Protein AF-A0A7Y9R2J1-F1 (afdb_monomer)

Solvent-accessible surface area (backbone atoms only — not comparable to full-atom values): 30786 Å² total; per-residue (Å²): 140,50,75,67,58,54,48,48,52,51,52,39,50,45,32,35,75,60,68,73,40,73,80,47,71,48,29,51,55,36,15,50,36,28,70,70,34,16,31,22,27,41,53,53,76,65,45,64,69,59,16,51,48,52,24,45,49,60,42,31,52,45,73,39,48,31,40,36,28,26,89,38,42,65,59,11,44,49,52,38,58,73,43,37,66,41,37,48,76,70,77,40,47,68,24,49,47,50,92,85,55,50,73,68,56,39,34,55,28,50,68,29,37,34,26,20,22,13,54,66,57,55,52,50,50,48,46,52,20,49,77,70,74,23,52,51,76,62,79,44,77,78,52,56,72,71,40,55,64,48,45,76,73,75,59,58,82,65,42,58,72,65,15,42,53,54,74,53,44,32,36,39,26,47,50,32,52,49,54,68,53,66,52,32,75,52,70,51,67,45,66,36,77,51,76,54,64,64,59,51,49,52,49,49,50,20,42,62,53,34,72,76,53,47,81,83,60,21,28,44,80,36,79,89,78,67,41,42,47,70,31,76,61,22,52,52,50,49,54,61,70,39,61,91,54,61,78,68,53,71,38,63,70,57,41,52,51,47,26,28,46,28,41,26,40,69,73,71,53,42,79,84,60,48,27,44,76,56,96,61,35,83,40,35,32,36,88,88,76,73,41,76,41,82,93,60,76,57,68,94,58,44,41,46,42,40,20,59,75,70,74,28,74,56,78,82,46,74,43,76,72,41,74,51,33,53,74,62,59,60,64,29,35,78,32,52,18,22,32,26,61,60,39,73,92,46,29,67,56,44,29,69,78,71,67,34,48,66,43,83,44,68,69,94,39,74,64,44,59,45,76,56,74,73,45,72,22,87,39,67,70,60,41,46,53,52,48,46,54,53,47,51,58,40,19,76,61,28,11,10,29,40,35,28,23,73,34,53,70,58,38,53,51,48,50,51,52,46,53,52,41,36,75,74,68,42,83,83,62,59,71,48,77,31,68,72,81,49,72,70,63,28,42,55,57,43,39,52,40,19,34,59,20,21,38,32,40,23,20,55,67,40,44,67,98,57,68,52,56,65,33,72,68,6,41,74,44,47,13,36,32,34,41,38,51,48,89,65,97,45,71,55,59,54,49,58,57,53,38,61,32,17,42,80,45,34,37,11,33,32,34,44,42,45,68,50,78,94,63,81,89,73,81,80,80,88,76,82,85,89,76,62,67,78,50,52,60,59,43,54,62,47,54,54,51,53,49,54,52,58,52,51,68,67,68,24,58,64,52,36,47,58,52,50,63,74,64,49,82,77,132

Mean predicted aligned error: 14.16 Å

Secondary structure (DSSP, 8-state):
--HHHHHHHHHHHHHHHHHS----HHHHHHHHHHHTT-EEE--TTS-HHHHHHHHHHHHHTTT--EEEEESSHHHHHHHHHHHHHHHHHTT--EEEE-TT--HHHHHHHTTSSEEEEEHHHHHHHHHHHHHTT-PPPP--TTTHHHHHHHHHHH--HHHHHH-SS---SEEEETTHHIIIIIGGGSPEEEEEE--HHHHHHHHHHHHHHHTTS-BTTTEEEETTTTEEEE-HHHHHHHHHHTTTS-GGGGSHHHHHHHHHHHHIIIII--BTTTEEEETTEEEEEPTTT--EETT---TTTHHHHHHHHTTPPPPPPEEEEEEE-HHHHGGG-SEEEEEESS-GGGHHHHHHHH-PPEEEPPPSS--EEEE---EEESSHHHHHHHHHHHHHHHHHTT--EEEEESSHHHHHHHHHHHHHHHHTTPPP--EEEE-SS-HHHHHHHHHHTTSTT-EEEEETTTTTT---PPPHHHHHTTSEEEEE----SSHHHHHHHHTTSSGGG-EEEEEEEEESS---S--------SS-HHHHHHHHHHHHHHHHHHHHTTS-HHHHHHHHHHTSPP-

Organism: NCBI:txid522889

Radius of gyration: 29.84 Å; Cα contacts (8 Å, |Δi|>4): 978; chains: 1; bounding box: 97×52×78 Å

Structure (mmCIF, N/CA/C/O backbone):
data_AF-A0A7Y9R2J1-F1
#
_entry.id   AF-A0A7Y9R2J1-F1
#
loop_
_atom_site.group_PDB
_atom_site.id
_atom_site.type_symbol
_atom_site.label_atom_id
_atom_site.label_alt_id
_atom_site.label_comp_id
_atom_site.label_asym_id
_atom_site.label_entity_id
_atom_site.label_seq_id
_atom_site.pdbx_PDB_ins_code
_atom_site.Cartn_x
_atom_site.Cartn_y
_atom_site.Cartn_z
_atom_site.occupancy
_atom_site.B_iso_or_equiv
_atom_site.auth_seq_id
_atom_site.auth_comp_id
_atom_site.auth_asym_id
_atom_site.auth_atom_id
_atom_site.pdbx_PDB_model_num
ATOM 1 N N . MET A 1 1 ? -36.425 -13.356 12.929 1.00 38.03 1 MET A N 1
ATOM 2 C CA . MET A 1 1 ? -36.559 -12.979 11.509 1.00 38.03 1 MET A CA 1
ATOM 3 C C . MET A 1 1 ? -37.382 -11.695 11.538 1.00 38.03 1 MET A C 1
ATOM 5 O O . MET A 1 1 ? -38.489 -11.757 12.027 1.00 38.03 1 MET A O 1
ATOM 9 N N . ASP A 1 2 ? -36.876 -10.493 11.270 1.00 59.38 2 ASP A N 1
ATOM 10 C CA . ASP A 1 2 ? -35.913 -10.228 10.210 1.00 59.38 2 ASP A CA 1
ATOM 11 C C . ASP A 1 2 ? -35.110 -8.915 10.370 1.00 59.38 2 ASP A C 1
ATOM 13 O O . ASP A 1 2 ? -34.933 -8.180 9.409 1.00 59.38 2 ASP A O 1
ATOM 17 N N . THR A 1 3 ? -34.583 -8.592 11.564 1.00 64.75 3 THR A N 1
ATOM 18 C CA . THR A 1 3 ? -33.745 -7.379 11.758 1.00 64.75 3 THR A CA 1
ATOM 19 C C . THR A 1 3 ? -32.609 -7.301 10.726 1.00 64.75 3 THR A C 1
ATOM 21 O O . THR A 1 3 ? -32.319 -6.231 10.203 1.00 64.75 3 THR A O 1
ATOM 24 N N . ASN A 1 4 ? -32.009 -8.442 10.361 1.00 70.94 4 ASN A N 1
ATOM 25 C CA . ASN A 1 4 ? -30.968 -8.500 9.336 1.00 70.94 4 ASN A CA 1
ATOM 26 C C . ASN A 1 4 ? -31.490 -8.317 7.904 1.00 70.94 4 ASN A C 1
ATOM 28 O O . ASN A 1 4 ? -30.823 -7.614 7.147 1.00 70.94 4 ASN A O 1
ATOM 32 N N . ALA A 1 5 ? -32.634 -8.887 7.501 1.00 78.12 5 ALA A N 1
ATOM 33 C CA . ALA A 1 5 ? -33.141 -8.617 6.152 1.00 78.12 5 ALA A CA 1
ATOM 34 C C . ALA A 1 5 ? -33.782 -7.233 6.032 1.00 78.12 5 ALA A C 1
ATOM 36 O O . ALA A 1 5 ? -33.660 -6.615 4.979 1.00 78.12 5 ALA A O 1
ATOM 37 N N . ALA A 1 6 ? -34.389 -6.701 7.096 1.00 80.31 6 ALA A N 1
ATOM 38 C CA . ALA A 1 6 ? -34.845 -5.314 7.147 1.00 80.31 6 ALA A CA 1
ATOM 39 C C . ALA A 1 6 ? -33.656 -4.354 6.991 1.00 80.31 6 ALA A C 1
ATOM 41 O O . ALA A 1 6 ? -33.684 -3.460 6.146 1.00 80.31 6 ALA A O 1
ATOM 42 N N . LEU A 1 7 ? -32.563 -4.602 7.724 1.00 84.12 7 LEU A N 1
ATOM 43 C CA . LEU A 1 7 ? -31.321 -3.839 7.606 1.00 84.12 7 LEU A CA 1
ATOM 44 C C . LEU A 1 7 ? -30.695 -3.972 6.213 1.00 84.12 7 LEU A C 1
ATOM 46 O O . LEU A 1 7 ? -30.283 -2.972 5.633 1.00 84.12 7 LEU A O 1
ATOM 50 N N . LYS A 1 8 ? -30.667 -5.186 5.651 1.00 88.38 8 LYS A N 1
ATOM 51 C CA . LYS A 1 8 ? -30.211 -5.433 4.278 1.00 88.38 8 LYS A CA 1
ATOM 52 C C . LYS A 1 8 ? -31.043 -4.646 3.266 1.00 88.38 8 LYS A C 1
ATOM 54 O O . LYS A 1 8 ? -30.478 -3.946 2.438 1.00 88.38 8 LYS A O 1
ATOM 59 N N . THR A 1 9 ? -32.367 -4.730 3.357 1.00 89.12 9 THR A N 1
ATOM 60 C CA . THR A 1 9 ? -33.304 -4.037 2.459 1.00 89.12 9 THR A CA 1
ATOM 61 C C . THR A 1 9 ? -33.115 -2.526 2.542 1.00 89.12 9 THR A C 1
ATOM 63 O O . THR A 1 9 ? -33.053 -1.855 1.515 1.00 89.12 9 THR A O 1
ATOM 66 N N . ARG A 1 10 ? -32.940 -1.993 3.757 1.00 87.56 10 ARG A N 1
ATOM 67 C CA . ARG A 1 10 ? -32.649 -0.575 3.987 1.00 87.56 10 ARG A CA 1
ATOM 68 C C . ARG A 1 10 ? -31.310 -0.163 3.373 1.00 87.56 10 ARG A C 1
ATOM 70 O O . ARG A 1 10 ? -31.259 0.855 2.694 1.00 87.56 10 ARG A O 1
ATOM 77 N N . LEU A 1 11 ? -30.250 -0.946 3.584 1.00 90.94 11 LEU A N 1
ATOM 78 C CA . LEU A 1 11 ? -28.922 -0.690 3.015 1.00 90.94 11 LEU A CA 1
ATOM 79 C C . LEU A 1 11 ? -28.946 -0.745 1.480 1.00 90.94 11 LEU A C 1
ATOM 81 O O . LEU A 1 11 ? -28.372 0.127 0.836 1.00 90.94 11 LEU A O 1
ATOM 85 N N . ASP A 1 12 ? -29.656 -1.711 0.894 1.00 92.31 12 ASP A N 1
ATOM 86 C CA . ASP A 1 12 ? -29.829 -1.822 -0.558 1.00 92.31 12 ASP A CA 1
ATOM 87 C C . ASP A 1 12 ? -30.601 -0.617 -1.130 1.00 92.31 12 ASP A C 1
ATOM 89 O O . ASP A 1 12 ? -30.218 -0.080 -2.173 1.00 92.31 12 ASP A O 1
ATOM 93 N N . ALA A 1 13 ? -31.664 -0.168 -0.450 1.00 91.94 13 ALA A N 1
ATOM 94 C CA . ALA A 1 13 ? -32.449 1.000 -0.852 1.00 91.94 13 ALA A CA 1
ATOM 95 C C . ALA A 1 13 ? -31.620 2.293 -0.790 1.00 91.94 13 ALA A C 1
ATOM 97 O O . ALA A 1 13 ? -31.534 3.015 -1.783 1.00 91.94 13 ALA A O 1
ATOM 98 N N . THR A 1 14 ? -30.920 2.545 0.321 1.00 92.44 14 THR A N 1
ATOM 99 C CA . THR A 1 14 ? -30.084 3.747 0.454 1.00 92.44 14 THR A CA 1
ATOM 100 C C . THR A 1 14 ? -28.878 3.721 -0.480 1.00 92.44 14 THR A C 1
ATOM 102 O O . THR A 1 14 ? -28.493 4.775 -0.982 1.00 92.44 14 THR A O 1
ATOM 105 N N . CYS A 1 15 ? -28.291 2.549 -0.768 1.00 92.38 15 CYS A N 1
ATOM 106 C CA . CYS A 1 15 ? -27.259 2.416 -1.803 1.00 92.38 15 CYS A CA 1
ATOM 107 C C . CYS A 1 15 ? -27.795 2.826 -3.178 1.00 92.38 15 CYS A C 1
ATOM 109 O O . CYS A 1 15 ? -27.126 3.569 -3.900 1.00 92.38 15 CYS A O 1
ATOM 111 N N . ARG A 1 16 ? -29.005 2.377 -3.533 1.00 92.50 16 ARG A N 1
ATOM 112 C CA . ARG A 1 16 ? -29.632 2.711 -4.815 1.00 92.50 16 ARG A CA 1
ATOM 113 C C . ARG A 1 16 ? -29.891 4.207 -4.934 1.00 92.50 16 ARG A C 1
ATOM 115 O O . ARG A 1 16 ? -29.570 4.790 -5.961 1.00 92.50 16 ARG A O 1
ATOM 122 N N . GLU A 1 17 ? -30.423 4.822 -3.886 1.00 90.62 17 GLU A N 1
ATOM 123 C CA . GLU A 1 17 ? -30.729 6.255 -3.863 1.00 90.62 17 GLU A CA 1
ATOM 124 C C . GLU A 1 17 ? -29.477 7.138 -3.861 1.00 90.62 17 GLU A C 1
ATOM 126 O O . GLU A 1 17 ? -29.427 8.135 -4.574 1.00 90.62 17 GLU A O 1
ATOM 131 N N . ALA A 1 18 ? -28.472 6.801 -3.047 1.00 91.25 18 ALA A N 1
ATOM 132 C CA . ALA A 1 18 ? -27.297 7.650 -2.855 1.00 91.25 18 ALA A CA 1
ATOM 133 C C . ALA A 1 18 ? -26.224 7.451 -3.928 1.00 91.25 18 ALA A C 1
ATOM 135 O O . ALA A 1 18 ? -25.526 8.399 -4.276 1.00 91.25 18 ALA A O 1
ATOM 136 N N . LEU A 1 19 ? -26.054 6.214 -4.404 1.00 90.75 19 LEU A N 1
ATOM 137 C CA . LEU A 1 19 ? -24.943 5.828 -5.278 1.00 90.75 19 LEU A CA 1
ATOM 138 C C . LEU A 1 19 ? -25.411 5.367 -6.664 1.00 90.75 19 LEU A C 1
ATOM 140 O O . LEU A 1 19 ? -24.572 5.161 -7.537 1.00 90.75 19 LEU A O 1
ATOM 144 N N . GLY A 1 20 ? -26.716 5.151 -6.873 1.00 92.12 20 GLY A N 1
ATOM 145 C CA . GLY A 1 20 ? -27.228 4.535 -8.101 1.00 92.12 20 GLY A CA 1
ATOM 146 C C . GLY A 1 20 ? -26.831 3.062 -8.251 1.00 92.12 20 GLY A C 1
ATOM 147 O O . GLY A 1 20 ? -26.890 2.516 -9.350 1.00 92.12 20 GLY A O 1
ATOM 148 N N . LEU A 1 21 ? -26.391 2.412 -7.167 1.00 90.25 21 LEU A N 1
ATOM 149 C CA . LEU A 1 21 ? -25.866 1.046 -7.179 1.00 90.25 21 LEU A CA 1
ATOM 150 C C . LEU A 1 21 ? -26.764 0.110 -6.374 1.00 90.25 21 LEU A C 1
ATOM 152 O O . LEU A 1 21 ? -27.227 0.454 -5.290 1.00 90.25 21 LEU A O 1
ATOM 156 N N . VAL A 1 22 ? -26.945 -1.113 -6.871 1.00 91.94 22 VAL A N 1
ATOM 157 C CA . VAL A 1 22 ? -27.572 -2.202 -6.114 1.00 91.94 22 VAL A CA 1
ATOM 158 C C . VAL A 1 22 ? -26.476 -3.174 -5.674 1.00 91.94 22 VAL A C 1
ATOM 160 O O . VAL A 1 22 ? -25.810 -3.753 -6.540 1.00 91.94 22 VAL A O 1
ATOM 163 N N . PRO A 1 23 ? -26.261 -3.365 -4.359 1.00 94.44 23 PRO A N 1
ATOM 164 C CA . PRO A 1 23 ? -25.303 -4.340 -3.861 1.00 94.44 23 PRO A CA 1
ATOM 165 C C . PRO A 1 23 ? -25.564 -5.749 -4.396 1.00 94.44 23 PRO A C 1
ATOM 167 O O . PRO A 1 23 ? -26.670 -6.288 -4.318 1.00 94.44 23 PRO A O 1
ATOM 170 N N . ARG A 1 24 ? -24.517 -6.375 -4.925 1.00 94.06 24 ARG A N 1
ATOM 171 C CA . ARG A 1 24 ? -24.586 -7.720 -5.500 1.00 94.06 24 ARG A CA 1
ATOM 172 C C . ARG A 1 24 ? -24.526 -8.799 -4.415 1.00 94.06 24 ARG A C 1
ATOM 174 O O . ARG A 1 24 ? -23.949 -8.568 -3.349 1.00 94.06 24 ARG A O 1
ATOM 181 N N . PRO A 1 25 ? -25.038 -10.017 -4.680 1.00 93.88 25 PRO A N 1
ATOM 182 C CA . PRO A 1 25 ? -25.002 -11.111 -3.707 1.00 93.88 25 PRO A CA 1
ATOM 183 C C . PRO A 1 25 ? -23.592 -11.433 -3.200 1.00 93.88 25 PRO A C 1
ATOM 185 O O . PRO A 1 25 ? -23.391 -11.652 -2.009 1.00 93.88 25 PRO A O 1
ATOM 188 N N . ASN A 1 26 ? -22.591 -11.401 -4.082 1.00 94.06 26 ASN A N 1
ATOM 189 C CA . ASN A 1 26 ? -21.205 -11.662 -3.706 1.00 94.06 26 ASN A CA 1
ATOM 190 C C . ASN A 1 26 ? -20.608 -10.561 -2.807 1.00 94.06 26 ASN A C 1
ATOM 192 O O . ASN A 1 26 ? -19.842 -10.868 -1.896 1.00 94.06 26 ASN A O 1
ATOM 196 N N . GLN A 1 27 ? -21.013 -9.302 -2.987 1.00 96.25 27 GLN A N 1
ATOM 197 C CA . GLN A 1 27 ? -20.625 -8.190 -2.112 1.00 96.25 27 GLN A CA 1
ATOM 198 C C . GLN A 1 27 ? -21.242 -8.327 -0.714 1.00 96.25 27 GLN A C 1
ATOM 200 O O . GLN A 1 27 ? -20.575 -8.042 0.278 1.00 96.25 27 GLN A O 1
ATOM 205 N N . TRP A 1 28 ? -22.471 -8.838 -0.614 1.00 95.19 28 TRP A N 1
ATOM 206 C CA . TRP A 1 28 ? -23.089 -9.174 0.672 1.00 95.19 28 TRP A CA 1
ATOM 207 C C . TRP A 1 28 ? -22.394 -10.346 1.375 1.00 95.19 28 TRP A C 1
ATOM 209 O O . TRP A 1 28 ? -22.134 -10.264 2.575 1.00 95.19 28 TRP A O 1
ATOM 219 N N . LEU A 1 29 ? -22.028 -11.403 0.640 1.00 95.19 29 LEU A N 1
ATOM 220 C CA . LEU A 1 29 ? -21.243 -12.521 1.187 1.00 95.19 29 LEU A CA 1
ATOM 221 C C . LEU A 1 29 ? -19.886 -12.048 1.724 1.00 95.19 29 LEU A C 1
ATOM 223 O O . LEU A 1 29 ? -19.451 -12.467 2.798 1.00 95.19 29 LEU A O 1
ATOM 227 N N . ALA A 1 30 ? -19.237 -11.145 0.991 1.00 96.50 30 ALA A N 1
ATOM 228 C CA . ALA A 1 30 ? -18.012 -10.494 1.422 1.00 96.50 30 ALA A CA 1
ATOM 229 C C . ALA A 1 30 ? -18.220 -9.684 2.704 1.00 96.50 30 ALA A C 1
ATOM 231 O O . ALA A 1 30 ? -17.504 -9.898 3.679 1.00 96.50 30 ALA A O 1
ATOM 232 N N . ALA A 1 31 ? -19.230 -8.809 2.729 1.00 96.31 31 ALA A N 1
ATOM 233 C CA . ALA A 1 31 ? -19.545 -7.988 3.891 1.00 96.31 31 ALA A CA 1
ATOM 234 C C . ALA A 1 31 ? -19.812 -8.844 5.138 1.00 96.31 31 ALA A C 1
ATOM 236 O O . ALA A 1 31 ? -19.289 -8.560 6.214 1.00 96.31 31 ALA A O 1
ATOM 237 N N . GLN A 1 32 ? -20.550 -9.945 4.987 1.00 93.81 32 GLN A N 1
ATOM 238 C CA . GLN A 1 32 ? -20.785 -10.892 6.073 1.00 93.81 32 GLN A CA 1
ATOM 239 C C . GLN A 1 32 ? -19.480 -11.531 6.573 1.00 93.81 32 GLN A C 1
ATOM 241 O O . GLN A 1 32 ? -19.250 -11.576 7.782 1.00 93.81 32 GLN A O 1
ATOM 246 N N . ALA A 1 33 ? -18.602 -11.984 5.673 1.00 94.00 33 ALA A N 1
ATOM 247 C CA . ALA A 1 33 ? -17.310 -12.550 6.062 1.00 94.00 33 ALA A CA 1
ATOM 248 C C . ALA A 1 33 ? -16.465 -11.545 6.872 1.00 94.00 33 ALA A C 1
ATOM 250 O O . ALA A 1 33 ? -15.855 -11.924 7.874 1.00 94.00 33 ALA A O 1
ATOM 251 N N . LEU A 1 34 ? -16.483 -10.266 6.486 1.00 95.75 34 LEU A N 1
ATOM 252 C CA . LEU A 1 34 ? -15.798 -9.184 7.199 1.00 95.75 34 LEU A CA 1
ATOM 253 C C . LEU A 1 34 ? -16.366 -8.962 8.607 1.00 95.75 34 LEU A C 1
ATOM 255 O O . LEU A 1 34 ? -15.604 -8.920 9.573 1.00 95.75 34 LEU A O 1
ATOM 259 N N . VAL A 1 35 ? -17.696 -8.885 8.744 1.00 91.75 35 VAL A N 1
ATOM 260 C CA . VAL A 1 35 ? -18.380 -8.746 10.048 1.00 91.75 35 VAL A CA 1
ATOM 261 C C . VAL A 1 35 ? -18.121 -9.948 10.967 1.00 91.75 35 VAL A C 1
ATOM 263 O O . VAL A 1 35 ? -18.140 -9.818 12.189 1.00 91.75 35 VAL A O 1
ATOM 266 N N . GLU A 1 36 ? -17.819 -11.119 10.407 1.00 89.44 36 GLU A N 1
ATOM 267 C CA . GLU A 1 36 ? -17.429 -12.315 11.162 1.00 89.44 36 GLU A CA 1
ATOM 268 C C . GLU A 1 36 ? -15.938 -12.358 11.559 1.00 89.44 36 GLU A C 1
ATOM 270 O O . GLU A 1 36 ? -15.497 -13.351 12.152 1.00 89.44 36 GLU A O 1
ATOM 275 N N . GLY A 1 37 ? -15.159 -11.315 11.244 1.00 91.56 37 GLY A N 1
ATOM 276 C CA . GLY A 1 37 ? -13.722 -11.245 11.525 1.00 91.56 37 GLY A CA 1
ATOM 277 C C . GLY A 1 37 ? -12.887 -12.143 10.608 1.00 91.56 37 GLY A C 1
ATOM 278 O O . GLY A 1 37 ? -11.949 -12.808 11.058 1.00 91.56 37 GLY A O 1
ATOM 279 N N . ARG A 1 38 ? -13.276 -12.246 9.332 1.00 94.94 38 ARG A N 1
ATOM 280 C CA . ARG A 1 38 ? -12.556 -13.010 8.304 1.00 94.94 38 ARG A CA 1
ATOM 281 C C . ARG A 1 38 ? -12.020 -12.087 7.219 1.00 94.94 38 ARG A C 1
ATOM 283 O O . ARG A 1 38 ? -12.506 -10.978 7.011 1.00 94.94 38 ARG A O 1
ATOM 290 N N . LEU A 1 39 ? -11.035 -12.594 6.489 1.00 97.38 39 LEU A N 1
ATOM 291 C CA . LEU A 1 39 ? -10.589 -12.002 5.239 1.00 97.38 39 LEU A CA 1
ATOM 292 C C . LEU A 1 39 ? -11.440 -12.554 4.091 1.00 97.38 39 LEU A C 1
ATOM 294 O O . LEU A 1 39 ? -11.705 -13.757 4.050 1.00 97.38 39 LEU A O 1
ATOM 298 N N . ALA A 1 40 ? -11.858 -11.704 3.163 1.00 97.31 40 ALA A N 1
ATOM 299 C CA . ALA A 1 40 ? -12.641 -12.083 1.995 1.00 97.31 40 ALA A CA 1
ATOM 300 C C . ALA A 1 40 ? -11.803 -11.914 0.718 1.00 97.31 40 ALA A C 1
ATOM 302 O O . ALA A 1 40 ? -11.359 -10.811 0.396 1.00 97.31 40 ALA A O 1
ATOM 303 N N . GLU A 1 41 ? -11.583 -13.006 -0.016 1.00 96.44 41 GLU A N 1
ATOM 304 C CA . GLU A 1 41 ? -10.960 -12.949 -1.340 1.00 96.44 41 GLU A CA 1
ATOM 305 C C . GLU A 1 41 ? -12.012 -12.570 -2.385 1.00 96.44 41 GLU A C 1
ATOM 307 O O . GLU A 1 41 ? -12.895 -13.378 -2.680 1.00 96.44 41 GLU A O 1
ATOM 312 N N . LEU A 1 42 ? -11.915 -11.351 -2.920 1.00 92.88 42 LEU A N 1
ATOM 313 C CA . LEU A 1 42 ? -12.769 -10.818 -3.984 1.00 92.88 42 LEU A CA 1
ATOM 314 C C . LEU A 1 42 ? -11.894 -10.377 -5.148 1.00 92.88 42 LEU A C 1
ATOM 316 O O . LEU A 1 42 ? -11.017 -9.529 -4.978 1.00 92.88 42 LEU A O 1
ATOM 320 N N . ALA A 1 43 ? -12.180 -10.892 -6.341 1.00 88.56 43 ALA A N 1
ATOM 321 C CA . ALA A 1 43 ? -11.456 -10.508 -7.544 1.00 88.56 43 ALA A CA 1
ATOM 322 C C . ALA A 1 43 ? -11.509 -8.987 -7.795 1.00 88.56 43 ALA A C 1
ATOM 324 O O . ALA A 1 43 ? -12.445 -8.277 -7.410 1.00 88.56 43 ALA A O 1
ATOM 325 N N . THR A 1 44 ? -10.475 -8.464 -8.450 1.00 85.94 44 THR A N 1
ATOM 326 C CA . THR A 1 44 ? -10.396 -7.046 -8.810 1.00 85.94 44 THR A CA 1
ATOM 327 C C . THR A 1 44 ? -11.578 -6.664 -9.709 1.00 85.94 44 THR A C 1
ATOM 329 O O . THR A 1 44 ? -11.888 -7.357 -10.672 1.00 85.94 44 THR A O 1
ATOM 332 N N . GLY A 1 45 ? -12.263 -5.560 -9.393 1.00 84.00 45 GLY A N 1
ATOM 333 C CA . GLY A 1 45 ? -13.492 -5.148 -10.088 1.00 84.00 45 GLY A CA 1
ATOM 334 C C . GLY A 1 45 ? -14.794 -5.721 -9.512 1.00 84.00 45 GLY A C 1
ATOM 335 O O . GLY A 1 45 ? -15.868 -5.303 -9.929 1.00 84.00 45 GLY A O 1
ATOM 336 N N . GLU A 1 46 ? -14.763 -6.607 -8.510 1.00 90.00 46 GLU A N 1
ATOM 337 C CA . GLU A 1 46 ? -15.976 -7.080 -7.804 1.00 90.00 46 GLU A CA 1
ATOM 338 C C . GLU A 1 46 ? -16.554 -6.044 -6.813 1.00 90.00 46 GLU A C 1
ATOM 340 O O . GLU A 1 46 ? -17.531 -6.296 -6.109 1.00 90.00 46 GLU A O 1
ATOM 345 N N . GLY A 1 47 ? -16.005 -4.828 -6.785 1.00 90.50 47 GLY A N 1
ATOM 346 C CA . GLY A 1 47 ? -16.474 -3.741 -5.924 1.00 90.50 47 GLY A CA 1
ATOM 347 C C . GLY A 1 47 ? -16.164 -3.982 -4.446 1.00 90.50 47 GLY A C 1
ATOM 348 O O . GLY A 1 47 ? -17.067 -3.916 -3.612 1.00 90.50 47 GLY A O 1
ATOM 349 N N . LYS A 1 48 ? -14.884 -4.244 -4.140 1.00 94.12 48 LYS A N 1
ATOM 350 C CA . LYS A 1 48 ? -14.344 -4.376 -2.772 1.00 94.12 48 LYS A CA 1
ATOM 351 C C . LYS A 1 48 ? -14.720 -3.182 -1.892 1.00 94.12 48 LYS A C 1
ATOM 353 O O . LYS A 1 48 ? -15.193 -3.387 -0.782 1.00 94.12 48 LYS A O 1
ATOM 358 N N . THR A 1 49 ? -14.612 -1.963 -2.430 1.00 94.12 49 THR A N 1
ATOM 359 C CA . THR A 1 49 ? -14.990 -0.718 -1.745 1.00 94.12 49 THR A CA 1
ATOM 360 C C . THR A 1 49 ? -16.426 -0.769 -1.223 1.00 94.12 49 THR A C 1
ATOM 362 O O . THR A 1 49 ? -16.655 -0.510 -0.049 1.00 94.12 49 THR A O 1
ATOM 365 N N . LEU A 1 50 ? -17.395 -1.191 -2.048 1.00 95.19 50 LEU A N 1
ATOM 366 C CA . LEU A 1 50 ? -18.789 -1.305 -1.610 1.00 95.19 50 LEU A CA 1
ATOM 367 C C . LEU A 1 50 ? -18.976 -2.432 -0.581 1.00 95.19 50 LEU A C 1
ATOM 369 O O . LEU A 1 50 ? -19.698 -2.250 0.392 1.00 95.19 50 LEU A O 1
ATOM 373 N N . ALA A 1 51 ? -18.304 -3.576 -0.743 1.00 96.50 51 ALA A N 1
ATOM 374 C CA . ALA A 1 51 ? -18.366 -4.670 0.232 1.00 96.50 51 ALA A CA 1
ATOM 375 C C . ALA A 1 51 ? -17.806 -4.273 1.615 1.00 96.50 51 ALA A C 1
ATOM 377 O O . ALA A 1 51 ? -18.414 -4.581 2.643 1.00 96.50 51 ALA A O 1
ATOM 378 N N . LEU A 1 52 ? -16.677 -3.557 1.642 1.00 97.25 52 LEU A N 1
ATOM 379 C CA . LEU A 1 52 ? -16.092 -2.974 2.853 1.00 97.25 52 LEU A CA 1
ATOM 380 C C . LEU A 1 52 ? -17.035 -1.948 3.483 1.00 97.25 52 LEU A C 1
ATOM 382 O O . LEU A 1 52 ? -17.253 -1.982 4.692 1.00 97.25 52 LEU A O 1
ATOM 386 N N . ALA A 1 53 ? -17.634 -1.085 2.663 1.00 96.75 53 ALA A N 1
ATOM 387 C CA . ALA A 1 53 ? -18.557 -0.058 3.119 1.00 96.75 53 ALA A CA 1
ATOM 388 C C . ALA A 1 53 ? -19.829 -0.657 3.747 1.00 96.75 53 ALA A C 1
ATOM 390 O O . ALA A 1 53 ? -20.264 -0.222 4.812 1.00 96.75 53 ALA A O 1
ATOM 391 N N . LEU A 1 54 ? -20.380 -1.721 3.150 1.00 96.50 54 LEU A N 1
ATOM 392 C CA . LEU A 1 54 ? -21.488 -2.497 3.719 1.00 96.50 54 LEU A CA 1
ATOM 393 C C . LEU A 1 54 ? -21.112 -3.106 5.073 1.00 96.50 54 LEU A C 1
ATOM 395 O O . LEU A 1 54 ? -21.867 -2.969 6.034 1.00 96.50 54 LEU A O 1
ATOM 399 N N . ALA A 1 55 ? -19.937 -3.732 5.185 1.00 96.50 55 ALA A N 1
ATOM 400 C CA . ALA A 1 55 ? -19.466 -4.276 6.459 1.00 96.50 55 ALA A CA 1
ATOM 401 C C . ALA A 1 55 ? -19.275 -3.187 7.525 1.00 96.50 55 ALA A C 1
ATOM 403 O O . ALA A 1 55 ? -19.694 -3.369 8.669 1.00 96.50 55 ALA A O 1
ATOM 404 N N . ALA A 1 56 ? -18.692 -2.047 7.152 1.00 96.75 56 ALA A N 1
ATOM 405 C CA . ALA A 1 56 ? -18.496 -0.917 8.049 1.00 96.75 56 ALA A CA 1
ATOM 406 C C . ALA A 1 56 ? -19.832 -0.351 8.540 1.00 96.75 56 ALA A C 1
ATOM 408 O O . ALA A 1 56 ? -20.011 -0.198 9.744 1.00 96.75 56 ALA A O 1
ATOM 409 N N . ALA A 1 57 ? -20.801 -0.140 7.643 1.00 95.12 57 ALA A N 1
ATOM 410 C CA . ALA A 1 57 ? -22.143 0.305 8.009 1.00 95.12 57 ALA A CA 1
ATOM 411 C C . ALA A 1 57 ? -22.839 -0.685 8.959 1.00 95.12 57 ALA A C 1
ATOM 413 O O . ALA A 1 57 ? -23.412 -0.275 9.967 1.00 95.12 57 ALA A O 1
ATOM 414 N N . LEU A 1 58 ? -22.745 -1.995 8.696 1.00 92.94 58 LEU A N 1
ATOM 415 C CA . LEU A 1 58 ? -23.315 -3.034 9.563 1.00 92.94 58 LEU A CA 1
ATOM 416 C C . LEU A 1 58 ? -22.714 -3.036 10.976 1.00 92.94 58 LEU A C 1
ATOM 418 O O . LEU A 1 58 ? -23.434 -3.311 11.940 1.00 92.94 58 LEU A O 1
ATOM 422 N N . LEU A 1 59 ? -21.410 -2.788 11.104 1.00 91.12 59 LEU A N 1
ATOM 423 C CA . LEU A 1 59 ? -20.723 -2.711 12.396 1.00 91.12 59 LEU A CA 1
ATOM 424 C C . LEU A 1 59 ? -21.048 -1.390 13.109 1.00 91.12 59 LEU A C 1
ATOM 426 O O . LEU A 1 59 ? -21.407 -1.405 14.287 1.00 91.12 59 LEU A O 1
ATOM 430 N N . ALA A 1 60 ? -21.005 -0.273 12.384 1.00 91.62 60 ALA A N 1
ATOM 431 C CA . ALA A 1 60 ? -21.267 1.062 12.907 1.00 91.62 60 ALA A CA 1
ATOM 432 C C . ALA A 1 60 ? -22.714 1.237 13.384 1.00 91.62 60 ALA A C 1
ATOM 434 O O . ALA A 1 60 ? -22.947 1.779 14.463 1.00 91.62 60 ALA A O 1
ATOM 435 N N . LEU A 1 61 ? -23.702 0.706 12.652 1.00 89.06 61 LEU A N 1
ATOM 436 C CA . LEU A 1 61 ? -25.113 0.700 13.073 1.00 89.06 61 LEU A CA 1
ATOM 437 C C . LEU A 1 61 ? -25.347 -0.112 14.354 1.00 89.06 61 LEU A C 1
ATOM 439 O O . LEU A 1 61 ? -26.301 0.161 15.077 1.00 89.06 61 LEU A O 1
ATOM 443 N N . ARG A 1 62 ? -24.448 -1.050 14.672 1.00 85.56 62 ARG A N 1
ATOM 444 C CA . ARG A 1 62 ? -24.430 -1.804 15.935 1.00 85.56 62 ARG A CA 1
ATOM 445 C C . ARG A 1 62 ? -23.614 -1.121 17.040 1.00 85.56 62 ARG A C 1
ATOM 447 O O . ARG A 1 62 ? -23.335 -1.751 18.056 1.00 85.56 62 ARG A O 1
ATOM 454 N N . GLY A 1 63 ? -23.226 0.140 16.846 1.00 83.19 63 GLY A N 1
ATOM 455 C CA . GLY A 1 63 ? -22.519 0.953 17.836 1.00 83.19 63 GLY A CA 1
ATOM 456 C C . GLY A 1 63 ? -21.013 0.700 17.925 1.00 83.19 63 GLY A C 1
ATOM 457 O O . GLY A 1 63 ? -20.402 1.105 18.909 1.00 83.19 63 GLY A O 1
ATOM 458 N N . ARG A 1 64 ? -20.407 0.026 16.939 1.00 86.31 64 ARG A N 1
ATOM 459 C CA . ARG A 1 64 ? -18.947 -0.154 16.888 1.00 86.31 64 ARG A CA 1
ATOM 460 C C . ARG A 1 64 ? -18.270 1.010 16.179 1.00 86.31 64 ARG A C 1
ATOM 462 O O . ARG A 1 64 ? -18.786 1.482 15.171 1.00 86.31 64 ARG A O 1
ATOM 469 N N . SER A 1 65 ? -17.087 1.401 16.641 1.00 89.50 65 SER A N 1
ATOM 470 C CA . SER A 1 65 ? -16.208 2.279 15.864 1.00 89.50 65 SER A CA 1
ATOM 471 C C . SER A 1 65 ? -15.426 1.462 14.835 1.00 89.50 65 SER A C 1
ATOM 473 O O . SER A 1 65 ? -14.902 0.382 15.138 1.00 89.50 65 SER A O 1
ATOM 475 N N . VAL A 1 66 ? -15.375 1.951 13.595 1.00 95.56 66 VAL A N 1
ATOM 476 C CA . VAL A 1 66 ? -14.755 1.225 12.480 1.00 95.56 66 VAL A CA 1
ATOM 477 C C . VAL A 1 66 ? -13.636 2.050 11.862 1.00 95.56 66 VAL A C 1
ATOM 479 O O . VAL A 1 66 ? -13.867 3.155 11.378 1.00 95.56 66 VAL A O 1
ATOM 482 N N . HIS A 1 67 ? -12.436 1.478 11.807 1.00 97.56 67 HIS A N 1
ATOM 483 C CA . HIS A 1 67 ? -11.326 2.002 11.017 1.00 97.56 67 HIS A CA 1
ATOM 484 C C . HIS A 1 67 ? -11.197 1.198 9.719 1.00 97.56 67 HIS A C 1
ATOM 486 O O . HIS A 1 67 ? -10.934 -0.007 9.741 1.00 97.56 67 HIS A O 1
ATOM 492 N N . LEU A 1 68 ? -11.395 1.866 8.586 1.00 97.31 68 LEU A N 1
ATOM 493 C CA . LEU A 1 68 ? -11.175 1.330 7.247 1.00 97.31 68 LEU A CA 1
ATOM 494 C C . LEU A 1 68 ? -9.759 1.680 6.796 1.00 97.31 68 LEU A C 1
ATOM 496 O O . LEU A 1 68 ? -9.455 2.844 6.540 1.00 97.31 68 LEU A O 1
ATOM 500 N N . LEU A 1 69 ? -8.896 0.665 6.734 1.00 95.69 69 LEU A N 1
ATOM 501 C CA . LEU A 1 69 ? -7.481 0.823 6.417 1.00 95.69 69 LEU A CA 1
ATOM 502 C C . LEU A 1 69 ? -7.266 0.683 4.913 1.00 95.69 69 LEU A C 1
ATOM 504 O O . LEU A 1 69 ? -7.537 -0.381 4.359 1.00 95.69 69 LEU A O 1
ATOM 508 N N . THR A 1 70 ? -6.758 1.729 4.269 1.00 90.62 70 THR A N 1
ATOM 509 C CA . THR A 1 70 ? -6.393 1.727 2.843 1.00 90.62 70 THR A CA 1
ATOM 510 C C . THR A 1 70 ? -4.873 1.717 2.659 1.00 90.62 70 THR A C 1
ATOM 512 O O . THR A 1 70 ? -4.108 1.910 3.608 1.00 90.62 70 THR A O 1
ATOM 515 N N . ALA A 1 71 ? -4.424 1.512 1.417 1.00 80.44 71 ALA A N 1
ATOM 516 C CA . ALA A 1 71 ? -3.003 1.550 1.067 1.00 80.44 71 ALA A CA 1
ATOM 517 C C . ALA A 1 71 ? -2.405 2.972 1.105 1.00 80.44 71 ALA A C 1
ATOM 519 O O . ALA A 1 71 ? -1.240 3.140 1.450 1.00 80.44 71 ALA A O 1
ATOM 520 N N . ASN A 1 72 ? -3.185 4.002 0.757 1.00 81.75 72 ASN A N 1
ATOM 521 C CA . ASN A 1 72 ? -2.736 5.396 0.752 1.00 81.75 72 ASN A CA 1
ATOM 522 C C . ASN A 1 72 ? -3.868 6.379 1.105 1.00 81.75 72 ASN A C 1
ATOM 524 O O . ASN A 1 72 ? -5.055 6.024 1.130 1.00 81.75 72 ASN A O 1
ATOM 528 N N . ASP A 1 73 ? -3.472 7.623 1.374 1.00 85.62 73 ASP A N 1
ATOM 529 C CA . ASP A 1 73 ? -4.350 8.711 1.818 1.00 85.62 73 ASP A CA 1
ATOM 530 C C . ASP A 1 73 ? -5.326 9.161 0.720 1.00 85.62 73 ASP A C 1
ATOM 532 O O . ASP A 1 73 ? -6.462 9.548 1.016 1.00 85.62 73 ASP A O 1
ATOM 536 N N . TYR A 1 74 ? -4.920 9.064 -0.553 1.00 85.00 74 TYR A N 1
ATOM 537 C CA . TYR A 1 74 ? -5.787 9.359 -1.695 1.00 85.00 74 TYR A CA 1
ATOM 538 C C . TYR A 1 74 ? -7.009 8.433 -1.714 1.00 85.00 74 TYR A C 1
ATOM 540 O O . TYR A 1 74 ? -8.140 8.918 -1.774 1.00 85.00 74 TYR A O 1
ATOM 548 N N . LEU A 1 75 ? -6.803 7.115 -1.608 1.00 86.69 75 LEU A N 1
ATOM 549 C CA . LEU A 1 75 ? -7.887 6.130 -1.590 1.00 86.69 75 LEU A CA 1
ATOM 550 C C . LEU A 1 75 ? -8.788 6.311 -0.363 1.00 86.69 75 LEU A C 1
ATOM 552 O O . LEU A 1 75 ? -10.009 6.287 -0.510 1.00 86.69 75 LEU A O 1
ATOM 556 N N . ALA A 1 76 ? -8.206 6.565 0.817 1.00 91.19 76 ALA A N 1
ATOM 557 C CA . ALA A 1 76 ? -8.975 6.849 2.033 1.00 91.19 76 ALA A CA 1
ATOM 558 C C . ALA A 1 76 ? -9.912 8.050 1.836 1.00 91.19 76 ALA A C 1
ATOM 560 O O . ALA A 1 76 ? -11.112 7.975 2.104 1.00 91.19 76 ALA A O 1
ATOM 561 N N . THR A 1 77 ? -9.368 9.149 1.313 1.00 92.81 77 THR A N 1
ATOM 562 C CA . THR A 1 77 ? -10.112 10.394 1.098 1.00 92.81 77 THR A CA 1
ATOM 563 C C . THR A 1 77 ? -11.163 10.243 0.001 1.00 92.81 77 THR A C 1
ATOM 565 O O . THR A 1 77 ? -12.298 10.695 0.166 1.00 92.81 77 THR A O 1
ATOM 568 N N . ARG A 1 78 ? -10.812 9.591 -1.114 1.00 91.50 78 ARG A N 1
ATOM 569 C CA . ARG A 1 78 ? -11.722 9.309 -2.232 1.00 91.50 78 ARG A CA 1
ATOM 570 C C . ARG A 1 78 ? -12.927 8.502 -1.761 1.00 91.50 78 ARG A C 1
ATOM 572 O O . ARG A 1 78 ? -14.058 8.914 -2.010 1.00 91.50 78 ARG A O 1
ATOM 579 N N . ASP A 1 79 ? -12.689 7.389 -1.072 1.00 94.50 79 ASP A N 1
ATOM 580 C CA . ASP A 1 79 ? -13.746 6.456 -0.680 1.00 94.50 79 ASP A CA 1
ATOM 581 C C . ASP A 1 79 ? -14.656 7.065 0.392 1.00 94.50 79 ASP A C 1
ATOM 583 O O . ASP A 1 79 ? -15.881 6.967 0.284 1.00 94.50 79 ASP A O 1
ATOM 587 N N . ALA A 1 80 ? -14.088 7.785 1.366 1.00 95.56 80 ALA A N 1
ATOM 588 C CA . ALA A 1 80 ? -14.869 8.530 2.351 1.00 95.56 80 ALA A CA 1
ATOM 589 C C . ALA A 1 80 ? -15.769 9.589 1.698 1.00 95.56 80 ALA A C 1
ATOM 591 O O . ALA A 1 80 ? -16.944 9.689 2.052 1.00 95.56 80 ALA A O 1
ATOM 592 N N . ARG A 1 81 ? -15.247 10.353 0.726 1.00 95.00 81 ARG A N 1
ATOM 593 C CA . ARG A 1 81 ? -16.018 11.372 -0.009 1.00 95.00 81 ARG A CA 1
ATOM 594 C C . ARG A 1 81 ? -17.113 10.744 -0.864 1.00 95.00 81 ARG A C 1
ATOM 596 O O . ARG A 1 81 ? -18.261 11.172 -0.785 1.00 95.00 81 ARG A O 1
ATOM 603 N N . GLN A 1 82 ? -16.780 9.714 -1.641 1.00 93.69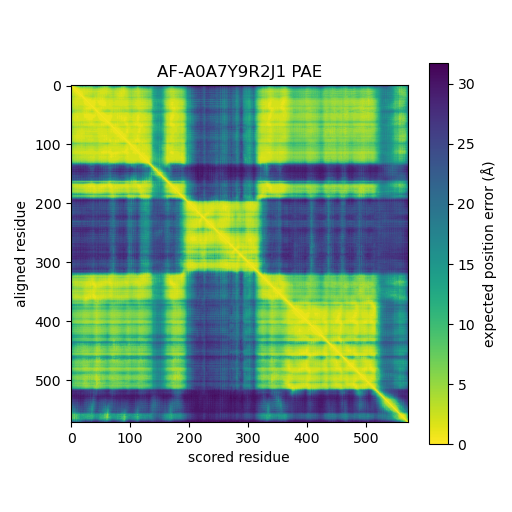 82 GLN A N 1
ATOM 604 C CA . GLN A 1 82 ? -17.729 9.034 -2.526 1.00 93.69 82 GLN A CA 1
ATOM 605 C C . GLN A 1 82 ? -18.892 8.409 -1.745 1.00 93.69 82 GLN A C 1
ATOM 607 O O . GLN A 1 82 ? -20.032 8.431 -2.204 1.00 93.69 82 GLN A O 1
ATOM 612 N N . LEU A 1 83 ? -18.614 7.858 -0.562 1.00 95.44 83 LEU A N 1
ATOM 613 C CA . LEU A 1 83 ? -19.608 7.178 0.266 1.00 95.44 83 LEU A CA 1
ATOM 614 C C . LEU A 1 83 ? -20.251 8.094 1.316 1.00 95.44 83 LEU A C 1
ATOM 616 O O . LEU A 1 83 ? -21.140 7.642 2.038 1.00 95.44 83 LEU A O 1
ATOM 620 N N . HIS A 1 84 ? -19.853 9.369 1.392 1.00 94.62 84 HIS A N 1
ATOM 621 C CA . HIS A 1 84 ? -20.336 10.315 2.399 1.00 94.62 84 HIS A CA 1
ATOM 622 C C . HIS A 1 84 ? -21.862 10.421 2.415 1.00 94.62 84 HIS A C 1
ATOM 624 O O . HIS A 1 84 ? -22.486 10.193 3.450 1.00 94.62 84 HIS A O 1
ATOM 630 N N . GLY A 1 85 ? -22.472 10.695 1.256 1.00 92.75 85 GLY A N 1
ATOM 631 C CA . GLY A 1 85 ? -23.927 10.836 1.147 1.00 92.75 85 GLY A CA 1
ATOM 632 C C . GLY A 1 85 ? -24.685 9.558 1.516 1.00 92.75 85 GLY A C 1
ATOM 633 O O . GLY A 1 85 ? -25.783 9.623 2.065 1.00 92.75 85 GLY A O 1
ATOM 634 N N . TRP A 1 86 ? -24.084 8.391 1.276 1.00 95.12 86 TRP A N 1
ATOM 635 C CA . TRP A 1 86 ? -24.672 7.109 1.651 1.00 95.12 86 TRP A CA 1
ATOM 636 C C . TRP A 1 86 ? -24.615 6.866 3.165 1.00 95.12 86 TRP A C 1
ATOM 638 O O . TRP A 1 86 ? -25.644 6.556 3.765 1.00 95.12 86 TRP A O 1
ATOM 648 N N . TYR A 1 87 ? -23.458 7.079 3.804 1.00 95.81 87 TYR A N 1
ATOM 649 C CA . TYR A 1 87 ? -23.333 6.984 5.264 1.00 95.81 87 TYR A CA 1
ATOM 650 C C . TYR A 1 87 ? -24.225 8.000 5.990 1.00 95.81 87 TYR A C 1
ATOM 652 O O . TYR A 1 87 ? -24.891 7.639 6.962 1.00 95.81 87 TYR A O 1
ATOM 660 N N . ALA A 1 88 ? -24.316 9.231 5.480 1.00 93.44 88 ALA A N 1
ATOM 661 C CA . ALA A 1 88 ? -25.165 10.275 6.048 1.00 93.44 88 ALA A CA 1
ATOM 662 C C . ALA A 1 88 ? -26.653 9.875 6.061 1.00 93.44 88 ALA A C 1
ATOM 664 O O . ALA A 1 88 ? -27.326 10.051 7.075 1.00 93.44 88 ALA A O 1
ATOM 665 N N . ARG A 1 89 ? -27.157 9.243 4.989 1.00 92.75 89 ARG A N 1
ATOM 666 C CA . ARG A 1 89 ? -28.533 8.698 4.934 1.00 92.75 89 ARG A CA 1
ATOM 667 C C . ARG A 1 89 ? -28.791 7.561 5.924 1.00 92.75 89 ARG A C 1
ATOM 669 O O . ARG A 1 89 ? -29.942 7.275 6.241 1.00 92.75 89 ARG A O 1
ATOM 676 N N . LEU A 1 90 ? -27.738 6.904 6.404 1.00 91.31 90 LEU A N 1
ATOM 677 C CA . LEU A 1 90 ? -27.805 5.887 7.456 1.00 91.31 90 LEU A CA 1
ATOM 678 C C . LEU A 1 90 ? -27.646 6.488 8.864 1.00 91.31 90 LEU A C 1
ATOM 680 O O . LEU A 1 90 ? -27.583 5.737 9.836 1.00 91.31 90 LEU A O 1
ATOM 684 N N . GLY A 1 91 ? -27.546 7.817 8.986 1.00 91.75 91 GLY A N 1
ATOM 685 C CA . GLY A 1 91 ? -27.292 8.500 10.255 1.00 91.75 91 GLY A CA 1
ATOM 686 C C . GLY A 1 91 ? -25.894 8.236 10.824 1.00 91.75 91 GLY A C 1
ATOM 687 O O . GLY A 1 91 ? -25.693 8.371 12.029 1.00 91.75 91 GLY A O 1
ATOM 688 N N . LEU A 1 92 ? -24.941 7.820 9.982 1.00 94.25 92 LEU A N 1
ATOM 689 C CA . LEU A 1 92 ? -23.563 7.535 10.372 1.00 94.25 92 LEU A CA 1
ATOM 690 C C . LEU A 1 92 ? -22.648 8.690 9.970 1.00 94.25 92 LEU A C 1
ATOM 692 O O . LEU A 1 92 ? -22.715 9.194 8.846 1.00 94.25 92 LEU A O 1
ATOM 696 N N . ARG A 1 93 ? -21.736 9.070 10.866 1.00 95.38 93 ARG A N 1
ATOM 697 C CA . ARG A 1 93 ? -20.666 10.018 10.550 1.00 95.38 93 ARG A CA 1
ATOM 698 C C . ARG A 1 93 ? -19.493 9.264 9.943 1.00 95.38 93 ARG A C 1
ATOM 700 O O . ARG A 1 93 ? -19.019 8.282 10.514 1.00 95.38 93 ARG A O 1
ATOM 707 N N . VAL A 1 94 ? -19.002 9.760 8.814 1.00 97.06 94 VAL A N 1
ATOM 708 C CA . VAL A 1 94 ? -17.801 9.254 8.149 1.00 97.06 94 VAL A CA 1
ATOM 709 C C . VAL A 1 94 ? -16.768 10.365 8.022 1.00 97.06 94 VAL A C 1
ATOM 711 O O . VAL A 1 94 ? -17.120 11.500 7.700 1.00 97.06 94 VAL A O 1
ATOM 714 N N . ALA A 1 95 ? -15.503 10.038 8.262 1.00 96.62 95 ALA A N 1
ATOM 715 C CA . ALA A 1 95 ? -14.379 10.952 8.089 1.00 96.62 95 ALA A CA 1
ATOM 716 C C . ALA A 1 95 ? -13.198 10.243 7.415 1.00 96.62 95 ALA A C 1
ATOM 718 O O . ALA A 1 95 ? -13.115 9.014 7.419 1.00 96.62 95 ALA A O 1
ATOM 719 N N . ALA A 1 96 ? -12.283 11.027 6.848 1.00 96.62 96 ALA A N 1
ATOM 720 C CA . ALA A 1 96 ? -10.986 10.551 6.382 1.00 96.62 96 ALA A CA 1
ATOM 721 C C . ALA A 1 96 ? -9.864 11.221 7.179 1.00 96.62 96 ALA A C 1
ATOM 723 O O . ALA A 1 96 ? -10.005 12.368 7.602 1.00 96.62 96 ALA A O 1
ATOM 724 N N . VAL A 1 97 ? -8.747 10.522 7.353 1.00 93.94 97 VAL A N 1
ATOM 725 C CA . VAL A 1 97 ? -7.505 11.072 7.905 1.00 93.94 97 VAL A CA 1
ATOM 726 C C . VAL A 1 97 ? -6.437 11.069 6.816 1.00 93.94 97 VAL A C 1
ATOM 728 O O . VAL A 1 97 ? -6.231 10.051 6.159 1.00 93.94 97 VAL A O 1
ATOM 731 N N . SER A 1 98 ? -5.764 12.206 6.640 1.00 87.94 98 SER A N 1
ATOM 732 C CA . SER A 1 98 ? -4.653 12.387 5.707 1.00 87.94 98 SER A CA 1
ATOM 733 C C . SER A 1 98 ? -3.454 13.029 6.404 1.00 87.94 98 SER A C 1
ATOM 735 O O . SER A 1 98 ? -3.588 13.642 7.471 1.00 87.94 98 SER A O 1
ATOM 737 N N . ALA A 1 99 ? -2.285 12.927 5.773 1.00 79.38 99 ALA A N 1
ATOM 738 C CA . ALA A 1 99 ? -1.050 13.585 6.190 1.00 79.38 99 ALA A CA 1
ATOM 739 C C . ALA A 1 99 ? -1.198 15.104 6.423 1.00 79.38 99 ALA A C 1
ATOM 741 O O . ALA A 1 99 ? -0.521 15.643 7.294 1.00 79.38 99 ALA A O 1
ATOM 742 N N . GLU A 1 100 ? -2.095 15.772 5.691 1.00 83.81 100 GLU A N 1
ATOM 743 C CA . GLU A 1 100 ? -2.301 17.229 5.733 1.00 83.81 100 GLU A CA 1
ATOM 744 C C . GLU A 1 100 ? -3.067 17.706 6.976 1.00 83.81 100 GLU A C 1
ATOM 746 O O . GLU A 1 100 ? -2.963 18.873 7.347 1.00 83.81 100 GLU A O 1
ATOM 751 N N . HIS A 1 101 ? -3.816 16.821 7.642 1.00 88.31 101 HIS A N 1
ATOM 752 C CA . HIS A 1 101 ? -4.596 17.194 8.819 1.00 88.31 101 HIS A CA 1
ATOM 753 C C . HIS A 1 101 ? -3.712 17.480 10.038 1.00 88.31 101 HIS A C 1
ATOM 755 O O . HIS A 1 101 ? -2.831 16.692 10.410 1.00 88.31 101 HIS A O 1
ATOM 761 N N . THR A 1 102 ? -4.045 18.565 10.733 1.00 88.06 102 THR A N 1
ATOM 762 C CA . THR A 1 102 ? -3.521 18.917 12.055 1.00 88.06 102 THR A CA 1
ATOM 763 C C . THR A 1 102 ? -3.934 17.893 13.118 1.00 88.06 102 THR A C 1
ATOM 765 O O . THR A 1 102 ? -4.875 17.116 12.948 1.00 88.06 102 THR A O 1
ATOM 768 N N . ALA A 1 103 ? -3.265 17.906 14.275 1.00 83.44 103 ALA A N 1
ATOM 769 C CA . ALA A 1 103 ? -3.602 17.005 15.382 1.00 83.44 103 ALA A CA 1
ATOM 770 C C . ALA A 1 103 ? -5.064 17.154 15.855 1.00 83.44 103 ALA A C 1
ATOM 772 O O . ALA A 1 103 ? -5.718 16.158 16.160 1.00 83.44 103 ALA A O 1
ATOM 773 N N . ALA A 1 104 ? -5.593 18.383 15.869 1.00 84.88 104 ALA A N 1
ATOM 774 C CA . ALA A 1 104 ? -6.976 18.653 16.257 1.00 84.88 104 ALA A CA 1
ATOM 775 C C . ALA A 1 104 ? -7.981 18.095 15.234 1.00 84.88 104 ALA A C 1
ATOM 777 O O . ALA A 1 104 ? -8.954 17.445 15.618 1.00 84.88 104 ALA A O 1
ATOM 778 N N . GLU A 1 105 ? -7.720 18.285 13.937 1.00 89.94 105 GLU A N 1
ATOM 779 C CA . GLU A 1 105 ? -8.553 17.739 12.857 1.00 89.94 105 GLU A CA 1
ATOM 780 C C . GLU A 1 105 ? -8.548 16.209 12.860 1.00 89.94 105 GLU A C 1
ATOM 782 O O . GLU A 1 105 ? -9.604 15.590 12.729 1.00 89.94 105 GLU A O 1
ATOM 787 N N . ARG A 1 106 ? -7.388 15.585 13.099 1.00 91.50 106 ARG A N 1
ATOM 788 C CA . ARG A 1 106 ? -7.281 14.127 13.263 1.00 91.50 106 ARG A CA 1
ATOM 789 C C . ARG A 1 106 ? -8.116 13.631 14.435 1.00 91.50 106 ARG A C 1
ATOM 791 O O . ARG A 1 106 ? -8.926 12.725 14.262 1.00 91.50 106 ARG A O 1
ATOM 798 N N . ALA A 1 107 ? -7.979 14.254 15.605 1.00 87.69 107 ALA A N 1
ATOM 799 C CA . ALA A 1 107 ? -8.755 13.886 16.789 1.00 87.69 107 ALA A CA 1
ATOM 800 C C . ALA A 1 107 ? -10.269 14.085 16.585 1.00 87.69 107 ALA A C 1
ATOM 802 O O . ALA A 1 107 ? -11.078 13.362 17.166 1.00 87.69 107 ALA A O 1
ATOM 803 N N . ALA A 1 108 ? -10.690 15.057 15.772 1.00 89.50 108 ALA A N 1
ATOM 804 C CA . ALA A 1 108 ? -12.089 15.206 15.377 1.00 89.50 108 ALA A CA 1
ATOM 805 C C . ALA A 1 108 ? -12.529 14.092 14.408 1.00 89.50 108 ALA A C 1
ATOM 807 O O . ALA A 1 108 ? -13.585 13.488 14.612 1.00 89.50 108 ALA A O 1
ATOM 808 N N . ALA A 1 109 ? -11.709 13.769 13.403 1.00 93.12 109 ALA A N 1
ATOM 809 C CA . ALA A 1 109 ? -11.985 12.720 12.424 1.00 93.12 109 ALA A CA 1
ATOM 810 C C . ALA A 1 109 ? -12.124 11.333 13.077 1.00 93.12 109 ALA A C 1
ATOM 812 O O . ALA A 1 109 ? -13.085 10.620 12.791 1.00 93.12 109 ALA A O 1
ATOM 813 N N . TYR A 1 110 ? -11.246 10.979 14.024 1.00 92.44 110 TYR A N 1
ATOM 814 C CA . TYR A 1 110 ? -11.305 9.706 14.762 1.00 92.44 110 TYR A CA 1
ATOM 815 C C . TYR A 1 110 ? -12.516 9.562 15.702 1.00 92.44 110 TYR A C 1
ATOM 817 O O . TYR A 1 110 ? -12.702 8.504 16.306 1.00 92.44 110 TYR A O 1
ATOM 825 N N . ARG A 1 111 ? -13.357 10.597 15.848 1.00 90.06 111 ARG A N 1
ATOM 826 C CA . ARG A 1 111 ? -14.642 10.507 16.565 1.00 90.06 111 ARG A CA 1
ATOM 827 C C . ARG A 1 111 ? -15.814 10.132 15.658 1.00 90.06 111 ARG A C 1
ATOM 829 O O . ARG A 1 111 ? -16.926 9.996 16.169 1.00 90.06 111 ARG A O 1
ATOM 836 N N . ALA A 1 112 ? -15.613 10.014 14.346 1.00 93.31 112 ALA A N 1
ATOM 837 C CA . ALA A 1 112 ? -16.637 9.533 13.423 1.00 93.31 112 ALA A CA 1
ATOM 838 C C . ALA A 1 112 ? -16.973 8.048 13.676 1.00 93.31 112 ALA A C 1
ATOM 840 O O . ALA A 1 112 ? -16.180 7.313 14.262 1.00 93.31 112 ALA A O 1
ATOM 841 N N . ASP A 1 113 ? -18.151 7.595 13.236 1.00 93.94 113 ASP A N 1
ATOM 842 C CA . ASP A 1 113 ? -18.548 6.185 13.358 1.00 93.94 113 ASP A CA 1
ATOM 843 C C . ASP A 1 113 ? -17.695 5.287 12.438 1.00 93.94 113 ASP A C 1
ATOM 845 O O . ASP A 1 113 ? -17.343 4.159 12.796 1.00 93.94 113 ASP A O 1
ATOM 849 N N . VAL A 1 114 ? -17.339 5.811 11.258 1.00 97.00 114 VAL A N 1
ATOM 850 C CA . VAL A 1 114 ? -16.466 5.163 10.271 1.00 97.00 114 VAL A CA 1
ATOM 851 C C . VAL A 1 114 ? -15.331 6.110 9.879 1.00 97.00 114 VAL A C 1
ATOM 853 O O . VAL A 1 114 ? -15.572 7.221 9.409 1.00 97.00 114 VAL A O 1
ATOM 856 N N . VAL A 1 115 ? -14.088 5.661 10.027 1.00 97.62 115 VAL A N 1
ATOM 857 C CA . VAL A 1 115 ? -12.889 6.452 9.716 1.00 97.62 115 VAL A CA 1
ATOM 858 C C . VAL A 1 115 ? -12.096 5.757 8.620 1.00 97.62 115 VAL A C 1
ATOM 860 O O . VAL A 1 115 ? -11.626 4.638 8.815 1.00 97.62 115 VAL A O 1
ATOM 863 N N . TYR A 1 116 ? -11.929 6.415 7.477 1.00 97.75 116 TYR A N 1
ATOM 864 C CA . TYR A 1 116 ? -11.004 5.983 6.431 1.00 97.75 116 TYR A CA 1
ATOM 865 C C . TYR A 1 116 ? -9.619 6.558 6.700 1.00 97.75 116 TYR A C 1
ATOM 867 O O . TYR A 1 116 ? -9.462 7.762 6.902 1.00 97.75 116 TYR A O 1
ATOM 875 N N . VAL A 1 117 ? -8.600 5.713 6.693 1.00 95.62 117 VAL A N 1
ATOM 876 C CA . VAL A 1 117 ? -7.229 6.133 6.990 1.00 95.62 117 VAL A CA 1
ATOM 877 C C . VAL A 1 117 ? -6.252 5.170 6.334 1.00 95.62 117 VAL A C 1
ATOM 879 O O . VAL A 1 117 ? -6.527 3.973 6.244 1.00 95.62 117 VAL A O 1
ATOM 882 N N . SER A 1 118 ? -5.100 5.654 5.871 1.00 91.00 118 SER A N 1
ATOM 883 C CA . SER A 1 118 ? -4.055 4.729 5.437 1.00 91.00 118 SER A CA 1
ATOM 884 C C . SER A 1 118 ? -3.503 3.963 6.641 1.00 91.00 118 SER A C 1
ATOM 886 O O . SER A 1 118 ? -3.398 4.494 7.752 1.00 91.00 118 SER A O 1
ATOM 888 N N . ALA A 1 119 ? -3.136 2.694 6.449 1.00 88.69 119 ALA A N 1
ATOM 889 C CA . ALA A 1 119 ? -2.602 1.882 7.546 1.00 88.69 119 ALA A CA 1
ATOM 890 C C . ALA A 1 119 ? -1.391 2.561 8.218 1.00 88.69 119 ALA A C 1
ATOM 892 O O . ALA A 1 119 ? -1.254 2.533 9.444 1.00 88.69 119 ALA A O 1
ATOM 893 N N . ARG A 1 120 ? -0.565 3.235 7.410 1.00 86.19 120 ARG A N 1
ATOM 894 C CA . ARG A 1 120 ? 0.581 4.031 7.843 1.00 86.19 120 ARG A CA 1
ATOM 895 C C . ARG A 1 120 ? 0.183 5.171 8.784 1.00 86.19 120 ARG A C 1
ATOM 897 O O . ARG A 1 120 ? 0.746 5.260 9.876 1.00 86.19 120 ARG A O 1
ATOM 904 N N . GLU A 1 121 ? -0.751 6.032 8.379 1.00 90.00 121 GLU A N 1
ATOM 905 C CA . GLU A 1 121 ? -1.130 7.213 9.166 1.00 90.00 121 GLU A CA 1
ATOM 906 C C . GLU A 1 121 ? -1.718 6.831 10.522 1.00 90.00 121 GLU A C 1
ATOM 908 O O . GLU A 1 121 ? -1.320 7.391 11.544 1.00 90.00 121 GLU A O 1
ATOM 913 N N . LEU A 1 122 ? -2.564 5.802 10.553 1.00 92.19 122 LEU A N 1
ATOM 914 C CA . LEU A 1 122 ? -3.138 5.288 11.792 1.00 92.19 122 LEU A CA 1
ATOM 915 C C . LEU A 1 122 ? -2.063 4.790 12.773 1.00 92.19 122 LEU A C 1
ATOM 917 O O . LEU A 1 122 ? -2.136 5.058 13.977 1.00 92.19 122 LEU A O 1
ATOM 921 N N . VAL A 1 123 ? -1.071 4.036 12.282 1.00 89.50 123 VAL A N 1
ATOM 922 C CA . VAL A 1 123 ? 0.018 3.553 13.142 1.00 89.50 123 VAL A CA 1
ATOM 923 C C . VAL A 1 123 ? 0.826 4.732 13.674 1.00 89.50 123 VAL A C 1
ATOM 925 O O . VAL A 1 123 ? 1.126 4.763 14.867 1.00 89.50 123 VAL A O 1
ATOM 928 N N . PHE A 1 124 ? 1.147 5.715 12.831 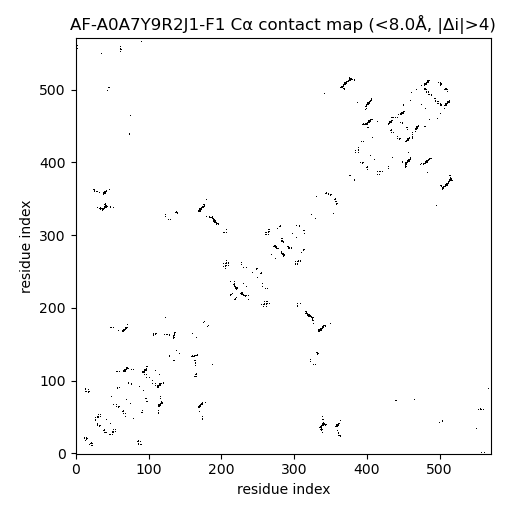1.00 88.06 124 PHE A N 1
ATOM 929 C CA . PHE A 1 124 ? 1.897 6.893 13.262 1.00 88.06 124 PHE A CA 1
ATOM 930 C C . PHE A 1 124 ? 1.127 7.771 14.248 1.00 88.06 124 PHE A C 1
ATOM 932 O O . PHE A 1 124 ? 1.735 8.226 15.216 1.00 88.06 124 PHE A O 1
ATOM 939 N N . ASP A 1 125 ? -0.180 7.966 14.068 1.00 89.25 125 ASP A N 1
ATOM 940 C CA . ASP A 1 125 ? -1.025 8.657 15.050 1.00 89.25 125 ASP A CA 1
ATOM 941 C C . ASP A 1 125 ? -0.979 7.956 16.401 1.00 89.25 125 ASP A C 1
ATOM 943 O O . ASP A 1 125 ? -0.740 8.587 17.429 1.00 89.25 125 ASP A O 1
ATOM 947 N N . SER A 1 126 ? -1.077 6.628 16.401 1.00 87.25 126 SER A N 1
ATOM 948 C CA . SER A 1 126 ? -0.960 5.886 17.646 1.00 87.25 126 SER A CA 1
ATOM 949 C C . SER A 1 126 ? 0.443 5.930 18.260 1.00 87.25 126 SER A C 1
ATOM 951 O O . SER A 1 126 ? 0.545 5.891 19.487 1.00 87.25 126 SER A O 1
ATOM 953 N N . LEU A 1 127 ? 1.514 5.943 17.461 1.00 83.12 127 LEU A N 1
ATOM 954 C CA . LEU A 1 127 ? 2.876 6.088 17.982 1.00 83.12 127 LEU A CA 1
ATOM 955 C C . LEU A 1 127 ? 3.077 7.490 18.575 1.00 83.12 127 LEU A C 1
ATOM 957 O O . LEU A 1 127 ? 3.700 7.613 19.627 1.00 83.12 127 LEU A O 1
ATOM 961 N N . ARG A 1 128 ? 2.513 8.532 17.945 1.00 84.19 128 ARG A N 1
ATOM 962 C CA . ARG A 1 128 ? 2.498 9.903 18.478 1.00 84.19 128 ARG A CA 1
ATOM 963 C C . ARG A 1 128 ? 1.753 9.971 19.810 1.00 84.19 128 ARG A C 1
ATOM 965 O O . ARG A 1 128 ? 2.290 10.533 20.760 1.00 84.19 128 ARG A O 1
ATOM 972 N N . ASP A 1 129 ? 0.580 9.347 19.904 1.00 82.56 129 ASP A N 1
ATOM 973 C CA . ASP A 1 129 ? -0.175 9.257 21.158 1.00 82.56 129 ASP A CA 1
ATOM 974 C C . ASP A 1 129 ? 0.610 8.499 22.239 1.00 82.56 129 ASP A C 1
ATOM 976 O O . ASP A 1 129 ? 0.654 8.939 23.384 1.00 82.56 129 ASP A O 1
ATOM 980 N N . GLN A 1 130 ? 1.299 7.406 21.887 1.00 78.56 130 GLN A N 1
ATOM 981 C CA . GLN A 1 130 ? 2.148 6.661 22.824 1.00 78.56 130 GLN A CA 1
ATOM 982 C C . GLN A 1 130 ? 3.305 7.514 23.362 1.00 78.56 130 GLN A C 1
ATOM 984 O O . GLN A 1 130 ? 3.553 7.508 24.566 1.00 78.56 130 GLN A O 1
ATOM 989 N N . VAL A 1 131 ? 3.999 8.253 22.493 1.00 76.56 131 VAL A N 1
ATOM 990 C CA . VAL A 1 131 ? 5.096 9.149 22.899 1.00 76.56 131 VAL A CA 1
ATOM 991 C C . VAL A 1 131 ? 4.583 10.317 23.744 1.00 76.56 131 VAL A C 1
ATOM 993 O O . VAL A 1 131 ? 5.275 10.751 24.659 1.00 76.56 131 VAL A O 1
ATOM 996 N N . ALA A 1 132 ? 3.366 10.797 23.479 1.00 74.19 132 ALA A N 1
ATOM 997 C CA . ALA A 1 132 ? 2.718 11.849 24.259 1.00 74.19 132 ALA A CA 1
ATOM 998 C C . ALA A 1 132 ? 2.080 11.354 25.574 1.00 74.19 132 ALA A C 1
ATOM 1000 O O . ALA A 1 132 ? 1.532 12.166 26.312 1.00 74.19 132 ALA A O 1
ATOM 1001 N N . GLY A 1 133 ? 2.101 10.045 25.859 1.00 68.56 133 GLY A N 1
ATOM 1002 C CA . GLY A 1 133 ? 1.434 9.457 27.028 1.00 68.56 133 GLY A CA 1
ATOM 1003 C C . GLY A 1 133 ? -0.095 9.345 26.917 1.00 68.56 133 GLY A C 1
ATOM 1004 O O . GLY A 1 133 ? -0.741 8.939 27.877 1.00 68.56 133 GLY A O 1
ATOM 1005 N N . ARG A 1 134 ? -0.673 9.634 25.743 1.00 64.19 134 ARG A N 1
ATOM 1006 C CA . ARG A 1 134 ? -2.122 9.710 25.458 1.00 64.19 134 ARG A CA 1
ATOM 1007 C C . ARG A 1 134 ? -2.676 8.464 24.752 1.00 64.19 134 ARG A C 1
ATOM 1009 O O . ARG A 1 134 ? -3.589 8.554 23.943 1.00 64.19 134 ARG A O 1
ATOM 1016 N N . SER A 1 135 ? -2.071 7.292 24.937 1.00 60.47 135 SER A N 1
ATOM 1017 C CA . SER A 1 135 ? -2.434 6.107 24.142 1.00 60.47 135 SER A CA 1
ATOM 1018 C C . SER A 1 135 ? -3.757 5.478 24.589 1.00 60.47 135 SER A C 1
ATOM 1020 O O . SER A 1 135 ? -3.804 4.871 25.659 1.00 60.47 135 SER A O 1
ATOM 1022 N N . ALA A 1 136 ? -4.753 5.436 23.695 1.00 56.75 136 ALA A N 1
ATOM 1023 C CA . ALA A 1 136 ? -5.935 4.589 23.861 1.00 56.75 136 ALA A CA 1
ATOM 1024 C C . ALA A 1 136 ? -5.535 3.104 23.991 1.00 56.75 136 ALA A C 1
ATOM 1026 O O . ALA A 1 136 ? -4.826 2.533 23.148 1.00 56.75 136 ALA A O 1
ATOM 1027 N N . TRP A 1 137 ? -5.933 2.468 25.091 1.00 54.31 137 TRP A N 1
ATOM 1028 C CA . TRP A 1 137 ? -5.418 1.156 25.491 1.00 54.31 137 TRP A CA 1
ATOM 1029 C C . TRP A 1 137 ? -6.040 -0.029 24.721 1.00 54.31 137 TRP A C 1
ATOM 1031 O O . TRP A 1 137 ? -7.185 -0.006 24.280 1.00 54.31 137 TRP A O 1
ATOM 1041 N N . SER A 1 138 ? -5.252 -1.098 24.560 1.00 48.38 138 SER A N 1
ATOM 1042 C CA . SER A 1 138 ? -5.610 -2.357 23.880 1.00 48.38 138 SER A CA 1
ATOM 1043 C C . SER A 1 138 ? -6.665 -3.175 24.641 1.00 48.38 138 SER A C 1
ATOM 1045 O O . SER A 1 138 ? -6.537 -3.380 25.846 1.00 48.38 138 SER A O 1
ATOM 1047 N N . ALA A 1 139 ? -7.641 -3.761 23.935 1.00 43.94 139 ALA A N 1
ATOM 1048 C CA . ALA A 1 139 ? -8.649 -4.666 24.508 1.00 43.94 139 ALA A CA 1
ATOM 1049 C C . ALA A 1 139 ? -8.122 -6.091 24.833 1.00 43.94 139 ALA A C 1
ATOM 1051 O O . ALA A 1 139 ? -8.901 -7.003 25.127 1.00 43.94 139 ALA A O 1
ATOM 1052 N N . SER A 1 140 ? -6.804 -6.334 24.770 1.00 43.19 140 SER A N 1
ATOM 1053 C CA . SER A 1 140 ? -6.230 -7.667 24.987 1.00 43.19 140 SER A CA 1
ATOM 1054 C C . SER A 1 140 ? -6.224 -8.077 26.474 1.00 43.19 140 SER A C 1
ATOM 1056 O O . SER A 1 140 ? -5.635 -7.435 27.342 1.00 43.19 140 SER A O 1
ATOM 1058 N N . ALA A 1 141 ? -6.849 -9.220 26.779 1.00 39.03 141 ALA A N 1
ATOM 1059 C CA . ALA A 1 141 ? -7.046 -9.728 28.143 1.00 39.03 141 ALA A CA 1
ATOM 1060 C C . ALA A 1 141 ? -5.761 -10.078 28.931 1.00 39.03 141 ALA A C 1
ATOM 1062 O O . ALA A 1 141 ? -5.856 -10.393 30.117 1.00 39.03 141 ALA A O 1
ATOM 1063 N N . ARG A 1 142 ? -4.576 -10.096 28.299 1.00 39.62 142 ARG A N 1
ATOM 1064 C CA . ARG A 1 142 ? -3.303 -10.323 29.015 1.00 39.62 142 ARG A CA 1
ATOM 1065 C C . ARG A 1 142 ? -2.772 -9.058 29.668 1.00 39.62 142 ARG A C 1
ATOM 1067 O O . ARG A 1 142 ? -2.194 -9.167 30.742 1.00 39.62 142 ARG A O 1
ATOM 1074 N N . ASP A 1 143 ? -3.035 -7.901 29.076 1.00 44.28 143 ASP A N 1
ATOM 1075 C CA . ASP A 1 143 ? -2.624 -6.640 29.677 1.00 44.28 143 ASP A CA 1
ATOM 1076 C C . ASP A 1 143 ? -3.629 -6.153 30.720 1.00 44.28 143 ASP A C 1
ATOM 1078 O O . ASP A 1 143 ? -3.220 -5.608 31.734 1.00 44.28 143 ASP A O 1
ATOM 1082 N N . ALA A 1 144 ? -4.924 -6.448 30.548 1.00 40.97 144 ALA A N 1
ATOM 1083 C CA . ALA A 1 144 ? -6.009 -5.965 31.411 1.00 40.97 144 ALA A CA 1
ATOM 1084 C C . ALA A 1 144 ? -5.849 -6.249 32.925 1.00 40.97 144 ALA A C 1
ATOM 1086 O O . ALA A 1 144 ? -6.405 -5.519 33.741 1.00 40.97 144 ALA A O 1
ATOM 1087 N N . ARG A 1 145 ? -5.116 -7.303 33.326 1.00 40.88 145 ARG A N 1
ATOM 1088 C CA . ARG A 1 145 ? -4.895 -7.643 34.750 1.00 40.88 145 ARG A CA 1
ATOM 1089 C C . ARG A 1 145 ? -3.655 -6.988 35.356 1.00 40.88 145 ARG A C 1
ATOM 1091 O O . ARG A 1 145 ? -3.686 -6.642 36.529 1.00 40.88 145 ARG A O 1
ATOM 1098 N N . LEU A 1 146 ? -2.593 -6.809 34.572 1.00 40.75 146 LEU A N 1
ATOM 1099 C CA . LEU A 1 146 ? -1.399 -6.070 34.999 1.00 40.75 146 LEU A CA 1
ATOM 1100 C C . LEU A 1 146 ? -1.637 -4.550 34.937 1.00 40.75 146 LEU A C 1
ATOM 1102 O O . LEU A 1 146 ? -1.026 -3.803 35.694 1.00 40.75 146 LEU A O 1
ATOM 1106 N N . SER A 1 147 ? -2.566 -4.098 34.088 1.00 46.59 147 SER A N 1
ATOM 1107 C CA . SER A 1 147 ? -2.821 -2.682 33.823 1.00 46.59 147 SER A CA 1
ATOM 1108 C C . SER A 1 147 ? -3.940 -2.047 34.645 1.00 46.59 147 SER A C 1
ATOM 1110 O O . SER A 1 147 ? -3.951 -0.831 34.741 1.00 46.59 147 SER A O 1
ATOM 1112 N N . ALA A 1 148 ? -4.854 -2.786 35.285 1.00 41.16 148 ALA A N 1
ATOM 1113 C CA . ALA A 1 148 ? -5.881 -2.158 36.133 1.00 41.16 148 ALA A CA 1
ATOM 1114 C C . ALA A 1 148 ? -5.269 -1.418 37.340 1.00 41.16 148 ALA A C 1
ATOM 1116 O O . ALA A 1 148 ? -5.721 -0.338 37.707 1.00 41.16 148 ALA A O 1
ATOM 1117 N N . HIS A 1 149 ? -4.194 -1.973 37.907 1.00 42.16 149 HIS A N 1
ATOM 1118 C CA . HIS A 1 149 ? -3.451 -1.346 38.998 1.00 42.16 149 HIS A CA 1
ATOM 1119 C C . HIS A 1 149 ? -2.613 -0.155 38.503 1.00 42.16 149 HIS A C 1
ATOM 1121 O O . HIS A 1 149 ? -2.567 0.872 39.163 1.00 42.16 149 HIS A O 1
ATOM 1127 N N . ALA A 1 150 ? -2.029 -0.245 37.300 1.00 46.50 150 ALA A N 1
ATOM 1128 C CA . ALA A 1 150 ? -1.337 0.881 36.669 1.00 46.50 150 ALA A CA 1
ATOM 1129 C C . ALA A 1 150 ? -2.304 2.018 36.270 1.00 46.50 150 ALA A C 1
ATOM 1131 O O . ALA A 1 150 ? -2.000 3.175 36.526 1.00 46.50 150 ALA A O 1
ATOM 1132 N N . ARG A 1 151 ? -3.501 1.700 35.745 1.00 45.41 151 ARG A N 1
ATOM 1133 C CA . ARG A 1 151 ? -4.579 2.664 35.430 1.00 45.41 151 ARG A CA 1
ATOM 1134 C C . ARG A 1 151 ? -4.972 3.494 36.647 1.00 45.41 151 ARG A C 1
ATOM 1136 O O . ARG A 1 151 ? -5.147 4.694 36.517 1.00 45.41 151 ARG A O 1
ATOM 1143 N N . ALA A 1 152 ? -5.087 2.859 37.812 1.00 50.09 152 ALA A N 1
ATOM 1144 C CA . ALA A 1 152 ? -5.428 3.545 39.056 1.00 50.09 152 ALA A CA 1
ATOM 1145 C C . ALA A 1 152 ? -4.304 4.463 39.574 1.00 50.09 152 ALA A C 1
ATOM 1147 O O . ALA A 1 152 ? -4.571 5.339 40.390 1.00 50.09 152 ALA A O 1
ATOM 1148 N N . LEU A 1 153 ? -3.062 4.253 39.125 1.00 48.84 153 LEU A N 1
ATOM 1149 C CA . LEU A 1 153 ? -1.882 4.962 39.619 1.00 48.84 153 LEU A CA 1
ATOM 1150 C C . LEU A 1 153 ? -1.388 6.070 38.679 1.00 48.84 153 LEU A C 1
ATOM 1152 O O . LEU A 1 153 ? -0.690 6.962 39.154 1.00 48.84 153 LEU A O 1
ATOM 1156 N N . THR A 1 154 ? -1.690 6.021 37.373 1.00 47.06 154 THR A N 1
ATOM 1157 C CA . THR A 1 154 ? -1.017 6.892 36.388 1.00 47.06 154 THR A CA 1
ATOM 1158 C C . THR A 1 154 ? -1.913 7.662 35.419 1.00 47.06 154 THR A C 1
ATOM 1160 O O . THR A 1 154 ? -1.373 8.499 34.701 1.00 47.06 154 THR A O 1
ATOM 1163 N N . GLN A 1 155 ? -3.226 7.412 35.349 1.00 44.62 155 GLN A N 1
ATOM 1164 C CA . GLN A 1 155 ? -4.090 8.049 34.340 1.00 44.62 155 GLN A CA 1
ATOM 1165 C C . GLN A 1 155 ? -5.406 8.561 34.925 1.00 44.62 155 GLN A C 1
ATOM 1167 O O . GLN A 1 155 ? -6.041 7.901 35.750 1.00 44.62 155 GLN A O 1
ATOM 1172 N N . THR A 1 156 ? -5.832 9.727 34.448 1.00 47.19 156 THR A N 1
ATOM 1173 C CA . THR A 1 156 ? -7.155 10.297 34.718 1.00 47.19 156 THR A CA 1
ATOM 1174 C C . THR A 1 156 ? -8.122 9.965 33.571 1.00 47.19 156 THR A C 1
ATOM 1176 O O . THR A 1 156 ? -7.681 9.728 32.447 1.00 47.19 156 THR A O 1
ATOM 1179 N N . PRO A 1 157 ? -9.450 9.941 33.800 1.00 47.88 157 PRO A N 1
ATOM 1180 C CA . PRO A 1 157 ? -10.441 9.749 32.734 1.00 47.88 157 PRO A CA 1
ATOM 1181 C C . PRO A 1 157 ? -10.334 10.759 31.574 1.00 47.88 157 PRO A C 1
ATOM 1183 O O . PRO A 1 157 ? -10.753 10.446 30.462 1.00 47.88 157 PRO A O 1
ATOM 1186 N N . ASP A 1 158 ? -9.748 11.937 31.816 1.00 48.41 158 ASP A N 1
ATOM 1187 C CA . ASP A 1 158 ? -9.509 12.968 30.797 1.00 48.41 158 ASP A CA 1
ATOM 1188 C C . ASP A 1 158 ? -8.407 12.583 29.791 1.00 48.41 158 ASP A C 1
ATOM 1190 O O . ASP A 1 158 ? -8.431 13.041 28.646 1.00 48.41 158 ASP A O 1
ATOM 1194 N N . ASP A 1 159 ? -7.484 11.686 30.153 1.00 46.72 159 ASP A N 1
ATOM 1195 C CA . ASP A 1 159 ? -6.383 11.268 29.275 1.00 46.72 159 ASP A CA 1
ATOM 1196 C C . ASP A 1 159 ? -6.865 10.384 28.106 1.00 46.72 159 ASP A C 1
ATOM 1198 O O . ASP A 1 159 ? -6.344 10.488 26.992 1.00 46.72 159 ASP A O 1
ATOM 1202 N N . ASP A 1 160 ? -7.911 9.571 28.319 1.00 48.56 160 ASP A N 1
ATOM 1203 C CA . ASP A 1 160 ? -8.575 8.787 27.260 1.00 48.56 160 ASP A CA 1
ATOM 1204 C C . ASP A 1 160 ? -9.338 9.708 26.276 1.00 48.56 160 ASP A C 1
ATOM 1206 O O . ASP A 1 160 ? -9.461 9.393 25.090 1.00 48.56 160 ASP A O 1
ATOM 1210 N N . ALA A 1 161 ? -9.811 10.875 26.737 1.00 51.28 161 ALA A N 1
ATOM 1211 C CA . ALA A 1 161 ? -10.453 11.893 25.897 1.00 51.28 161 ALA A CA 1
ATOM 1212 C C . ALA A 1 161 ? -9.444 12.763 25.115 1.00 51.28 161 ALA A C 1
ATOM 1214 O O . ALA A 1 161 ? -9.821 13.395 24.120 1.00 51.28 161 ALA A O 1
ATOM 1215 N N . ALA A 1 162 ? -8.176 12.778 25.545 1.00 59.25 162 ALA A N 1
ATOM 1216 C CA . ALA A 1 162 ? -7.073 13.505 24.917 1.00 59.25 162 ALA A CA 1
ATOM 1217 C C . ALA A 1 162 ? -6.342 12.703 23.819 1.00 59.25 162 ALA A C 1
ATOM 1219 O O . ALA A 1 162 ? -5.546 13.280 23.070 1.00 59.25 162 ALA A O 1
ATOM 1220 N N . ALA A 1 163 ? -6.589 11.393 23.713 1.00 69.12 163 ALA A N 1
ATOM 1221 C CA . ALA A 1 163 ? -6.027 10.536 22.671 1.00 69.12 163 ALA A CA 1
ATOM 1222 C C . ALA A 1 163 ? -6.513 10.955 21.274 1.00 69.12 163 ALA A C 1
ATOM 1224 O O . ALA A 1 163 ? -7.708 11.167 21.053 1.00 69.12 163 ALA A O 1
ATOM 1225 N N . THR A 1 164 ? -5.595 11.027 20.306 1.00 80.19 164 THR A N 1
ATOM 1226 C CA . THR A 1 164 ? -5.953 11.303 18.907 1.00 80.19 164 THR A CA 1
ATOM 1227 C C . THR A 1 164 ? -6.748 10.133 18.337 1.00 80.19 164 THR A C 1
ATOM 1229 O O . THR A 1 164 ? -7.806 10.333 17.743 1.00 80.19 164 THR A O 1
ATOM 1232 N N . VAL A 1 165 ? -6.267 8.905 18.554 1.00 81.75 165 VAL A N 1
ATOM 1233 C CA . VAL A 1 165 ? -6.973 7.674 18.176 1.00 81.75 165 VAL A CA 1
ATOM 1234 C C . VAL A 1 165 ? -7.782 7.182 19.370 1.00 81.75 165 VAL A C 1
ATOM 1236 O O . VAL A 1 165 ? -7.223 6.652 20.323 1.00 81.75 165 VAL A O 1
ATOM 1239 N N . SER A 1 166 ? -9.103 7.337 19.307 1.00 69.38 166 SER A N 1
ATOM 1240 C CA . SER A 1 166 ? -9.998 7.160 20.460 1.00 69.38 166 SER A CA 1
ATOM 1241 C C . SER A 1 166 ? -10.268 5.698 20.853 1.00 69.38 166 SER A C 1
ATOM 1243 O O . SER A 1 166 ? -10.486 5.407 22.027 1.00 69.38 166 SER A O 1
ATOM 1245 N N . ALA A 1 167 ? -10.266 4.755 19.900 1.00 78.62 167 ALA A N 1
ATOM 1246 C CA . ALA A 1 167 ? -10.568 3.346 20.171 1.00 78.62 167 ALA A CA 1
ATOM 1247 C C . ALA A 1 167 ? -10.034 2.381 19.098 1.00 78.62 167 ALA A C 1
ATOM 1249 O O . ALA A 1 167 ? -9.923 2.722 17.925 1.00 78.62 167 ALA A O 1
ATOM 1250 N N . PHE A 1 168 ? -9.787 1.127 19.495 1.00 85.56 168 PHE A N 1
ATOM 1251 C CA . PHE A 1 168 ? -9.419 0.017 18.604 1.00 85.56 168 PHE A CA 1
ATOM 1252 C C . PHE A 1 168 ? -10.485 -1.093 18.648 1.00 85.56 168 PHE A C 1
ATOM 1254 O O . PHE A 1 168 ? -10.256 -2.171 19.200 1.00 85.56 168 PHE A O 1
ATOM 1261 N N . ASP A 1 169 ? -11.680 -0.831 18.108 1.00 86.06 169 ASP A N 1
ATOM 1262 C CA . ASP A 1 169 ? -12.778 -1.813 18.095 1.00 86.06 169 ASP A CA 1
ATOM 1263 C C . ASP A 1 169 ? -12.734 -2.700 16.841 1.00 86.06 169 ASP A C 1
ATOM 1265 O O . ASP A 1 169 ? -12.322 -3.863 16.930 1.00 86.06 169 ASP A O 1
ATOM 1269 N N . ALA A 1 170 ? -13.068 -2.157 15.664 1.00 92.94 170 ALA A N 1
ATOM 1270 C CA . ALA A 1 170 ? -13.040 -2.890 14.398 1.00 92.94 170 ALA A CA 1
ATOM 1271 C C . ALA A 1 170 ? -12.084 -2.264 13.369 1.00 92.94 170 ALA A C 1
ATOM 1273 O O . ALA A 1 170 ? -12.190 -1.081 13.056 1.00 92.94 170 ALA A O 1
ATOM 1274 N N . ALA A 1 171 ? -11.195 -3.080 12.798 1.00 95.62 171 ALA A N 1
ATOM 1275 C CA . ALA A 1 171 ? -10.391 -2.743 11.626 1.00 95.62 171 ALA A CA 1
ATOM 1276 C C . ALA A 1 171 ? -10.891 -3.526 10.410 1.00 95.62 171 ALA A C 1
ATOM 1278 O O . ALA A 1 171 ? -10.967 -4.757 10.446 1.00 95.62 171 ALA A O 1
ATOM 1279 N N . LEU A 1 172 ? -11.194 -2.824 9.325 1.00 97.69 172 LEU A N 1
ATOM 1280 C CA . LEU A 1 172 ? -11.510 -3.409 8.028 1.00 97.69 172 LEU A CA 1
ATOM 1281 C C . LEU A 1 172 ? -10.429 -2.993 7.030 1.00 97.69 172 LEU A C 1
ATOM 1283 O O . LEU A 1 172 ? -10.244 -1.812 6.773 1.00 97.69 172 LEU A O 1
ATOM 1287 N N . ILE A 1 173 ? -9.686 -3.958 6.502 1.00 96.19 173 ILE A N 1
ATOM 1288 C CA . ILE A 1 173 ? -8.461 -3.707 5.735 1.00 96.19 173 ILE A CA 1
ATOM 1289 C C . ILE A 1 173 ? -8.737 -3.888 4.241 1.00 96.19 173 ILE A C 1
ATOM 1291 O O . ILE A 1 173 ? -9.087 -4.989 3.811 1.00 96.19 173 ILE A O 1
ATOM 1295 N N . ASP A 1 174 ? -8.573 -2.838 3.444 1.00 94.50 174 ASP A N 1
ATOM 1296 C CA . ASP A 1 174 ? -8.543 -2.947 1.985 1.00 94.50 174 ASP A CA 1
ATOM 1297 C C . ASP A 1 174 ? -7.161 -3.401 1.499 1.00 94.50 174 ASP A C 1
ATOM 1299 O O . ASP A 1 174 ? -6.144 -3.080 2.105 1.00 94.50 174 ASP A O 1
ATOM 1303 N N . GLU A 1 175 ? -7.131 -4.182 0.419 1.00 89.81 175 GLU A N 1
ATOM 1304 C CA . GLU A 1 175 ? -5.935 -4.868 -0.093 1.00 89.81 175 GLU A CA 1
ATOM 1305 C C . GLU A 1 175 ? -5.089 -5.510 1.029 1.00 89.81 175 GLU A C 1
ATOM 1307 O O . GLU A 1 175 ? -3.892 -5.265 1.190 1.00 89.81 175 GLU A O 1
ATOM 1312 N N . ALA A 1 176 ? -5.750 -6.347 1.835 1.00 92.94 176 ALA A N 1
ATOM 1313 C CA . ALA A 1 176 ? -5.205 -6.910 3.065 1.00 92.94 176 ALA A CA 1
ATOM 1314 C C . ALA A 1 176 ? -3.896 -7.699 2.891 1.00 92.94 176 ALA A C 1
ATOM 1316 O O . ALA A 1 176 ? -3.109 -7.760 3.828 1.00 92.94 176 ALA A O 1
ATOM 1317 N N . ASP A 1 177 ? -3.625 -8.298 1.732 1.00 87.81 177 ASP A N 1
ATOM 1318 C CA . ASP A 1 177 ? -2.336 -8.945 1.466 1.00 87.81 177 ASP A CA 1
ATOM 1319 C C . ASP A 1 177 ? -1.182 -7.940 1.407 1.00 87.81 177 ASP A C 1
ATOM 1321 O O . ASP A 1 177 ? -0.111 -8.221 1.941 1.00 87.81 177 ASP A O 1
ATOM 1325 N N . SER A 1 178 ? -1.400 -6.753 0.846 1.00 84.81 178 SER A N 1
ATOM 1326 C CA . SER A 1 178 ? -0.368 -5.719 0.817 1.00 84.81 178 SER A CA 1
ATOM 1327 C C . SER A 1 178 ? -0.040 -5.199 2.214 1.00 84.81 178 SER A C 1
ATOM 1329 O O . SER A 1 178 ? 1.129 -5.172 2.584 1.00 84.81 178 SER A O 1
ATOM 1331 N N . ILE A 1 179 ? -1.038 -4.902 3.047 1.00 87.38 179 ILE A N 1
ATOM 1332 C CA . ILE A 1 179 ? -0.780 -4.391 4.406 1.00 87.38 179 ILE A CA 1
ATOM 1333 C C . ILE A 1 179 ? -0.273 -5.499 5.346 1.00 87.38 179 ILE A C 1
ATOM 1335 O O . ILE A 1 179 ? 0.643 -5.282 6.142 1.00 87.38 179 ILE A O 1
ATOM 1339 N N . LEU A 1 180 ? -0.861 -6.700 5.288 1.00 88.75 180 LEU A N 1
ATOM 1340 C CA . LEU A 1 180 ? -0.566 -7.780 6.240 1.00 88.75 180 LEU A CA 1
ATOM 1341 C C . LEU A 1 180 ? 0.626 -8.654 5.844 1.00 88.75 180 LEU A C 1
ATOM 1343 O O . LEU A 1 180 ? 1.137 -9.369 6.703 1.00 88.75 180 LEU A O 1
ATOM 1347 N N . LEU A 1 181 ? 1.052 -8.642 4.580 1.00 82.94 181 LEU A N 1
ATOM 1348 C CA . LEU A 1 181 ? 2.184 -9.447 4.116 1.00 82.94 181 LEU A CA 1
ATOM 1349 C C . LEU A 1 181 ? 3.298 -8.564 3.564 1.00 82.94 181 LEU A C 1
ATOM 1351 O O . LEU A 1 181 ? 4.411 -8.642 4.070 1.00 82.94 181 LEU A O 1
ATOM 1355 N N . ASP A 1 182 ? 3.012 -7.724 2.564 1.00 78.62 182 ASP A N 1
ATOM 1356 C CA . ASP A 1 182 ? 4.061 -6.971 1.860 1.00 78.62 182 ASP A CA 1
ATOM 1357 C C . ASP A 1 182 ? 4.675 -5.880 2.759 1.00 78.62 182 ASP A C 1
ATOM 1359 O O . ASP A 1 182 ? 5.890 -5.836 2.957 1.00 78.62 182 ASP A O 1
ATOM 1363 N N . GLU A 1 183 ? 3.844 -5.027 3.362 1.00 77.50 183 GLU A N 1
ATOM 1364 C CA . GLU A 1 183 ? 4.308 -3.931 4.219 1.00 77.50 183 GLU A CA 1
ATOM 1365 C C . GLU A 1 183 ? 4.650 -4.387 5.645 1.00 77.50 183 GLU A C 1
ATOM 1367 O O . GLU A 1 183 ? 5.440 -3.746 6.339 1.00 77.50 183 GLU A O 1
ATOM 1372 N N . ALA A 1 184 ? 4.097 -5.517 6.093 1.00 76.44 184 ALA A N 1
ATOM 1373 C CA . ALA A 1 184 ? 4.304 -6.042 7.443 1.00 76.44 184 ALA A CA 1
ATOM 1374 C C . ALA A 1 184 ? 5.751 -6.477 7.737 1.00 76.44 184 ALA A C 1
ATOM 1376 O O . ALA A 1 184 ? 6.089 -6.688 8.907 1.00 76.44 184 ALA A O 1
ATOM 1377 N N . VAL A 1 185 ? 6.595 -6.606 6.705 1.00 70.94 185 VAL A N 1
ATOM 1378 C CA . VAL A 1 185 ? 8.012 -6.982 6.828 1.00 70.94 185 VAL A CA 1
ATOM 1379 C C . VAL A 1 185 ? 8.843 -5.871 7.476 1.00 70.94 185 VAL A C 1
ATOM 1381 O O . VAL A 1 185 ? 9.783 -6.165 8.216 1.00 70.94 185 VAL A O 1
ATOM 1384 N N . MET A 1 186 ? 8.498 -4.601 7.237 1.00 68.94 186 MET A N 1
ATOM 1385 C CA . MET A 1 186 ? 9.286 -3.460 7.707 1.00 68.94 186 MET A CA 1
ATOM 1386 C C . MET A 1 186 ? 8.679 -2.848 8.978 1.00 68.94 186 MET A C 1
ATOM 1388 O O . MET A 1 186 ? 7.470 -2.619 9.042 1.00 68.94 186 MET A O 1
ATOM 1392 N N . PRO A 1 187 ? 9.490 -2.552 10.010 1.00 78.94 187 PRO A N 1
ATOM 1393 C CA . PRO A 1 187 ? 9.001 -1.835 11.177 1.00 78.94 187 PRO A CA 1
ATOM 1394 C C . PRO A 1 187 ? 8.720 -0.365 10.837 1.00 78.94 187 PRO A C 1
ATOM 1396 O O . PRO A 1 187 ? 9.495 0.291 10.143 1.00 78.94 187 PRO A O 1
ATOM 1399 N N . LEU A 1 188 ? 7.637 0.166 11.397 1.00 79.31 188 LEU A N 1
ATOM 1400 C CA . LEU A 1 188 ? 7.313 1.589 11.385 1.00 79.31 188 LEU A CA 1
ATOM 1401 C C . LEU A 1 188 ? 8.031 2.248 12.558 1.00 79.31 188 LEU A C 1
ATOM 1403 O O . LEU A 1 188 ? 7.872 1.820 13.704 1.00 79.31 188 LEU A O 1
ATOM 1407 N N . VAL A 1 189 ? 8.831 3.271 12.266 1.00 77.69 189 VAL A N 1
ATOM 1408 C CA . VAL A 1 189 ? 9.664 3.972 13.248 1.00 77.69 189 VAL A CA 1
ATOM 1409 C C . VAL A 1 189 ? 9.295 5.448 13.247 1.00 77.69 189 VAL A C 1
ATOM 1411 O O . VAL A 1 189 ? 9.428 6.125 12.230 1.00 77.69 189 VAL A O 1
ATOM 1414 N N . LEU A 1 190 ? 8.844 5.947 14.395 1.00 78.00 190 LEU A N 1
ATOM 1415 C CA . LEU A 1 190 ? 8.689 7.372 14.641 1.00 78.00 190 LEU A CA 1
ATOM 1416 C C . LEU A 1 190 ? 10.045 7.915 15.087 1.00 78.00 190 LEU A C 1
ATOM 1418 O O . LEU A 1 190 ? 10.478 7.677 16.215 1.00 78.00 190 LEU A O 1
ATOM 1422 N N . ALA A 1 191 ? 10.724 8.617 14.186 1.00 74.12 191 ALA A N 1
ATOM 1423 C CA . ALA A 1 191 ? 11.927 9.354 14.531 1.00 74.12 191 ALA A CA 1
ATOM 1424 C C . ALA A 1 191 ? 11.544 10.673 15.213 1.00 74.12 191 ALA A C 1
ATOM 1426 O O . ALA A 1 191 ? 10.622 11.363 14.775 1.00 74.12 191 ALA A O 1
ATOM 1427 N N . ARG A 1 192 ? 12.267 11.032 16.272 1.00 65.00 192 ARG A N 1
ATOM 1428 C CA . ARG A 1 192 ? 12.245 12.367 16.859 1.00 65.00 192 ARG A CA 1
ATOM 1429 C C . ARG A 1 192 ? 13.552 13.047 16.489 1.00 65.00 192 ARG A C 1
ATOM 1431 O O . ARG A 1 192 ? 14.628 12.467 16.650 1.00 65.00 192 ARG A O 1
ATOM 1438 N N . HIS A 1 193 ? 13.451 14.274 15.999 1.00 59.88 193 HIS A N 1
ATOM 1439 C CA . HIS A 1 193 ? 14.609 15.149 15.953 1.00 59.88 193 HIS A CA 1
ATOM 1440 C C . HIS A 1 193 ? 14.960 15.484 17.400 1.00 59.88 193 HIS A C 1
ATOM 1442 O O . HIS A 1 193 ? 14.157 16.089 18.111 1.00 59.88 193 HIS A O 1
ATOM 1448 N N . GLY A 1 194 ? 16.100 14.984 17.871 1.00 55.84 194 GLY A N 1
ATOM 1449 C CA . GLY A 1 194 ? 16.598 15.351 19.192 1.00 55.84 194 GLY A CA 1
ATOM 1450 C C . GLY A 1 194 ? 16.955 16.836 19.228 1.00 55.84 194 GLY A C 1
ATOM 1451 O O . GLY A 1 194 ? 17.256 17.427 18.187 1.00 55.84 194 GLY A O 1
ATOM 1452 N N . GLU A 1 195 ? 16.966 17.435 20.419 1.00 54.97 195 GLU A N 1
ATOM 1453 C CA . GLU A 1 195 ? 17.632 18.721 20.616 1.00 54.97 195 GLU A CA 1
ATOM 1454 C C . GLU A 1 195 ? 19.120 18.525 20.308 1.00 54.97 195 GLU A C 1
ATOM 1456 O O . GLU A 1 195 ? 19.888 17.991 21.107 1.00 54.97 195 GLU A O 1
ATOM 1461 N N . ALA A 1 196 ? 19.526 18.903 19.094 1.00 57.44 196 ALA A N 1
ATOM 1462 C CA . ALA A 1 196 ? 20.896 18.728 18.628 1.00 57.44 196 ALA A CA 1
ATOM 1463 C C . ALA A 1 196 ? 21.902 19.481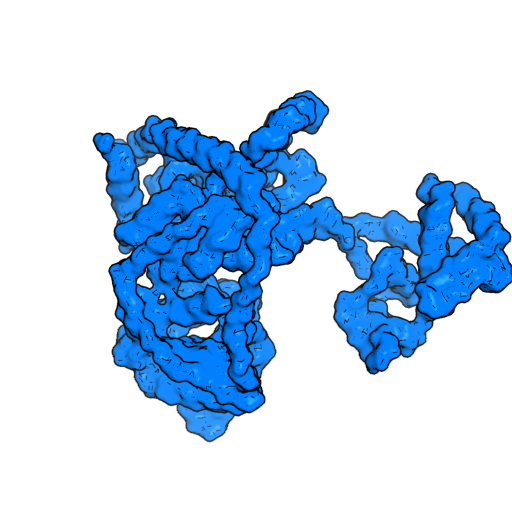 19.515 1.00 57.44 196 ALA A C 1
ATOM 1465 O O . ALA A 1 196 ? 23.060 19.087 19.584 1.00 57.44 196 ALA A O 1
ATOM 1466 N N . GLY A 1 197 ? 21.457 20.525 20.226 1.00 65.31 197 GLY A N 1
ATOM 1467 C CA . GLY A 1 197 ? 22.303 21.401 21.033 1.00 65.31 197 GLY A CA 1
ATOM 1468 C C . GLY A 1 197 ? 23.094 20.673 22.118 1.00 65.31 197 GLY A C 1
ATOM 1469 O O . GLY A 1 197 ? 24.317 20.786 22.148 1.00 65.31 197 GLY A O 1
ATOM 1470 N N . GLU A 1 198 ? 22.434 19.889 22.977 1.00 72.62 198 GLU A N 1
ATOM 1471 C CA . GLU A 1 198 ? 23.123 19.243 24.104 1.00 72.62 198 GLU A CA 1
ATOM 1472 C C . GLU A 1 198 ? 24.092 18.153 23.623 1.00 72.62 198 GLU A C 1
ATOM 1474 O O . GLU A 1 198 ? 25.247 18.106 24.047 1.00 72.62 198 GLU A O 1
ATOM 1479 N N . ARG A 1 199 ? 23.666 17.319 22.665 1.00 78.50 199 ARG A N 1
ATOM 1480 C CA . ARG A 1 199 ? 24.512 16.254 22.107 1.00 78.50 199 ARG A CA 1
ATOM 1481 C C . ARG A 1 199 ? 25.702 16.813 21.327 1.00 78.50 199 ARG A C 1
ATOM 1483 O O . ARG A 1 199 ? 26.815 16.327 21.501 1.00 78.50 199 ARG A O 1
ATOM 1490 N N . LEU A 1 200 ? 25.499 17.831 20.489 1.00 81.88 200 LEU A N 1
ATOM 1491 C CA . LEU A 1 200 ? 26.598 18.471 19.761 1.00 81.88 200 LEU A CA 1
ATOM 1492 C C . LEU A 1 200 ? 27.550 19.206 20.709 1.00 81.88 200 LEU A C 1
ATOM 1494 O O . LEU A 1 200 ? 28.757 19.158 20.492 1.00 81.88 200 LEU A O 1
ATOM 1498 N N . SER A 1 201 ? 27.041 19.807 21.789 1.00 84.81 201 SER A N 1
ATOM 1499 C CA . SER A 1 201 ? 27.873 20.403 22.842 1.00 84.81 201 SER A CA 1
ATOM 1500 C C . SER A 1 201 ? 28.753 19.357 23.538 1.00 84.81 201 SER A C 1
ATOM 1502 O O . SER A 1 201 ? 29.952 19.586 23.717 1.00 84.81 201 SER A O 1
ATOM 1504 N N . GLN A 1 202 ? 28.201 18.178 23.854 1.00 88.00 202 GLN A N 1
ATOM 1505 C CA . GLN A 1 202 ? 28.969 17.064 24.422 1.00 88.00 202 GLN A CA 1
ATOM 1506 C C . GLN A 1 202 ? 30.058 16.565 23.461 1.00 88.00 202 GLN A C 1
ATOM 1508 O O . GLN A 1 202 ? 31.197 16.364 23.879 1.00 88.00 202 GLN A O 1
ATOM 1513 N N . LEU A 1 203 ? 29.741 16.407 22.171 1.00 90.31 203 LEU A N 1
ATOM 1514 C CA . LEU A 1 203 ? 30.725 16.006 21.158 1.00 90.31 203 LEU A CA 1
ATOM 1515 C C . LEU A 1 203 ? 31.805 17.079 20.940 1.00 90.31 203 LEU A C 1
ATOM 1517 O O . LEU A 1 203 ? 32.976 16.737 20.798 1.00 90.31 203 LEU A O 1
ATOM 1521 N N . GLY A 1 204 ? 31.440 18.364 20.983 1.00 90.75 204 GLY A N 1
ATOM 1522 C CA . GLY A 1 204 ? 32.394 19.476 20.955 1.00 90.75 204 GLY A CA 1
ATOM 1523 C C . GLY A 1 204 ? 33.345 19.446 22.152 1.00 90.75 204 GLY A C 1
ATOM 1524 O O . GLY A 1 204 ? 34.559 19.474 21.979 1.00 90.75 204 GLY A O 1
ATOM 1525 N N . THR A 1 205 ? 32.809 19.249 23.360 1.00 92.25 205 THR A N 1
ATOM 1526 C CA . THR A 1 205 ? 33.629 19.089 24.575 1.00 92.25 205 THR A CA 1
ATOM 1527 C C . THR A 1 205 ? 34.546 17.863 24.475 1.00 92.25 205 THR A C 1
ATOM 1529 O O . THR A 1 205 ? 35.694 17.915 24.913 1.00 92.25 205 THR A O 1
ATOM 1532 N N . ALA A 1 206 ? 34.088 16.763 23.865 1.00 94.44 206 ALA A N 1
ATOM 1533 C CA . ALA A 1 206 ? 34.923 15.584 23.631 1.00 94.44 206 ALA A CA 1
ATOM 1534 C C . ALA A 1 206 ? 36.119 15.891 22.713 1.00 94.44 206 ALA A C 1
ATOM 1536 O O . ALA A 1 206 ? 37.226 15.430 22.995 1.00 94.44 206 ALA A O 1
ATOM 1537 N N . LEU A 1 207 ? 35.916 16.684 21.652 1.00 94.75 207 LEU A N 1
ATOM 1538 C CA . LEU A 1 207 ? 36.992 17.146 20.765 1.00 94.75 207 LEU A CA 1
ATOM 1539 C C . LEU A 1 207 ? 37.989 18.044 21.509 1.00 94.75 207 LEU A C 1
ATOM 1541 O O . LEU A 1 207 ? 39.196 17.828 21.391 1.00 94.75 207 LEU A O 1
ATOM 1545 N N . ASP A 1 208 ? 37.503 18.979 22.327 1.00 94.06 208 ASP A N 1
ATOM 1546 C CA . ASP A 1 208 ? 38.354 19.865 23.134 1.00 94.06 208 ASP A CA 1
ATOM 1547 C C . ASP A 1 208 ? 39.207 19.089 24.145 1.00 94.06 208 ASP A C 1
ATOM 1549 O O . ASP A 1 208 ? 40.379 19.408 24.365 1.00 94.06 208 ASP A O 1
ATOM 1553 N N . LEU A 1 209 ? 38.632 18.056 24.768 1.00 94.31 209 LEU A N 1
ATOM 1554 C CA . LEU A 1 209 ? 39.344 17.173 25.690 1.00 94.31 209 LEU A CA 1
ATOM 1555 C C . LEU A 1 209 ? 40.371 16.311 24.952 1.00 94.31 209 LEU A C 1
ATOM 1557 O O . LEU A 1 209 ? 41.516 16.225 25.398 1.00 94.31 209 LEU A O 1
ATOM 1561 N N . ALA A 1 210 ? 39.993 15.720 23.816 1.00 95.38 210 ALA A N 1
ATOM 1562 C CA . ALA A 1 210 ? 40.889 14.922 22.983 1.00 95.38 210 ALA A CA 1
ATOM 1563 C C . ALA A 1 210 ? 42.102 15.737 22.504 1.00 95.38 210 ALA A C 1
ATOM 1565 O O . ALA A 1 210 ? 43.225 15.238 22.548 1.00 95.38 210 ALA A O 1
ATOM 1566 N N . ALA A 1 211 ? 41.909 17.013 22.151 1.00 93.94 211 ALA A N 1
ATOM 1567 C CA . ALA A 1 211 ? 42.984 17.920 21.740 1.00 93.94 211 ALA A CA 1
ATOM 1568 C C . ALA A 1 211 ? 44.028 18.202 22.843 1.00 93.94 211 ALA A C 1
ATOM 1570 O O . ALA A 1 211 ? 45.143 18.633 22.545 1.00 93.94 211 ALA A O 1
ATOM 1571 N N . ARG A 1 212 ? 43.695 17.962 24.120 1.00 94.94 212 ARG A N 1
ATOM 1572 C CA . ARG A 1 212 ? 44.593 18.169 25.276 1.00 94.94 212 ARG A CA 1
ATOM 1573 C C . ARG A 1 212 ? 45.366 16.911 25.691 1.00 94.94 212 ARG A C 1
ATOM 1575 O O . ARG A 1 212 ? 46.143 16.977 26.657 1.00 94.94 212 ARG A O 1
ATOM 1582 N N . LEU A 1 213 ? 45.145 15.788 25.007 1.00 95.31 213 LEU A N 1
ATOM 1583 C CA . LEU A 1 213 ? 45.833 14.516 25.227 1.00 95.31 213 LEU A CA 1
ATOM 1584 C C . LEU A 1 213 ? 46.955 14.318 24.197 1.00 95.31 213 LEU A C 1
ATOM 1586 O O . LEU A 1 213 ? 46.850 14.743 23.048 1.00 95.31 213 LEU A O 1
ATOM 1590 N N . GLN A 1 214 ? 48.040 13.663 24.608 1.00 93.50 214 GLN A N 1
ATOM 1591 C CA . GLN A 1 214 ? 49.233 13.435 23.791 1.00 93.50 214 GLN A CA 1
ATOM 1592 C C . GLN A 1 214 ? 49.327 11.975 23.301 1.00 93.50 214 GLN A C 1
ATOM 1594 O O . GLN A 1 214 ? 49.300 11.058 24.131 1.00 93.50 214 GLN A O 1
ATOM 1599 N N . PRO A 1 215 ? 49.508 11.733 21.984 1.00 92.88 215 PRO A N 1
ATOM 1600 C CA . PRO A 1 215 ? 49.755 10.393 21.450 1.00 92.88 215 PRO A CA 1
ATOM 1601 C C . PRO A 1 215 ? 50.998 9.743 22.074 1.00 92.88 215 PRO A C 1
ATOM 1603 O O . PRO A 1 215 ? 52.003 10.415 22.301 1.00 92.88 215 PRO A O 1
ATOM 1606 N N . GLY A 1 216 ? 50.944 8.438 22.349 1.00 87.81 216 GLY A N 1
ATOM 1607 C CA . GLY A 1 216 ? 52.065 7.661 22.902 1.00 87.81 216 GLY A CA 1
ATOM 1608 C C . GLY A 1 216 ? 52.317 7.864 24.401 1.00 87.81 216 GLY A C 1
ATOM 1609 O O . GLY A 1 216 ? 53.041 7.081 25.008 1.00 87.81 216 GLY A O 1
ATOM 1610 N N . ARG A 1 217 ? 51.696 8.878 25.017 1.00 92.75 217 ARG A N 1
ATOM 1611 C CA . ARG A 1 217 ? 51.700 9.100 26.469 1.00 92.75 217 ARG A CA 1
ATOM 1612 C C . ARG A 1 217 ? 50.324 8.856 27.072 1.00 92.75 2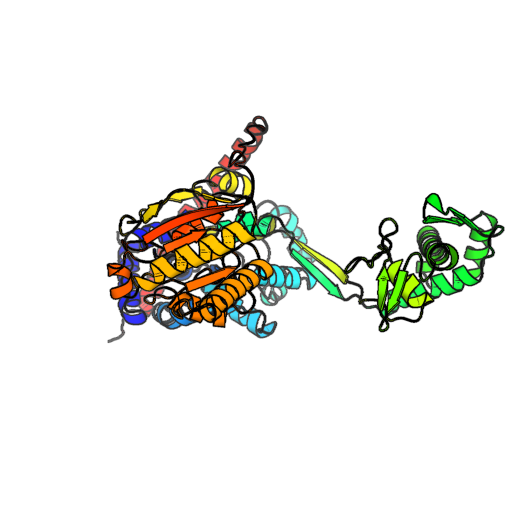17 ARG A C 1
ATOM 1614 O O . ARG A 1 217 ? 50.192 8.055 27.993 1.00 92.75 217 ARG A O 1
ATOM 1621 N N . ASP A 1 218 ? 49.318 9.567 26.572 1.00 94.06 218 ASP A N 1
ATOM 1622 C CA . ASP A 1 218 ? 47.964 9.573 27.130 1.00 94.06 218 ASP A CA 1
ATOM 1623 C C . ASP A 1 218 ? 47.048 8.564 26.417 1.00 94.06 218 ASP A C 1
ATOM 1625 O O . ASP A 1 218 ? 46.087 8.053 26.993 1.00 94.06 218 ASP A O 1
ATOM 1629 N N . PHE A 1 219 ? 47.342 8.237 25.162 1.00 96.25 219 PHE A N 1
ATOM 1630 C CA . PHE A 1 219 ? 46.595 7.236 24.411 1.00 96.25 219 PHE A CA 1
ATOM 1631 C C . PHE A 1 219 ? 47.456 6.553 23.354 1.00 96.25 219 PHE A C 1
ATOM 1633 O O . PHE A 1 219 ? 48.439 7.110 22.855 1.00 96.25 219 PHE A O 1
ATOM 1640 N N . GLU A 1 220 ? 47.026 5.357 22.981 1.00 94.25 220 GLU A N 1
ATOM 1641 C CA . GLU A 1 220 ? 47.572 4.557 21.896 1.00 94.25 220 GLU A CA 1
ATOM 1642 C C . GLU A 1 220 ? 46.519 4.396 20.802 1.00 94.25 220 GLU A C 1
ATOM 1644 O O . GLU A 1 220 ? 45.343 4.135 21.064 1.00 94.25 220 GLU A O 1
ATOM 1649 N N . LEU A 1 221 ? 46.939 4.566 19.554 1.00 92.75 221 LEU A N 1
ATOM 1650 C CA . LEU A 1 221 ? 46.070 4.407 18.396 1.00 92.75 221 LEU A CA 1
ATOM 1651 C C . LEU A 1 221 ? 46.103 2.959 17.915 1.00 92.75 221 LEU A C 1
ATOM 1653 O O . LEU A 1 221 ? 47.166 2.346 17.841 1.00 92.75 221 LEU A O 1
ATOM 1657 N N . GLN A 1 222 ? 44.945 2.439 17.517 1.00 90.06 222 GLN A N 1
ATOM 1658 C CA . GLN A 1 222 ? 44.789 1.102 16.950 1.00 90.06 222 GLN A CA 1
ATOM 1659 C C . GLN A 1 222 ? 44.231 1.219 15.521 1.00 90.06 222 GLN A C 1
ATOM 1661 O O . GLN A 1 222 ? 43.021 1.089 15.311 1.00 90.06 222 GLN A O 1
ATOM 1666 N N . PRO A 1 223 ? 45.088 1.464 14.505 1.00 82.06 223 PRO A N 1
ATOM 1667 C CA . PRO A 1 223 ? 44.640 1.759 13.141 1.00 82.06 223 PRO A CA 1
ATOM 1668 C C . PRO A 1 223 ? 43.793 0.648 12.509 1.00 82.06 223 PRO A C 1
ATOM 1670 O O . PRO A 1 223 ? 42.840 0.938 11.792 1.00 82.06 223 PRO A O 1
ATOM 1673 N N . VAL A 1 224 ? 44.111 -0.618 12.805 1.00 73.12 224 VAL A N 1
ATOM 1674 C CA . VAL A 1 224 ? 43.394 -1.789 12.268 1.00 73.12 224 VAL A CA 1
ATOM 1675 C C . VAL A 1 224 ? 41.987 -1.898 12.858 1.00 73.12 224 VAL A C 1
ATOM 1677 O O . VAL A 1 224 ? 41.027 -2.108 12.123 1.00 73.12 224 VAL A O 1
ATOM 1680 N N . ALA A 1 225 ? 41.854 -1.706 14.173 1.00 74.00 225 ALA A N 1
ATOM 1681 C CA . ALA A 1 225 ? 40.565 -1.732 14.865 1.00 74.00 225 ALA A CA 1
ATOM 1682 C C . ALA A 1 225 ? 39.752 -0.438 14.672 1.00 74.00 225 ALA A C 1
ATOM 1684 O O . ALA A 1 225 ? 38.576 -0.403 15.023 1.00 74.00 225 ALA A O 1
ATOM 1685 N N . ARG A 1 226 ? 40.367 0.614 14.103 1.00 80.56 226 ARG A N 1
ATOM 1686 C CA . ARG A 1 226 ? 39.830 1.984 14.045 1.00 80.56 226 AR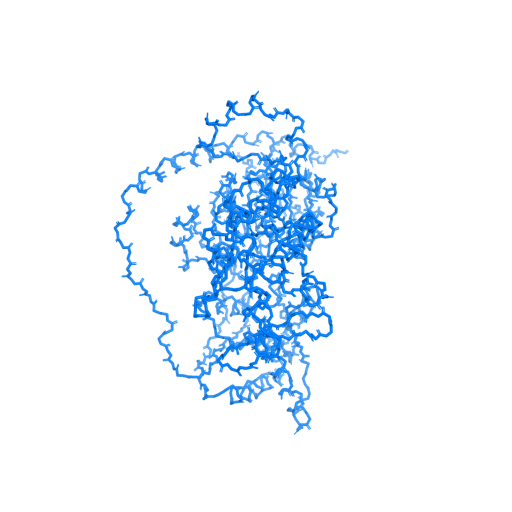G A CA 1
ATOM 1687 C C . ARG A 1 226 ? 39.396 2.482 15.424 1.00 80.56 226 ARG A C 1
ATOM 1689 O O . ARG A 1 226 ? 38.310 3.032 15.586 1.00 80.56 226 ARG A O 1
ATOM 1696 N N . ASP A 1 227 ? 40.272 2.278 16.399 1.00 87.56 227 ASP A N 1
ATOM 1697 C CA . ASP A 1 227 ? 40.011 2.560 17.806 1.00 87.56 227 ASP A CA 1
ATOM 1698 C C . ASP A 1 227 ? 41.195 3.311 18.442 1.00 87.56 227 ASP A C 1
ATOM 1700 O O . ASP A 1 227 ? 42.307 3.328 17.906 1.00 87.56 227 ASP A O 1
ATOM 1704 N N . ALA A 1 228 ? 40.960 3.943 19.586 1.00 91.25 228 ALA A N 1
ATOM 1705 C CA . ALA A 1 228 ? 41.972 4.580 20.417 1.00 91.25 228 ALA A CA 1
ATOM 1706 C C . ALA A 1 228 ? 41.844 4.042 21.844 1.00 91.25 228 ALA A C 1
ATOM 1708 O O . ALA A 1 228 ? 40.751 4.042 22.405 1.00 91.25 228 ALA A O 1
ATOM 1709 N N . ALA A 1 229 ? 42.940 3.593 22.448 1.00 92.69 229 ALA A N 1
ATOM 1710 C CA . ALA A 1 229 ? 42.972 3.119 23.827 1.00 92.69 229 ALA A CA 1
ATOM 1711 C C . ALA A 1 229 ? 43.625 4.175 24.725 1.00 92.69 229 ALA A C 1
ATOM 1713 O O . ALA A 1 229 ? 44.723 4.643 24.438 1.00 92.69 229 ALA A O 1
ATOM 1714 N N . LEU A 1 230 ? 42.963 4.554 25.820 1.00 94.00 230 LEU A N 1
ATOM 1715 C CA . LEU A 1 230 ? 43.554 5.450 26.816 1.00 94.00 230 LEU A CA 1
ATOM 1716 C C . LEU A 1 230 ? 44.570 4.678 27.664 1.00 94.00 230 LEU A C 1
ATOM 1718 O O . LEU A 1 230 ? 44.269 3.591 28.160 1.00 94.00 230 LEU A O 1
ATOM 1722 N N . THR A 1 231 ? 45.753 5.254 27.871 1.00 95.62 231 THR A N 1
ATOM 1723 C CA . THR A 1 231 ? 46.720 4.715 28.835 1.00 95.62 231 THR A CA 1
ATOM 1724 C C . THR A 1 231 ? 46.259 5.042 30.263 1.00 95.62 231 THR A C 1
ATOM 1726 O O . THR A 1 231 ? 45.446 5.953 30.458 1.00 95.62 231 THR A O 1
ATOM 1729 N N . PRO A 1 232 ? 46.791 4.376 31.305 1.00 94.25 232 PRO A N 1
ATOM 1730 C CA . PRO A 1 232 ? 46.508 4.759 32.690 1.00 94.25 232 PRO A CA 1
ATOM 1731 C C . PRO A 1 232 ? 46.824 6.237 32.982 1.00 94.25 232 PRO A C 1
ATOM 1733 O O . PRO A 1 232 ? 46.056 6.908 33.671 1.00 94.25 232 PRO A O 1
ATOM 1736 N N . ALA A 1 233 ? 47.907 6.763 32.396 1.00 92.81 233 ALA A N 1
ATOM 1737 C CA . ALA A 1 233 ? 48.290 8.169 32.515 1.00 92.81 233 ALA A CA 1
ATOM 1738 C C . ALA A 1 233 ? 47.276 9.104 31.833 1.00 92.81 233 ALA A C 1
ATOM 1740 O O . ALA A 1 233 ? 46.882 10.117 32.416 1.00 92.81 233 ALA A O 1
ATOM 1741 N N . GLY A 1 234 ? 46.796 8.746 30.638 1.00 94.31 234 GLY A N 1
ATOM 1742 C CA . GLY A 1 234 ? 45.774 9.520 29.937 1.00 94.31 234 GLY A CA 1
ATOM 1743 C C . GLY A 1 234 ? 44.409 9.469 30.607 1.00 94.31 234 GLY A C 1
ATOM 1744 O O . GLY A 1 234 ? 43.730 10.490 30.666 1.00 94.31 234 GLY A O 1
ATOM 1745 N N . ALA A 1 235 ? 44.025 8.329 31.186 1.00 92.50 235 ALA A N 1
ATOM 1746 C CA . ALA A 1 235 ? 42.798 8.210 31.970 1.00 92.50 235 ALA A CA 1
ATOM 1747 C C . ALA A 1 235 ? 42.831 9.115 33.216 1.00 92.50 235 ALA A C 1
ATOM 1749 O O . ALA A 1 235 ? 41.844 9.792 33.510 1.00 92.50 235 ALA A O 1
ATOM 1750 N N . GLN A 1 236 ? 43.975 9.187 33.909 1.00 92.50 236 GLN A N 1
ATOM 1751 C CA . GLN A 1 236 ? 44.167 10.090 35.049 1.00 92.50 236 GLN A CA 1
ATOM 1752 C C . GLN A 1 236 ? 44.145 11.564 34.619 1.00 92.50 236 GLN A C 1
ATOM 1754 O O . GLN A 1 236 ? 43.466 12.383 35.237 1.00 92.50 236 GLN A O 1
ATOM 1759 N N . ARG A 1 237 ? 44.837 11.903 33.525 1.00 93.31 237 ARG A N 1
ATOM 1760 C CA . ARG A 1 237 ? 44.826 13.257 32.951 1.00 93.31 237 ARG A CA 1
ATOM 1761 C C . ARG A 1 237 ? 43.418 13.675 32.531 1.00 93.31 237 ARG A C 1
ATOM 1763 O O . ARG A 1 237 ? 43.013 14.805 32.796 1.00 93.31 237 ARG A O 1
ATOM 1770 N N . LEU A 1 238 ? 42.663 12.768 31.914 1.00 93.19 238 LEU A N 1
ATOM 1771 C CA . LEU A 1 238 ? 41.280 13.003 31.517 1.00 93.19 238 LEU A CA 1
ATOM 1772 C C . LEU A 1 238 ? 40.373 13.244 32.732 1.00 93.19 238 LEU A C 1
ATOM 1774 O O . LEU A 1 238 ? 39.521 14.126 32.676 1.00 93.19 238 LEU A O 1
ATOM 1778 N N . ASP A 1 239 ? 40.574 12.519 33.834 1.00 91.38 239 ASP A N 1
ATOM 1779 C CA . ASP A 1 239 ? 39.845 12.739 35.091 1.00 91.38 239 ASP A CA 1
ATOM 1780 C C . ASP A 1 239 ? 40.091 14.153 35.647 1.00 91.38 239 ASP A C 1
ATOM 1782 O O . ASP A 1 239 ? 39.147 14.878 35.967 1.00 91.38 239 ASP A O 1
ATOM 1786 N N . THR A 1 240 ? 41.351 14.605 35.641 1.00 91.19 240 THR A N 1
ATOM 1787 C CA . THR A 1 240 ? 41.704 15.984 36.016 1.00 91.19 240 THR A CA 1
ATOM 1788 C C . THR A 1 240 ? 41.053 17.011 35.087 1.00 91.19 240 THR A C 1
ATOM 1790 O O . THR A 1 240 ? 40.444 17.965 35.565 1.00 91.19 240 THR A O 1
ATOM 1793 N N . LEU A 1 241 ? 41.114 16.806 33.767 1.00 90.62 241 LEU A N 1
ATOM 1794 C CA . LEU A 1 241 ? 40.517 17.716 32.781 1.00 90.62 241 LEU A CA 1
ATOM 1795 C C . LEU A 1 241 ? 38.986 17.794 32.875 1.00 90.62 241 LEU A C 1
ATOM 1797 O O . LEU A 1 241 ? 38.409 18.825 32.541 1.00 90.62 241 LEU A O 1
ATOM 1801 N N . CYS A 1 242 ? 38.331 16.727 33.341 1.00 90.00 242 CYS A N 1
ATOM 1802 C CA . CYS A 1 242 ? 36.882 16.692 33.535 1.00 90.00 242 CYS A CA 1
ATOM 1803 C C . CYS A 1 242 ? 36.431 17.296 34.877 1.00 90.00 242 CYS A C 1
ATOM 1805 O O . CYS A 1 242 ? 35.227 17.365 35.149 1.00 90.00 242 CYS A O 1
ATOM 1807 N N . THR A 1 243 ? 37.365 17.735 35.726 1.00 85.94 243 THR A N 1
ATOM 1808 C CA . THR A 1 243 ? 37.038 18.352 37.015 1.00 85.94 243 THR A CA 1
ATOM 1809 C C . THR A 1 243 ? 36.308 19.676 36.783 1.00 85.94 243 THR A C 1
ATOM 1811 O O . THR A 1 243 ? 36.806 20.562 36.098 1.00 85.94 243 THR A O 1
ATOM 1814 N N . GLY A 1 244 ? 35.102 19.808 37.342 1.00 81.44 244 GLY A N 1
ATOM 1815 C CA . GLY A 1 244 ? 34.253 20.994 37.163 1.00 81.44 244 GLY A CA 1
ATOM 1816 C C . GLY A 1 244 ? 33.308 20.945 35.955 1.00 81.44 244 GLY A C 1
ATOM 1817 O O . GLY A 1 244 ? 32.471 21.833 35.822 1.00 81.44 244 GLY A O 1
ATOM 1818 N N . LEU A 1 245 ? 33.368 19.898 35.122 1.00 86.62 245 LEU A N 1
ATOM 1819 C CA . LEU A 1 245 ? 32.388 19.684 34.052 1.00 86.62 245 LEU A CA 1
ATOM 1820 C C . LEU A 1 245 ? 31.048 19.144 34.587 1.00 86.62 245 LEU A C 1
ATOM 1822 O O . LEU A 1 245 ? 30.917 18.707 35.740 1.00 86.62 245 LEU A O 1
ATOM 1826 N N . ALA A 1 246 ? 30.033 19.169 33.717 1.00 82.81 246 ALA A N 1
ATOM 1827 C CA . ALA A 1 246 ? 28.682 18.695 34.006 1.00 82.81 246 ALA A CA 1
ATOM 1828 C C . ALA A 1 246 ? 28.652 17.232 34.497 1.00 82.81 246 ALA A C 1
ATOM 1830 O O . ALA A 1 246 ? 29.551 16.435 34.228 1.00 82.81 246 ALA A O 1
ATOM 1831 N N . ARG A 1 247 ? 27.571 16.854 35.196 1.00 81.81 247 ARG A N 1
ATOM 1832 C CA . ARG A 1 247 ? 27.420 15.550 35.873 1.00 81.81 247 ARG A CA 1
ATOM 1833 C C . ARG A 1 247 ? 27.731 14.342 34.981 1.00 81.81 247 ARG A C 1
ATOM 1835 O O . ARG A 1 247 ? 28.332 13.390 35.468 1.00 81.81 247 ARG A O 1
ATOM 1842 N N . LEU A 1 248 ? 27.361 14.379 33.700 1.00 79.06 248 LEU A N 1
ATOM 1843 C CA . LEU A 1 248 ? 27.590 13.276 32.759 1.00 79.06 248 LEU A CA 1
ATOM 1844 C C . LEU A 1 248 ? 29.084 12.964 32.555 1.00 79.06 248 LEU A C 1
ATOM 1846 O O . LEU A 1 248 ? 29.454 11.795 32.502 1.00 79.06 248 LEU A O 1
ATOM 1850 N N . TRP A 1 249 ? 29.960 13.974 32.581 1.00 87.44 249 TRP A N 1
ATOM 1851 C CA . TRP A 1 249 ? 31.419 13.811 32.464 1.00 87.44 249 TRP A CA 1
ATOM 1852 C C . TRP A 1 249 ? 32.068 13.171 33.701 1.00 87.44 249 TRP A C 1
ATOM 1854 O O . TRP A 1 249 ? 33.197 12.679 33.646 1.00 87.44 249 TRP A O 1
ATOM 1864 N N . ARG A 1 250 ? 31.345 13.103 34.828 1.00 81.50 250 ARG A N 1
ATOM 1865 C CA . ARG A 1 250 ? 31.803 12.390 36.031 1.00 81.50 250 ARG A CA 1
ATOM 1866 C C . ARG A 1 250 ? 31.688 10.872 35.882 1.00 81.50 250 ARG A C 1
ATOM 1868 O O . ARG A 1 250 ? 32.384 10.143 36.585 1.00 81.50 250 ARG A O 1
ATOM 1875 N N . HIS A 1 251 ? 30.855 10.383 34.961 1.00 88.06 251 HIS A N 1
ATOM 1876 C CA . HIS A 1 251 ? 30.754 8.957 34.666 1.00 88.06 251 HIS A CA 1
ATOM 1877 C C . HIS A 1 251 ? 31.923 8.514 33.780 1.00 88.06 251 HIS A C 1
ATOM 1879 O O . HIS A 1 251 ? 31.980 8.846 32.598 1.00 88.06 251 HIS A O 1
ATOM 1885 N N . ARG A 1 252 ? 32.838 7.725 34.359 1.00 87.06 252 ARG A N 1
ATOM 1886 C CA . ARG A 1 252 ? 34.072 7.255 33.709 1.00 87.06 252 ARG A CA 1
ATOM 1887 C C . ARG A 1 252 ? 33.839 6.636 32.329 1.00 87.06 252 ARG A C 1
ATOM 1889 O O . ARG A 1 252 ? 34.465 7.069 31.372 1.00 87.06 252 ARG A O 1
ATOM 1896 N N . LEU A 1 253 ? 32.908 5.684 32.225 1.00 86.00 253 LEU A N 1
ATOM 1897 C CA . LEU A 1 253 ? 32.602 5.004 30.960 1.00 86.00 253 LEU A CA 1
ATOM 1898 C C . LEU A 1 253 ? 32.175 5.989 29.863 1.00 86.00 253 LEU A C 1
ATOM 1900 O O . LEU A 1 253 ? 32.672 5.914 28.748 1.00 86.00 253 LEU A O 1
ATOM 1904 N N . HIS A 1 254 ? 31.314 6.949 30.204 1.00 87.00 254 HIS A N 1
ATOM 1905 C CA . HIS A 1 254 ? 30.794 7.929 29.254 1.00 87.00 254 HIS A CA 1
ATOM 1906 C C . HIS A 1 254 ? 31.886 8.871 28.725 1.00 87.00 254 HIS A C 1
ATOM 1908 O O . HIS A 1 254 ? 32.016 9.041 27.514 1.00 87.00 254 HIS A O 1
ATOM 1914 N N . ARG A 1 255 ? 32.705 9.457 29.614 1.00 90.56 255 ARG A N 1
ATOM 1915 C CA . ARG A 1 255 ? 33.790 10.360 29.188 1.00 90.56 255 ARG A CA 1
ATOM 1916 C C . ARG A 1 255 ? 34.864 9.635 28.380 1.00 90.56 255 ARG A C 1
ATOM 1918 O O . ARG A 1 255 ? 35.357 10.188 27.404 1.00 90.56 255 ARG A O 1
ATOM 1925 N N . GLU A 1 256 ? 35.222 8.410 28.769 1.00 93.06 256 GLU A N 1
ATOM 1926 C CA . GLU A 1 256 ? 36.242 7.634 28.066 1.00 93.06 256 GLU A CA 1
ATOM 1927 C C . GLU A 1 256 ? 35.737 7.237 26.675 1.00 93.06 256 GLU A C 1
ATOM 1929 O O . GLU A 1 256 ? 36.469 7.395 25.706 1.00 93.06 256 GLU A O 1
ATOM 1934 N N . GLU A 1 257 ? 34.480 6.804 26.543 1.00 90.69 257 GLU A N 1
ATOM 1935 C CA . GLU A 1 257 ? 33.882 6.453 25.249 1.00 90.69 257 GLU A CA 1
ATOM 1936 C C . GLU A 1 257 ? 33.852 7.642 24.278 1.00 90.69 257 GLU A C 1
ATOM 1938 O O . GLU A 1 257 ? 34.341 7.530 23.151 1.00 90.69 257 GLU A O 1
ATOM 1943 N N . LEU A 1 258 ? 33.349 8.803 24.715 1.00 91.88 258 LEU A N 1
ATOM 1944 C CA . LEU A 1 258 ? 33.278 9.991 23.861 1.00 91.88 258 LEU A CA 1
ATOM 1945 C C . LEU A 1 258 ? 34.663 10.511 23.457 1.00 91.88 258 LEU A C 1
ATOM 1947 O O . LEU A 1 258 ? 34.868 10.867 22.296 1.00 91.88 258 LEU A O 1
ATOM 1951 N N . VAL A 1 259 ? 35.625 10.530 24.385 1.00 94.94 259 VAL A N 1
ATOM 1952 C CA . VAL A 1 259 ? 36.994 10.981 24.090 1.00 94.94 259 VAL A CA 1
ATOM 1953 C C . VAL A 1 259 ? 37.710 10.003 23.165 1.00 94.94 259 VAL A C 1
ATOM 1955 O O . VAL A 1 259 ? 38.392 10.442 22.244 1.00 94.94 259 VAL A O 1
ATOM 1958 N N . ARG A 1 260 ? 37.518 8.689 23.325 1.00 94.62 260 ARG A N 1
ATOM 1959 C CA . ARG A 1 260 ? 38.060 7.692 22.385 1.00 94.62 260 ARG A CA 1
ATOM 1960 C C . ARG A 1 260 ? 37.508 7.894 20.976 1.00 94.62 260 ARG A C 1
ATOM 1962 O O . ARG A 1 260 ? 38.285 7.920 20.025 1.00 94.62 260 ARG A O 1
ATOM 1969 N N . LEU A 1 261 ? 36.199 8.115 20.835 1.00 93.44 261 LEU A N 1
ATOM 1970 C CA . LEU A 1 261 ? 35.584 8.429 19.540 1.00 93.44 261 LEU A CA 1
ATOM 1971 C C . LEU A 1 261 ? 36.135 9.729 18.938 1.00 93.44 261 LEU A C 1
ATOM 1973 O O . LEU A 1 261 ? 36.415 9.775 17.739 1.00 93.44 261 LEU A O 1
ATOM 1977 N N . ALA A 1 262 ? 36.339 10.764 19.758 1.00 95.75 262 ALA A N 1
ATOM 1978 C CA . ALA A 1 262 ? 36.952 12.016 19.325 1.00 95.75 262 ALA A CA 1
ATOM 1979 C C . ALA A 1 262 ? 38.400 11.809 18.847 1.00 95.75 262 ALA A C 1
ATOM 1981 O O . ALA A 1 262 ? 38.753 12.305 17.780 1.00 95.75 262 ALA A O 1
ATOM 1982 N N . LEU A 1 263 ? 39.204 11.010 19.559 1.00 95.50 263 LEU A N 1
ATOM 1983 C CA . LEU A 1 263 ? 40.569 10.646 19.157 1.00 95.50 263 LEU A CA 1
ATOM 1984 C C . LEU A 1 263 ? 40.601 9.867 17.831 1.00 95.50 263 LEU A C 1
ATOM 1986 O O . LEU A 1 263 ? 41.472 10.099 16.992 1.00 95.50 263 LEU A O 1
ATOM 1990 N N . VAL A 1 264 ? 39.637 8.969 17.599 1.00 94.06 264 VAL A N 1
ATOM 1991 C CA . VAL A 1 264 ? 39.481 8.281 16.305 1.00 94.06 264 VAL A CA 1
ATOM 1992 C C . VAL A 1 264 ? 39.156 9.288 15.198 1.00 94.06 264 VAL A C 1
ATOM 1994 O O . VAL A 1 264 ? 39.795 9.269 14.141 1.00 94.06 264 VAL A O 1
ATOM 1997 N N . ALA A 1 265 ? 38.203 10.192 15.442 1.00 94.44 265 ALA A N 1
ATOM 1998 C CA . ALA A 1 265 ? 37.807 11.221 14.483 1.00 94.44 265 ALA A CA 1
ATOM 1999 C C . ALA A 1 265 ? 38.965 12.162 14.117 1.00 94.44 265 ALA A C 1
ATOM 2001 O O . ALA A 1 265 ? 39.121 12.523 12.947 1.00 94.44 265 ALA A O 1
ATOM 2002 N N . THR A 1 266 ? 39.794 12.548 15.091 1.00 93.06 266 THR A N 1
ATOM 2003 C CA . THR A 1 266 ? 40.909 13.480 14.885 1.00 93.06 266 THR A CA 1
ATOM 2004 C C . THR A 1 266 ? 42.127 12.810 14.261 1.00 93.06 266 THR A C 1
ATOM 2006 O O . THR A 1 266 ? 42.660 13.357 13.293 1.00 93.06 266 THR A O 1
ATOM 2009 N N . HIS A 1 267 ? 42.537 11.633 14.750 1.00 91.25 267 HIS A N 1
ATOM 2010 C CA . HIS A 1 267 ? 43.827 11.026 14.400 1.00 91.25 267 HIS A CA 1
ATOM 2011 C C . HIS A 1 267 ? 43.762 9.905 13.355 1.00 91.25 267 HIS A C 1
ATOM 2013 O O . HIS A 1 267 ? 44.726 9.731 12.610 1.00 91.25 267 HIS A O 1
ATOM 2019 N N . LEU A 1 268 ? 42.672 9.131 13.289 1.00 90.31 268 LEU A N 1
ATOM 2020 C CA . LEU A 1 268 ? 42.595 7.961 12.400 1.00 90.31 268 LEU A CA 1
ATOM 2021 C C . LEU A 1 268 ? 41.857 8.236 11.092 1.00 90.31 268 LEU A C 1
ATOM 2023 O O . LEU A 1 268 ? 42.220 7.658 10.067 1.00 90.31 268 LEU A O 1
ATOM 2027 N N . LEU A 1 269 ? 40.845 9.105 11.112 1.00 90.31 269 LEU A N 1
ATOM 2028 C CA . LEU A 1 269 ? 40.064 9.447 9.924 1.00 90.31 269 LEU A CA 1
ATOM 2029 C C . LEU A 1 269 ? 40.692 10.630 9.183 1.00 90.31 269 LEU A C 1
ATOM 2031 O O . LEU A 1 269 ? 40.843 11.718 9.750 1.00 90.31 269 LEU A O 1
ATOM 2035 N N . GLN A 1 270 ? 41.027 10.423 7.907 1.00 88.38 270 GLN A N 1
ATOM 2036 C CA . GLN A 1 270 ? 41.693 11.431 7.082 1.00 88.38 270 GLN A CA 1
ATOM 2037 C C . GLN A 1 270 ? 40.827 11.945 5.922 1.00 88.38 270 GLN A C 1
ATOM 2039 O O . GLN A 1 270 ? 40.152 11.149 5.252 1.00 88.38 270 GLN A O 1
ATOM 2044 N N . PRO A 1 271 ? 40.888 13.261 5.634 1.00 87.94 271 PRO A N 1
ATOM 2045 C CA . PRO A 1 271 ? 40.225 13.837 4.473 1.00 87.94 271 PRO A CA 1
ATOM 2046 C C . PRO A 1 271 ? 40.837 13.285 3.180 1.00 87.94 271 PRO A C 1
ATOM 2048 O O . PRO A 1 271 ? 42.014 12.940 3.129 1.00 87.94 271 PRO A O 1
ATOM 2051 N N . GLN A 1 272 ? 40.020 13.181 2.132 1.00 83.44 272 GLN A N 1
ATOM 2052 C CA . GLN A 1 272 ? 40.352 12.621 0.811 1.00 83.44 272 GLN A CA 1
ATOM 2053 C C . GLN A 1 272 ? 40.746 11.133 0.795 1.00 83.44 272 GLN A C 1
ATOM 2055 O O . GLN A 1 272 ? 40.938 10.572 -0.282 1.00 83.44 272 GLN A O 1
ATOM 2060 N N . ARG A 1 273 ? 40.802 10.473 1.958 1.00 83.88 273 ARG A N 1
ATOM 2061 C CA . ARG A 1 273 ? 41.025 9.027 2.084 1.00 83.88 273 ARG A CA 1
ATOM 2062 C C . ARG A 1 273 ? 39.803 8.309 2.644 1.00 83.88 273 ARG A C 1
ATOM 2064 O O . ARG A 1 273 ? 39.308 7.373 2.031 1.00 83.88 273 ARG A O 1
ATOM 2071 N N . ASP A 1 274 ? 39.317 8.752 3.803 1.00 83.31 274 ASP A N 1
ATOM 2072 C CA . ASP A 1 274 ? 38.185 8.133 4.505 1.00 83.31 274 ASP A CA 1
ATOM 2073 C C . ASP A 1 274 ? 36.862 8.875 4.230 1.00 83.31 274 ASP A C 1
ATOM 2075 O O . ASP A 1 274 ? 35.778 8.283 4.241 1.00 83.31 274 ASP A O 1
ATOM 2079 N N . TYR A 1 275 ? 36.944 10.178 3.960 1.00 90.50 275 TYR A N 1
ATOM 2080 C CA . TYR A 1 275 ? 35.806 11.050 3.670 1.00 90.50 275 TYR A CA 1
ATOM 2081 C C . TYR A 1 275 ? 36.208 12.249 2.811 1.00 90.50 275 TYR A C 1
ATOM 2083 O O . TYR A 1 275 ? 37.384 12.574 2.673 1.00 90.50 275 TYR A O 1
ATOM 2091 N N . LEU A 1 276 ? 35.213 12.950 2.274 1.00 90.75 276 LEU A N 1
ATOM 2092 C CA . LEU A 1 276 ? 35.364 14.257 1.643 1.00 90.75 276 LEU A CA 1
ATOM 2093 C C . LEU A 1 276 ? 34.248 15.201 2.088 1.00 90.75 276 LEU A C 1
ATOM 2095 O O . LEU A 1 276 ? 33.129 14.762 2.354 1.00 90.75 276 LEU A O 1
ATOM 2099 N N . VAL A 1 277 ? 34.537 16.499 2.126 1.00 88.88 277 VAL A N 1
ATOM 2100 C CA . VAL A 1 277 ? 33.539 17.545 2.373 1.00 88.88 277 VAL A CA 1
ATOM 2101 C C . VAL A 1 277 ? 33.235 18.229 1.046 1.00 88.88 277 VAL A C 1
ATOM 2103 O O . VAL A 1 277 ? 34.122 18.798 0.413 1.00 88.88 277 VAL A O 1
ATOM 2106 N N . ARG A 1 278 ? 31.981 18.157 0.591 1.00 82.19 278 ARG A N 1
ATOM 2107 C CA . ARG A 1 278 ? 31.543 18.774 -0.671 1.00 82.19 278 ARG A CA 1
ATOM 2108 C C . ARG A 1 278 ? 30.207 19.472 -0.470 1.00 82.19 278 ARG A C 1
ATOM 2110 O O . ARG A 1 278 ? 29.286 18.878 0.080 1.00 82.19 278 ARG A O 1
ATOM 2117 N N . HIS A 1 279 ? 30.105 20.724 -0.920 1.00 81.25 279 HIS A N 1
ATOM 2118 C CA . HIS A 1 279 ? 28.926 21.581 -0.709 1.00 81.25 279 HIS A CA 1
ATOM 2119 C C . HIS A 1 279 ? 28.504 21.664 0.772 1.00 81.25 279 HIS A C 1
ATOM 2121 O O . HIS A 1 279 ? 27.322 21.600 1.091 1.00 81.25 279 HIS A O 1
ATOM 2127 N N . GLY A 1 280 ? 29.482 21.737 1.683 1.00 83.81 280 GLY A N 1
ATOM 2128 C CA . GLY A 1 280 ? 29.228 21.780 3.126 1.00 83.81 280 GLY A CA 1
ATOM 2129 C C . GLY A 1 280 ? 28.687 20.475 3.721 1.00 83.81 280 GLY A C 1
ATOM 2130 O O . GLY A 1 280 ? 28.173 20.497 4.830 1.00 83.81 280 GLY A O 1
ATOM 2131 N N . GLN A 1 281 ? 28.774 19.344 3.013 1.00 85.00 281 GLN A N 1
ATOM 2132 C CA . GLN A 1 281 ? 28.323 18.043 3.509 1.00 85.00 281 GLN A CA 1
ATOM 2133 C C . GLN A 1 281 ? 29.458 17.022 3.523 1.00 85.00 281 GLN A C 1
ATOM 2135 O O . GLN A 1 281 ? 30.172 16.856 2.530 1.00 85.00 281 GLN A O 1
ATOM 2140 N N . LEU A 1 282 ? 29.566 16.294 4.634 1.00 90.12 282 LEU A N 1
ATOM 2141 C CA . LEU A 1 282 ? 30.482 15.173 4.798 1.00 90.12 282 LEU A CA 1
ATOM 2142 C C . LEU A 1 282 ? 29.989 13.952 4.004 1.00 90.12 282 LEU A C 1
ATOM 2144 O O . LEU A 1 282 ? 28.841 13.521 4.127 1.00 90.12 282 LEU A O 1
ATOM 2148 N N . ARG A 1 283 ? 30.859 13.375 3.176 1.00 87.88 283 ARG A N 1
ATOM 2149 C CA . ARG A 1 283 ? 30.579 12.209 2.329 1.00 87.88 283 ARG A CA 1
ATOM 2150 C C . ARG A 1 283 ? 31.649 11.147 2.549 1.00 87.88 283 ARG A C 1
ATOM 2152 O O . ARG A 1 283 ? 32.836 11.442 2.497 1.00 87.88 283 ARG A O 1
ATOM 2159 N N . LEU A 1 284 ? 31.224 9.908 2.774 1.00 87.06 284 LEU A N 1
ATOM 2160 C CA . LEU A 1 284 ? 32.124 8.781 3.016 1.00 87.06 284 LEU A CA 1
ATOM 2161 C C . LEU A 1 284 ? 32.739 8.275 1.716 1.00 87.06 284 LEU A C 1
ATOM 2163 O O . LEU A 1 284 ? 32.042 8.184 0.702 1.00 87.06 284 LEU A O 1
ATOM 2167 N N . ILE A 1 285 ? 34.015 7.902 1.767 1.00 81.12 285 ILE A N 1
ATOM 2168 C CA . ILE A 1 285 ? 34.700 7.214 0.673 1.00 81.12 285 ILE A CA 1
ATOM 2169 C C . ILE A 1 285 ? 34.737 5.724 1.014 1.00 81.12 285 ILE A C 1
ATOM 2171 O O . ILE A 1 285 ? 35.092 5.325 2.124 1.00 81.12 285 ILE A O 1
ATOM 2175 N N . ASP A 1 286 ? 34.312 4.892 0.071 1.00 74.25 286 ASP A N 1
ATOM 2176 C CA . ASP A 1 286 ? 34.410 3.448 0.209 1.00 74.25 286 ASP A CA 1
ATOM 2177 C C . ASP A 1 286 ? 35.887 3.015 0.098 1.00 74.25 286 ASP A C 1
ATOM 2179 O O . ASP A 1 286 ? 36.538 3.336 -0.900 1.00 74.25 286 ASP A O 1
ATOM 2183 N N . PRO A 1 287 ? 36.429 2.283 1.088 1.00 69.94 287 PRO A N 1
ATOM 2184 C CA . PRO A 1 287 ? 37.855 1.966 1.143 1.00 69.94 287 PRO A CA 1
ATOM 2185 C C . PRO A 1 287 ? 38.305 0.967 0.069 1.00 69.94 287 PRO A C 1
ATOM 2187 O O . PRO A 1 287 ? 39.500 0.865 -0.190 1.00 69.94 287 PRO A O 1
ATOM 2190 N N . VAL A 1 288 ? 37.379 0.220 -0.542 1.00 65.38 288 VAL A N 1
ATOM 2191 C CA . VAL A 1 288 ? 37.684 -0.782 -1.575 1.00 65.38 288 VAL A CA 1
ATOM 2192 C C . VAL A 1 288 ? 37.611 -0.159 -2.963 1.00 65.38 288 VAL A C 1
ATOM 2194 O O . VAL A 1 288 ? 38.448 -0.430 -3.818 1.00 65.38 288 VAL A O 1
ATOM 2197 N N . THR A 1 289 ? 36.599 0.673 -3.202 1.00 65.56 289 THR A N 1
ATOM 2198 C CA . THR A 1 289 ? 36.313 1.209 -4.542 1.00 65.56 289 THR A CA 1
ATOM 2199 C C . THR A 1 289 ? 36.809 2.637 -4.756 1.00 65.56 289 THR A C 1
ATOM 2201 O O . THR A 1 289 ? 36.817 3.103 -5.895 1.00 65.56 289 THR A O 1
ATOM 2204 N N . GLY A 1 290 ? 37.160 3.359 -3.686 1.00 71.44 290 GLY A N 1
ATOM 2205 C CA . GLY A 1 290 ? 37.507 4.784 -3.732 1.00 71.44 290 GLY A CA 1
ATOM 2206 C C . GLY A 1 290 ? 36.338 5.696 -4.127 1.00 71.44 290 GLY A C 1
ATOM 2207 O O . GLY A 1 290 ? 36.531 6.890 -4.354 1.00 71.44 290 GLY A O 1
ATOM 2208 N N . ARG A 1 291 ? 35.116 5.155 -4.243 1.00 72.06 291 ARG A N 1
ATOM 2209 C CA . ARG A 1 291 ? 33.916 5.895 -4.658 1.00 72.06 291 ARG A CA 1
ATOM 2210 C C . ARG A 1 291 ? 33.180 6.487 -3.463 1.00 72.06 291 ARG A C 1
ATOM 2212 O O . ARG A 1 291 ? 33.276 6.001 -2.340 1.00 72.06 291 ARG A O 1
ATOM 2219 N N . ILE A 1 292 ? 32.381 7.517 -3.730 1.00 76.88 292 ILE A N 1
ATOM 2220 C CA . ILE A 1 292 ? 31.517 8.143 -2.726 1.00 76.88 292 ILE A CA 1
ATOM 2221 C C . ILE A 1 292 ? 30.376 7.189 -2.356 1.00 76.88 292 ILE A C 1
ATOM 2223 O O . ILE A 1 292 ? 29.563 6.821 -3.206 1.00 76.88 292 ILE A O 1
ATOM 2227 N N . ALA A 1 293 ? 30.280 6.836 -1.075 1.00 73.06 293 ALA A N 1
ATOM 2228 C CA . ALA A 1 293 ? 29.189 6.044 -0.520 1.00 73.06 293 ALA A CA 1
ATOM 2229 C C . ALA A 1 293 ? 27.993 6.951 -0.167 1.00 73.06 293 ALA A C 1
ATOM 2231 O O . ALA A 1 293 ? 27.876 7.472 0.9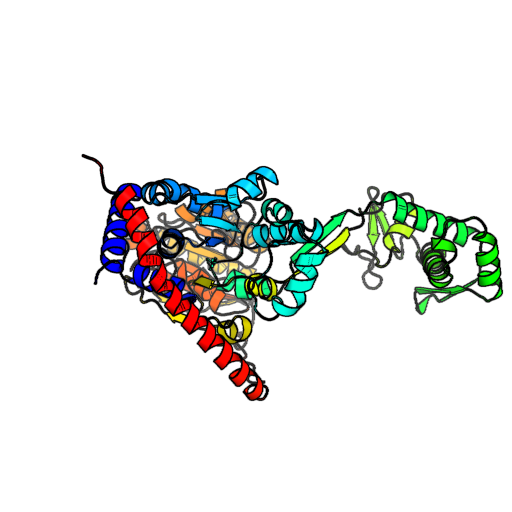46 1.00 73.06 293 ALA A O 1
ATOM 2232 N N . THR A 1 294 ? 27.098 7.167 -1.133 1.00 68.94 294 THR A N 1
ATOM 2233 C CA . THR A 1 294 ? 25.902 8.008 -0.965 1.00 68.94 294 THR A CA 1
ATOM 2234 C C . THR A 1 294 ? 24.941 7.425 0.076 1.00 68.94 294 THR A C 1
ATOM 2236 O O . THR A 1 294 ? 24.586 6.253 0.010 1.00 68.94 294 THR A O 1
ATOM 2239 N N . GLY A 1 295 ? 24.492 8.249 1.030 1.00 65.69 295 GLY A N 1
ATOM 2240 C CA . GLY A 1 295 ? 23.496 7.868 2.045 1.00 65.69 295 GLY A CA 1
ATOM 2241 C C . GLY A 1 295 ? 24.042 7.065 3.231 1.00 65.69 295 GLY A C 1
ATOM 2242 O O . GLY A 1 295 ? 23.278 6.710 4.125 1.00 65.69 295 GLY A O 1
ATOM 2243 N N . ARG A 1 296 ? 25.350 6.793 3.273 1.00 74.56 296 ARG A N 1
ATOM 2244 C CA . ARG A 1 296 ? 26.003 6.128 4.405 1.00 74.56 296 ARG A CA 1
ATOM 2245 C C . ARG A 1 296 ? 26.486 7.166 5.424 1.00 74.56 296 ARG A C 1
ATOM 2247 O O . ARG A 1 296 ? 26.987 8.221 5.043 1.00 74.56 296 ARG A O 1
ATOM 2254 N N . MET A 1 297 ? 26.380 6.836 6.709 1.00 81.69 297 MET A N 1
ATOM 2255 C CA . MET A 1 297 ? 26.913 7.620 7.830 1.00 81.69 297 MET A CA 1
ATOM 2256 C C . MET A 1 297 ? 27.679 6.695 8.783 1.00 81.69 297 MET A C 1
ATOM 2258 O O . MET A 1 297 ? 27.400 5.494 8.835 1.00 81.69 297 MET A O 1
ATOM 2262 N N . TRP A 1 298 ? 28.645 7.238 9.527 1.00 82.50 298 TRP A N 1
ATOM 2263 C CA . TRP A 1 298 ? 29.228 6.518 10.662 1.00 82.50 298 TRP A CA 1
ATOM 2264 C C . TRP A 1 298 ? 28.261 6.549 11.850 1.00 82.50 298 TRP A C 1
ATOM 2266 O O . TRP A 1 298 ? 27.560 7.534 12.059 1.00 82.50 298 TRP A O 1
ATOM 2276 N N . SER A 1 299 ? 28.207 5.464 12.617 1.00 79.75 299 SER A N 1
ATOM 2277 C CA . SER A 1 299 ? 27.343 5.335 13.793 1.00 79.75 299 SER A CA 1
ATOM 2278 C C . SER A 1 299 ? 27.957 5.978 15.046 1.00 79.75 299 SER A C 1
ATOM 2280 O O . SER A 1 299 ? 29.116 6.388 15.052 1.00 79.75 299 SER A O 1
ATOM 2282 N N . ASN A 1 300 ? 27.178 6.019 16.132 1.00 77.44 300 ASN A N 1
ATOM 2283 C CA . ASN A 1 300 ? 27.626 6.363 17.490 1.00 77.44 300 ASN A CA 1
ATOM 2284 C C . ASN A 1 300 ? 28.234 7.769 17.655 1.00 77.44 300 ASN A C 1
ATOM 2286 O O . ASN A 1 300 ? 29.073 7.972 18.521 1.00 77.44 300 ASN A O 1
ATOM 2290 N N . GLY A 1 301 ? 27.815 8.758 16.860 1.00 82.69 301 GLY A N 1
ATOM 2291 C CA . GLY A 1 301 ? 28.320 10.132 16.986 1.00 82.69 301 GLY A CA 1
ATOM 2292 C C . GLY A 1 301 ? 29.623 10.408 16.227 1.00 82.69 301 GLY A C 1
ATOM 2293 O O . GLY A 1 301 ? 30.076 11.549 16.199 1.00 82.69 301 GLY A O 1
ATOM 2294 N N . LEU A 1 302 ? 30.238 9.393 15.603 1.00 88.75 302 LEU A N 1
ATOM 2295 C CA . LEU A 1 302 ? 31.501 9.553 14.875 1.00 88.75 302 LEU A CA 1
ATOM 2296 C C . LEU A 1 302 ? 31.339 10.424 13.620 1.00 88.75 302 LEU A C 1
ATOM 2298 O O . LEU A 1 302 ? 32.246 11.174 13.273 1.00 88.75 302 LEU A O 1
ATOM 2302 N N . HIS A 1 303 ? 30.184 10.355 12.951 1.00 89.81 303 HIS A N 1
ATOM 2303 C CA . HIS A 1 303 ? 29.899 11.206 11.795 1.00 89.81 303 HIS A CA 1
ATOM 2304 C C . HIS A 1 303 ? 29.791 12.674 12.208 1.00 89.81 303 HIS A C 1
ATOM 2306 O O . HIS A 1 303 ? 30.416 13.536 11.597 1.00 89.81 303 HIS A O 1
ATOM 2312 N N . GLU A 1 304 ? 29.071 12.943 13.292 1.00 90.00 304 GLU A N 1
ATOM 2313 C CA . GLU A 1 304 ? 28.909 14.271 13.867 1.00 90.00 304 GLU A CA 1
ATOM 2314 C C . GLU A 1 304 ? 30.242 14.841 14.376 1.00 90.00 304 GLU A C 1
ATOM 2316 O O . GLU A 1 304 ? 30.522 16.010 14.131 1.00 90.00 304 GLU A O 1
ATOM 2321 N N . LEU A 1 305 ? 31.102 14.024 14.998 1.00 92.44 305 LEU A N 1
ATOM 2322 C CA . LEU A 1 305 ? 32.453 14.428 15.414 1.00 92.44 305 LEU A CA 1
ATOM 2323 C C . LEU A 1 305 ? 33.330 14.857 14.235 1.00 92.44 305 LEU A C 1
ATOM 2325 O O . LEU A 1 305 ? 34.020 15.871 14.327 1.00 92.44 305 LEU A O 1
ATOM 2329 N N . VAL A 1 306 ? 33.300 14.119 13.120 1.00 93.50 306 VAL A N 1
ATOM 2330 C CA . VAL A 1 306 ? 34.042 14.513 11.912 1.00 93.50 306 VAL A CA 1
ATOM 2331 C C . VAL A 1 306 ? 33.431 15.769 11.291 1.00 93.50 306 VAL A C 1
ATOM 2333 O O . VAL A 1 306 ? 34.172 16.647 10.867 1.00 93.50 306 VAL A O 1
ATOM 2336 N N . CYS A 1 307 ? 32.103 15.917 11.300 1.00 91.75 307 CYS A N 1
ATOM 2337 C CA . CYS A 1 307 ? 31.466 17.157 10.857 1.00 91.75 307 CYS A CA 1
ATOM 2338 C C . CYS A 1 307 ? 31.929 18.371 11.676 1.00 91.75 307 CYS A C 1
ATOM 2340 O O . CYS A 1 307 ? 32.288 19.394 11.096 1.00 91.75 307 CYS A O 1
ATOM 2342 N N . LEU A 1 308 ? 31.980 18.241 13.008 1.00 91.56 308 LEU A N 1
ATOM 2343 C CA . LEU A 1 308 ? 32.483 19.282 13.909 1.00 91.56 308 LEU A CA 1
ATOM 2344 C C . LEU A 1 308 ? 33.971 19.578 13.667 1.00 91.56 308 LEU A C 1
ATOM 2346 O O . LEU A 1 308 ? 34.342 20.745 13.574 1.00 91.56 308 LEU A O 1
ATOM 2350 N N . LYS A 1 309 ? 34.804 18.540 13.502 1.00 92.31 309 LYS A N 1
ATOM 2351 C CA . LYS A 1 309 ? 36.232 18.662 13.153 1.00 92.31 309 LYS A CA 1
ATOM 2352 C C . LYS A 1 309 ? 36.446 19.459 11.861 1.00 92.31 309 LYS A C 1
ATOM 2354 O O . LYS A 1 309 ? 37.357 20.275 11.797 1.00 92.31 309 LYS A O 1
ATOM 2359 N N . GLU A 1 310 ? 35.622 19.215 10.846 1.00 91.06 310 GLU A N 1
ATOM 2360 C CA . GLU A 1 310 ? 35.745 19.826 9.515 1.00 91.06 310 GLU A CA 1
ATOM 2361 C C . GLU A 1 310 ? 34.939 21.128 9.359 1.00 91.06 310 GLU A C 1
ATOM 2363 O O . GLU A 1 310 ? 34.912 21.717 8.278 1.00 91.06 310 GLU A O 1
ATOM 2368 N N . GLY A 1 311 ? 34.248 21.577 10.412 1.00 88.12 311 GLY A N 1
ATOM 2369 C CA . GLY A 1 311 ? 33.434 22.793 10.386 1.00 88.12 311 GLY A CA 1
ATOM 2370 C C . GLY A 1 311 ? 32.208 22.720 9.467 1.00 88.12 311 GLY A C 1
ATOM 2371 O O . GLY A 1 311 ? 31.714 23.760 9.029 1.00 88.12 311 GLY A O 1
ATOM 2372 N N . CYS A 1 312 ? 31.704 21.522 9.151 1.00 88.44 312 CYS A N 1
ATOM 2373 C CA . CYS A 1 312 ? 30.492 21.352 8.349 1.00 88.44 312 CYS A CA 1
ATOM 2374 C C . CYS A 1 312 ? 29.268 21.010 9.222 1.00 88.44 312 CYS A C 1
ATOM 2376 O O . CYS A 1 312 ? 29.411 20.340 10.247 1.00 88.44 312 CYS A O 1
ATOM 2378 N N . PRO A 1 313 ? 28.047 21.433 8.840 1.00 84.06 313 PRO A N 1
ATOM 2379 C CA . PRO A 1 313 ? 26.846 21.169 9.626 1.00 84.06 313 PRO A CA 1
ATOM 2380 C C . PRO A 1 313 ? 26.578 19.656 9.754 1.00 84.06 313 PRO A C 1
ATOM 2382 O O . PRO A 1 313 ? 26.451 18.970 8.734 1.00 84.06 313 PRO A O 1
ATOM 2385 N N . PRO A 1 314 ? 26.471 19.111 10.983 1.00 83.19 314 PRO A N 1
ATOM 2386 C CA . PRO A 1 314 ? 26.085 17.721 11.180 1.00 83.19 314 PRO A CA 1
ATOM 2387 C C . PRO A 1 314 ? 24.623 17.509 10.754 1.00 83.19 314 PRO A C 1
ATOM 2389 O O . PRO A 1 314 ? 23.800 18.421 10.888 1.00 83.19 314 PRO A O 1
ATOM 2392 N N . PRO A 1 315 ? 24.265 16.314 10.253 1.00 74.00 315 PRO A N 1
ATOM 2393 C CA . PRO A 1 315 ? 22.869 15.988 9.997 1.00 74.00 315 PRO A CA 1
ATOM 2394 C C . PRO A 1 315 ? 22.072 16.032 11.314 1.00 74.00 315 PRO A C 1
ATOM 2396 O O . PRO A 1 315 ? 22.620 15.714 12.373 1.00 74.00 315 PRO A O 1
ATOM 2399 N N . PRO A 1 316 ? 20.782 16.410 11.284 1.00 65.94 316 PRO A N 1
ATOM 2400 C CA . PRO A 1 316 ? 19.969 16.447 12.492 1.00 65.94 316 PRO A CA 1
ATOM 2401 C C . PRO A 1 316 ? 19.910 15.045 13.126 1.00 65.94 316 PRO A C 1
ATOM 2403 O O . PRO A 1 316 ? 19.628 14.073 12.413 1.00 65.94 316 PRO A O 1
ATOM 2406 N N . PRO A 1 317 ? 20.143 14.911 14.447 1.00 63.91 317 PRO A N 1
ATOM 2407 C CA . PRO A 1 317 ? 20.107 13.616 15.106 1.00 63.91 317 PRO A CA 1
ATOM 2408 C C . PRO A 1 317 ? 18.697 13.037 14.988 1.00 63.91 317 PRO A C 1
ATOM 2410 O O . PRO A 1 317 ? 17.715 13.649 15.415 1.00 63.91 317 PRO A O 1
ATOM 2413 N N . THR A 1 318 ? 18.598 11.856 14.389 1.00 60.41 318 THR A N 1
ATOM 2414 C CA . THR A 1 318 ? 17.355 11.089 14.307 1.00 60.41 318 THR A CA 1
ATOM 2415 C C . THR A 1 318 ? 17.404 9.997 15.364 1.00 60.41 318 THR A C 1
ATOM 2417 O O . THR A 1 318 ? 18.052 8.968 15.193 1.00 60.41 318 THR A O 1
ATOM 2420 N N . GLU A 1 319 ? 16.739 10.229 16.494 1.00 66.00 319 GLU A N 1
ATOM 2421 C CA . GLU A 1 319 ? 16.537 9.191 17.503 1.00 66.00 319 GLU A CA 1
ATOM 2422 C C . GLU A 1 319 ? 15.205 8.484 17.238 1.00 66.00 319 GLU A C 1
ATOM 2424 O O . GLU A 1 319 ? 14.195 9.120 16.938 1.00 66.00 319 GLU A O 1
ATOM 2429 N N . SER A 1 320 ? 15.179 7.156 17.338 1.00 67.62 320 SER A N 1
ATOM 2430 C CA . SER A 1 320 ? 13.938 6.384 17.233 1.00 67.62 320 SER A CA 1
ATOM 2431 C C . SER A 1 320 ? 13.113 6.556 18.513 1.00 67.62 320 SER A C 1
ATOM 2433 O O . SER A 1 320 ? 13.334 5.833 19.481 1.00 67.62 320 SER A O 1
ATOM 2435 N N . ALA A 1 321 ? 12.129 7.455 18.502 1.00 72.12 321 ALA A N 1
ATOM 2436 C CA . ALA A 1 321 ? 11.249 7.728 19.641 1.00 72.12 321 ALA A CA 1
ATOM 2437 C C . ALA A 1 321 ? 10.323 6.545 19.965 1.00 72.12 321 ALA A C 1
ATOM 2439 O O . ALA A 1 321 ? 10.130 6.192 21.125 1.00 72.12 321 ALA A O 1
ATOM 2440 N N . ALA A 1 322 ? 9.748 5.916 18.938 1.00 75.50 322 ALA A N 1
ATOM 2441 C CA . ALA A 1 322 ? 8.912 4.731 19.090 1.00 75.50 322 ALA A CA 1
ATOM 2442 C C . ALA A 1 322 ? 8.944 3.883 17.817 1.00 75.50 322 ALA A C 1
ATOM 2444 O O . ALA A 1 322 ? 9.168 4.394 16.720 1.00 75.50 322 ALA A O 1
ATOM 2445 N N . ARG A 1 323 ? 8.702 2.577 17.949 1.00 80.81 323 ARG A N 1
ATOM 2446 C CA . ARG A 1 323 ? 8.632 1.662 16.805 1.00 80.81 323 ARG A CA 1
ATOM 2447 C C . ARG A 1 323 ? 7.598 0.568 17.007 1.00 80.81 323 ARG A C 1
ATOM 2449 O O . ARG A 1 323 ? 7.401 0.093 18.125 1.00 80.81 323 ARG A O 1
ATOM 2456 N N . THR A 1 324 ? 6.985 0.114 15.922 1.00 82.38 324 THR A N 1
ATOM 2457 C CA . THR A 1 324 ? 6.101 -1.057 15.930 1.00 82.38 324 THR A CA 1
ATOM 2458 C C . THR A 1 324 ? 6.080 -1.743 14.565 1.00 82.38 324 THR A C 1
ATOM 2460 O O . THR A 1 324 ? 6.699 -1.277 13.614 1.00 82.38 324 THR A O 1
ATOM 2463 N N . THR A 1 325 ? 5.375 -2.863 14.458 1.00 83.38 325 THR A N 1
ATOM 2464 C CA . THR A 1 325 ? 5.075 -3.529 13.182 1.00 83.38 325 THR A CA 1
ATOM 2465 C C . THR A 1 325 ? 3.564 -3.594 13.002 1.00 83.38 325 THR A C 1
ATOM 2467 O O . THR A 1 325 ? 2.832 -3.633 13.995 1.00 83.38 325 THR A O 1
ATOM 2470 N N . TYR A 1 326 ? 3.071 -3.694 11.764 1.00 83.44 326 TYR A N 1
ATOM 2471 C CA . TYR A 1 326 ? 1.638 -3.917 11.522 1.00 83.44 326 TYR A CA 1
ATOM 2472 C C . TYR A 1 326 ? 1.119 -5.169 12.241 1.00 83.44 326 TYR A C 1
ATOM 2474 O O . TYR A 1 326 ? 0.051 -5.152 12.852 1.00 83.44 326 TYR A O 1
ATOM 2482 N N . SER A 1 327 ? 1.913 -6.246 12.239 1.00 79.25 327 SER A N 1
ATOM 2483 C CA . SER A 1 327 ? 1.583 -7.508 12.911 1.00 79.25 327 SER A CA 1
ATOM 2484 C C . SER A 1 327 ? 1.405 -7.382 14.421 1.00 79.25 327 SER A C 1
ATOM 2486 O O . SER A 1 327 ? 0.561 -8.071 15.000 1.00 79.25 327 SER A O 1
ATOM 2488 N N . HIS A 1 328 ? 2.172 -6.506 15.067 1.00 82.00 328 HIS A N 1
ATOM 2489 C CA . HIS A 1 328 ? 2.015 -6.215 16.483 1.00 82.00 328 HIS A CA 1
ATOM 2490 C C . HIS A 1 328 ? 0.860 -5.238 16.723 1.00 82.00 328 HIS A C 1
ATOM 2492 O O . HIS A 1 328 ? 0.003 -5.496 17.567 1.00 82.00 328 HIS A O 1
ATOM 2498 N N . PHE A 1 329 ? 0.812 -4.152 15.953 1.00 85.19 329 PHE A N 1
ATOM 2499 C CA . PHE A 1 329 ? -0.158 -3.074 16.100 1.00 85.19 329 PHE A CA 1
ATOM 2500 C C . PHE A 1 329 ? -1.607 -3.552 15.962 1.00 85.19 329 PHE A C 1
ATOM 2502 O O . PHE A 1 329 ? -2.439 -3.267 16.825 1.00 85.19 329 PHE A O 1
ATOM 2509 N N . LEU A 1 330 ? -1.907 -4.338 14.924 1.00 85.12 330 LEU A N 1
ATOM 2510 C CA . LEU A 1 330 ? -3.278 -4.760 14.632 1.00 85.12 330 LEU A CA 1
ATOM 2511 C C . LEU A 1 330 ? -3.877 -5.666 15.716 1.00 85.12 330 LEU A C 1
ATOM 2513 O O . LEU A 1 330 ? -5.094 -5.734 15.841 1.00 85.12 330 LEU A O 1
ATOM 2517 N N . ARG A 1 331 ? -3.061 -6.292 16.577 1.00 81.44 331 ARG A N 1
ATOM 2518 C CA . ARG A 1 331 ? -3.541 -7.122 17.703 1.00 81.44 331 ARG A CA 1
ATOM 2519 C C . ARG A 1 331 ? -4.331 -6.351 18.762 1.00 81.44 331 ARG A C 1
ATOM 2521 O O . ARG A 1 331 ? -4.906 -6.979 19.648 1.00 81.44 331 ARG A O 1
ATOM 2528 N N . ARG A 1 332 ? -4.321 -5.018 18.703 1.00 82.31 332 ARG A N 1
ATOM 2529 C CA . ARG A 1 332 ? -5.095 -4.145 19.595 1.00 82.31 332 ARG A CA 1
ATOM 2530 C C . ARG A 1 332 ? -6.581 -4.131 19.253 1.00 82.31 332 ARG A C 1
ATOM 2532 O O . ARG A 1 332 ? -7.382 -3.861 20.143 1.00 82.31 332 ARG A O 1
ATOM 2539 N N . TYR A 1 333 ? -6.928 -4.432 18.000 1.00 84.75 333 TYR A N 1
ATOM 2540 C CA . TYR A 1 333 ? -8.310 -4.482 17.542 1.00 84.75 333 TYR A CA 1
ATOM 2541 C C . TYR A 1 333 ? -9.035 -5.718 18.062 1.00 84.75 333 TYR A C 1
ATOM 2543 O O . TYR A 1 333 ? -8.477 -6.818 18.099 1.00 84.75 333 TYR A O 1
ATOM 2551 N N . ARG A 1 334 ? -10.311 -5.542 18.413 1.00 82.81 334 ARG A N 1
ATOM 2552 C CA . ARG A 1 334 ? -11.203 -6.647 18.803 1.00 82.81 334 ARG A CA 1
ATOM 2553 C C . ARG A 1 334 ? -11.649 -7.451 17.590 1.00 82.81 334 ARG A C 1
ATOM 2555 O O . ARG A 1 334 ? -11.754 -8.673 17.661 1.00 82.81 334 ARG A O 1
ATOM 2562 N N . LEU A 1 335 ? -11.894 -6.764 16.477 1.00 87.94 335 LEU A N 1
ATOM 2563 C CA . LEU A 1 335 ? -12.296 -7.362 15.214 1.00 87.94 335 LEU A CA 1
ATOM 2564 C C . LEU A 1 335 ? -11.378 -6.888 14.093 1.00 87.94 335 LEU A C 1
ATOM 2566 O O . LEU A 1 335 ? -11.149 -5.693 13.933 1.00 87.94 335 LEU A O 1
ATOM 2570 N N . ILE A 1 336 ? -10.886 -7.835 13.299 1.00 93.38 336 ILE A N 1
ATOM 2571 C CA . ILE A 1 336 ? -10.129 -7.554 12.083 1.00 93.38 336 ILE A CA 1
ATOM 2572 C C . ILE A 1 336 ? -10.804 -8.310 10.943 1.00 93.38 336 ILE A C 1
ATOM 2574 O O . ILE A 1 336 ? -10.914 -9.537 10.978 1.00 93.38 336 ILE A O 1
ATOM 2578 N N . GLY A 1 337 ? -11.258 -7.570 9.943 1.00 95.62 337 GLY A N 1
ATOM 2579 C CA . GLY A 1 337 ? -11.680 -8.086 8.648 1.00 95.62 337 GLY A CA 1
ATOM 2580 C C . GLY A 1 337 ? -10.843 -7.441 7.551 1.00 95.62 337 GLY A C 1
ATOM 2581 O O . GLY A 1 337 ? -10.153 -6.451 7.778 1.00 95.62 337 GLY A O 1
ATOM 2582 N N . GLY A 1 338 ? -10.889 -7.980 6.344 1.00 96.12 338 GLY A N 1
ATOM 2583 C CA . GLY A 1 338 ? -10.247 -7.328 5.209 1.00 96.12 338 GLY A CA 1
ATOM 2584 C C . GLY A 1 338 ? -10.559 -7.990 3.883 1.00 96.12 338 GLY A C 1
ATOM 2585 O O . GLY A 1 338 ? -11.004 -9.136 3.843 1.00 96.12 338 GLY A O 1
ATOM 2586 N N . THR A 1 339 ? -10.341 -7.272 2.792 1.00 96.50 339 THR A N 1
ATOM 2587 C CA . THR A 1 339 ? -10.542 -7.787 1.438 1.00 96.50 339 THR A CA 1
ATOM 2588 C C . THR A 1 339 ? -9.257 -7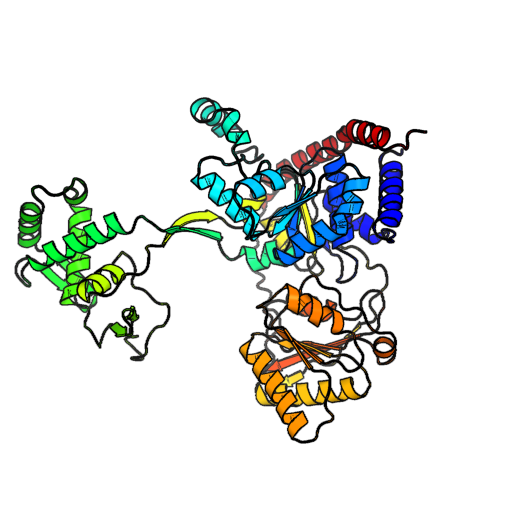.706 0.639 1.00 96.50 339 THR A C 1
ATOM 2590 O O . THR A 1 339 ? -8.427 -6.837 0.876 1.00 96.50 339 THR A O 1
ATOM 2593 N N . SER A 1 340 ? -9.074 -8.623 -0.300 1.00 93.94 340 SER A N 1
ATOM 2594 C CA . SER A 1 340 ? -8.052 -8.526 -1.344 1.00 93.94 340 SER A CA 1
ATOM 2595 C C . SER A 1 340 ? -8.391 -9.508 -2.467 1.00 93.94 340 SER A C 1
ATOM 2597 O O . SER A 1 340 ? -9.248 -10.374 -2.300 1.00 93.94 340 SER A O 1
ATOM 2599 N N . ALA A 1 341 ? -7.761 -9.358 -3.631 1.00 89.75 341 ALA A N 1
ATOM 2600 C CA . ALA A 1 341 ? -7.941 -10.279 -4.751 1.00 89.75 341 ALA A CA 1
ATOM 2601 C C . ALA A 1 341 ? -7.126 -11.576 -4.629 1.00 89.75 341 ALA A C 1
ATOM 2603 O O . ALA A 1 341 ? -7.420 -12.533 -5.343 1.00 89.75 341 ALA A O 1
ATOM 2604 N N . THR A 1 342 ? -6.115 -11.615 -3.757 1.00 88.38 342 THR A N 1
ATOM 2605 C CA . THR A 1 342 ? -5.056 -12.639 -3.795 1.00 88.38 342 THR A CA 1
ATOM 2606 C C . THR A 1 342 ? -4.678 -13.156 -2.400 1.00 88.38 342 THR A C 1
ATOM 2608 O O . THR A 1 342 ? -3.520 -13.111 -1.989 1.00 88.38 342 THR A O 1
ATOM 2611 N N . LEU A 1 343 ? -5.656 -13.683 -1.653 1.00 90.94 343 LEU A N 1
ATOM 2612 C CA . LEU A 1 343 ? -5.485 -14.113 -0.253 1.00 90.94 343 LEU A CA 1
ATOM 2613 C C . LEU A 1 343 ? -5.395 -15.632 -0.067 1.00 90.94 343 LEU A C 1
ATOM 2615 O O . LEU A 1 343 ? -4.775 -16.109 0.885 1.00 90.94 343 LEU A O 1
ATOM 2619 N N . HIS A 1 344 ? -6.037 -16.413 -0.929 1.00 88.81 344 HIS A N 1
ATOM 2620 C CA . HIS A 1 344 ? -6.279 -17.837 -0.722 1.00 88.81 344 HIS A CA 1
ATOM 2621 C C . HIS A 1 344 ? -4.988 -18.659 -0.726 1.00 88.81 344 HIS A C 1
ATOM 2623 O O . HIS A 1 344 ? -4.847 -19.588 0.077 1.00 88.81 344 HIS A O 1
ATOM 2629 N N . ASP A 1 345 ? -4.029 -18.284 -1.573 1.00 84.19 345 ASP A N 1
ATOM 2630 C CA . ASP A 1 345 ? -2.698 -18.898 -1.616 1.00 84.19 345 ASP A CA 1
ATOM 2631 C C . ASP A 1 345 ? -1.939 -18.691 -0.293 1.00 84.19 345 ASP A C 1
ATOM 2633 O O . ASP A 1 345 ? -1.214 -19.580 0.145 1.00 84.19 345 ASP A O 1
ATOM 2637 N N . GLN A 1 346 ? -2.170 -17.564 0.392 1.00 86.25 346 GLN A N 1
ATOM 2638 C CA . GLN A 1 346 ? -1.484 -17.173 1.632 1.00 86.25 346 GLN A CA 1
ATOM 2639 C C . GLN A 1 346 ? -2.304 -17.446 2.902 1.00 86.25 346 GLN A C 1
ATOM 2641 O O . GLN A 1 346 ? -1.929 -17.042 4.004 1.00 86.25 346 GLN A O 1
ATOM 2646 N N . ARG A 1 347 ? -3.425 -18.171 2.788 1.00 91.44 347 ARG A N 1
ATOM 2647 C CA . ARG A 1 347 ? -4.367 -18.398 3.901 1.00 91.44 347 ARG A CA 1
ATOM 2648 C C . ARG A 1 347 ? -3.721 -19.014 5.144 1.00 91.44 347 ARG A C 1
ATOM 2650 O O . ARG A 1 347 ? -4.116 -18.694 6.261 1.00 91.44 347 ARG A O 1
ATOM 2657 N N . HIS A 1 348 ? -2.737 -19.895 4.958 1.00 87.38 348 HIS A N 1
ATOM 2658 C CA . HIS A 1 348 ? -2.047 -20.562 6.066 1.00 87.38 348 HIS A CA 1
ATOM 2659 C C . HIS A 1 348 ? -1.134 -19.602 6.824 1.00 87.38 348 HIS A C 1
ATOM 2661 O O . HIS A 1 348 ? -1.090 -19.649 8.051 1.00 87.38 348 HIS A O 1
ATOM 2667 N N . GLU A 1 349 ? -0.440 -18.717 6.109 1.00 84.75 349 GLU A N 1
ATOM 2668 C CA . GLU A 1 349 ? 0.405 -17.679 6.700 1.00 84.75 349 GLU A CA 1
ATOM 2669 C C . GLU A 1 349 ? -0.444 -16.636 7.434 1.00 84.75 349 GLU A C 1
ATOM 2671 O O . GLU A 1 349 ? -0.203 -16.372 8.613 1.00 84.75 349 GLU A O 1
ATOM 2676 N N . LEU A 1 350 ? -1.512 -16.141 6.799 1.00 89.62 350 LEU A N 1
ATOM 2677 C CA . LEU A 1 350 ? -2.458 -15.191 7.398 1.00 89.62 350 LEU A CA 1
ATOM 2678 C C . LEU A 1 350 ? -3.094 -15.751 8.680 1.00 89.62 350 LEU A C 1
ATOM 2680 O O . LEU A 1 350 ? -3.152 -15.071 9.710 1.00 89.62 350 LEU A O 1
ATOM 2684 N N . HIS A 1 351 ? -3.491 -17.025 8.664 1.00 89.38 351 HIS A N 1
ATOM 2685 C CA . HIS A 1 351 ? -4.008 -17.697 9.853 1.00 89.38 351 HIS A CA 1
ATOM 2686 C C . HIS A 1 351 ? -2.930 -17.885 10.931 1.00 89.38 351 HIS A C 1
ATOM 2688 O O . HIS A 1 351 ? -3.197 -17.698 12.119 1.00 89.38 351 HIS A O 1
ATOM 2694 N N . ARG A 1 352 ? -1.695 -18.225 10.551 1.00 81.88 352 ARG A N 1
ATOM 2695 C CA . ARG A 1 352 ? -0.587 -18.430 11.496 1.00 81.88 352 ARG A CA 1
ATOM 2696 C C . ARG A 1 352 ? -0.160 -17.129 12.182 1.00 81.88 352 ARG A C 1
ATOM 2698 O O . ARG A 1 352 ? 0.035 -17.130 13.399 1.00 81.88 352 ARG A O 1
ATOM 2705 N N . LEU A 1 353 ? -0.012 -16.044 11.422 1.00 80.19 353 LEU A N 1
ATOM 2706 C CA . LEU A 1 353 ? 0.496 -14.755 11.901 1.00 80.19 353 LEU A CA 1
ATOM 2707 C C . LEU A 1 353 ? -0.575 -13.942 12.643 1.00 80.19 353 LEU A C 1
ATOM 2709 O O . LEU A 1 353 ? -0.296 -13.392 13.716 1.00 80.19 353 LEU A O 1
ATOM 2713 N N . TYR A 1 354 ? -1.798 -13.914 12.103 1.00 83.50 354 TYR A N 1
ATOM 2714 C CA . TYR A 1 354 ? -2.880 -13.036 12.563 1.00 83.50 354 TYR A CA 1
ATOM 2715 C C . TYR A 1 354 ? -4.089 -13.782 13.144 1.00 83.50 354 TYR A C 1
ATOM 2717 O O . TYR A 1 354 ? -4.936 -13.162 13.777 1.00 83.50 354 TYR A O 1
ATOM 2725 N N . GLY A 1 355 ? -4.191 -15.105 12.969 1.00 85.12 355 GLY A N 1
ATOM 2726 C CA . GLY A 1 355 ? -5.394 -15.866 13.340 1.00 85.12 355 GLY A CA 1
ATOM 2727 C C . GLY A 1 355 ? -6.567 -15.670 12.376 1.00 85.12 355 GLY A C 1
ATOM 2728 O O . GLY A 1 355 ? -7.681 -16.095 12.675 1.00 85.12 355 GLY A O 1
ATOM 2729 N N . LEU A 1 356 ? -6.334 -15.030 11.226 1.00 90.44 356 LEU A N 1
ATOM 2730 C CA . LEU A 1 356 ? -7.378 -14.665 10.275 1.00 90.44 356 LEU A CA 1
ATOM 2731 C C . LEU A 1 356 ? -7.661 -15.801 9.295 1.00 90.44 356 LEU A C 1
ATOM 2733 O O . LEU A 1 356 ? -6.754 -16.364 8.685 1.00 90.44 356 LEU A O 1
ATOM 2737 N N . ARG A 1 357 ? -8.943 -16.130 9.128 1.00 94.38 357 ARG A N 1
ATOM 2738 C CA . ARG A 1 357 ? -9.405 -17.111 8.138 1.00 94.38 357 ARG A CA 1
ATOM 2739 C C . ARG A 1 357 ? -9.753 -16.402 6.834 1.00 94.38 357 ARG A C 1
ATOM 2741 O O . ARG A 1 357 ? -10.340 -15.325 6.869 1.00 94.38 357 ARG A O 1
ATOM 2748 N N . VAL A 1 358 ? -9.439 -17.028 5.702 1.00 95.69 358 VAL A N 1
ATOM 2749 C CA . VAL A 1 358 ? -9.760 -16.508 4.364 1.00 95.69 358 VAL A CA 1
ATOM 2750 C C . VAL A 1 358 ? -11.013 -17.200 3.826 1.00 95.69 358 VAL A C 1
ATOM 2752 O O . VAL A 1 358 ? -11.078 -18.429 3.797 1.00 95.69 358 VAL A O 1
ATOM 2755 N N . THR A 1 359 ? -11.992 -16.416 3.382 1.00 95.69 359 THR A N 1
ATOM 2756 C CA . THR A 1 359 ? -13.213 -16.869 2.705 1.00 95.69 359 THR A CA 1
ATOM 2757 C C . THR A 1 359 ? -13.122 -16.481 1.237 1.00 95.69 359 THR A C 1
ATOM 2759 O O . THR A 1 359 ? -12.940 -15.308 0.925 1.00 95.69 359 THR A O 1
ATOM 2762 N N . ARG A 1 360 ? -13.237 -17.453 0.330 1.00 94.94 360 ARG A N 1
ATOM 2763 C CA . ARG A 1 360 ? -13.227 -17.179 -1.108 1.00 94.94 360 ARG A CA 1
ATOM 2764 C C . ARG A 1 360 ? -14.625 -16.797 -1.569 1.00 94.94 360 ARG A C 1
ATOM 2766 O O . ARG A 1 360 ? -15.551 -17.582 -1.381 1.00 94.94 360 ARG A O 1
ATOM 2773 N N . ILE A 1 361 ? -14.769 -15.611 -2.147 1.00 94.62 361 ILE A N 1
ATOM 2774 C CA . ILE A 1 361 ? -16.054 -15.110 -2.624 1.00 94.62 361 ILE A CA 1
ATOM 2775 C C . ILE A 1 361 ? -16.161 -15.383 -4.129 1.00 94.62 361 ILE A C 1
ATOM 2777 O O . ILE A 1 361 ? -15.235 -15.048 -4.871 1.00 94.62 361 ILE A O 1
ATOM 2781 N N . PRO A 1 362 ? -17.254 -16.006 -4.605 1.00 90.69 362 PRO A N 1
ATOM 2782 C CA . PRO A 1 362 ? -17.435 -16.245 -6.030 1.00 90.69 362 PRO A CA 1
ATOM 2783 C C . PRO A 1 362 ? -17.564 -14.911 -6.790 1.00 90.69 362 PRO A C 1
ATOM 2785 O O . PRO A 1 362 ? -18.182 -13.967 -6.280 1.00 90.69 362 PRO A O 1
ATOM 2788 N N . PRO A 1 363 ? -16.988 -14.802 -8.001 1.00 87.81 363 PRO A N 1
ATOM 2789 C CA . PRO A 1 363 ? -17.148 -13.607 -8.817 1.00 87.81 363 PRO A CA 1
ATOM 2790 C C . PRO A 1 363 ? -18.601 -13.473 -9.284 1.00 87.81 363 PRO A C 1
ATOM 2792 O O . PRO A 1 363 ? -19.323 -14.469 -9.380 1.00 87.81 363 PRO A O 1
ATOM 2795 N N . HIS A 1 364 ? -19.032 -12.247 -9.584 1.00 87.69 364 HIS A N 1
ATOM 2796 C CA . HIS A 1 364 ? -20.375 -12.014 -10.115 1.00 87.69 364 HIS A CA 1
ATOM 2797 C C . HIS A 1 364 ? -20.560 -12.667 -11.492 1.00 87.69 364 HIS A C 1
ATOM 2799 O O . HIS A 1 364 ? -21.600 -13.266 -11.758 1.00 87.69 364 HIS A O 1
ATOM 2805 N N . ALA A 1 365 ? -19.525 -12.585 -12.330 1.00 84.31 365 ALA A N 1
ATOM 2806 C CA . ALA A 1 365 ? -19.458 -13.216 -13.640 1.00 84.31 365 ALA A CA 1
ATOM 2807 C C . ALA A 1 365 ? -18.121 -13.963 -13.796 1.00 84.31 365 ALA A C 1
ATOM 2809 O O . ALA A 1 365 ? -17.098 -13.496 -13.285 1.00 84.31 365 ALA A O 1
ATOM 2810 N N . PRO A 1 366 ? -18.089 -15.116 -14.489 1.00 82.25 366 PRO A N 1
ATOM 2811 C CA . PRO A 1 366 ? -16.846 -15.841 -14.721 1.00 82.25 366 PRO A CA 1
ATOM 2812 C C . PRO A 1 366 ? -15.877 -14.998 -15.574 1.00 82.25 366 PRO A C 1
ATOM 2814 O O . PRO A 1 366 ? -16.296 -14.404 -16.571 1.00 82.25 366 PRO A O 1
ATOM 2817 N N . PRO A 1 367 ? -14.581 -14.935 -15.219 1.00 82.50 367 PRO A N 1
ATOM 2818 C CA . PRO A 1 367 ? -13.608 -14.155 -15.976 1.00 82.50 367 PRO A CA 1
ATOM 2819 C C . PRO A 1 367 ? -13.340 -14.795 -17.343 1.00 82.50 367 PRO A C 1
ATOM 2821 O O . PRO A 1 367 ? -13.027 -15.982 -17.428 1.00 82.50 367 PRO A O 1
ATOM 2824 N N . ARG A 1 368 ? -13.381 -13.995 -18.414 1.00 89.31 368 ARG A N 1
ATOM 2825 C CA . ARG A 1 368 ? -13.041 -14.416 -19.787 1.00 89.31 368 ARG A CA 1
ATOM 2826 C C . ARG A 1 368 ? -11.598 -14.044 -20.134 1.00 89.31 368 ARG A C 1
ATOM 2828 O O . ARG A 1 368 ? -11.331 -13.389 -21.139 1.00 89.31 368 ARG A O 1
ATOM 2835 N N . ARG A 1 369 ? -10.671 -14.410 -19.242 1.00 93.12 369 ARG A N 1
ATOM 2836 C CA . ARG A 1 369 ? -9.246 -14.086 -19.373 1.00 93.12 369 ARG A CA 1
ATOM 2837 C C . ARG A 1 369 ? -8.492 -15.191 -20.096 1.00 93.12 369 ARG A C 1
ATOM 2839 O O . ARG A 1 369 ? -8.419 -16.313 -19.600 1.00 93.12 369 ARG A O 1
ATOM 2846 N N . GLU A 1 370 ? -7.845 -14.841 -21.195 1.00 94.12 370 GLU A N 1
ATOM 2847 C CA . GLU A 1 370 ? -6.951 -15.733 -21.933 1.00 94.12 370 GLU A CA 1
ATOM 2848 C C . GLU A 1 370 ? -5.501 -15.551 -21.461 1.00 94.12 370 GLU A C 1
ATOM 2850 O O . GLU A 1 370 ? -5.038 -14.428 -21.251 1.00 94.12 370 GLU A O 1
ATOM 2855 N N . ARG A 1 371 ? -4.761 -16.648 -21.278 1.00 93.75 371 ARG A N 1
ATOM 2856 C CA . ARG A 1 371 ? -3.324 -16.594 -20.969 1.00 93.75 371 ARG A CA 1
ATOM 2857 C C . ARG A 1 371 ? -2.534 -16.955 -22.221 1.00 93.75 371 ARG A C 1
ATOM 2859 O O . ARG A 1 371 ? -2.657 -18.074 -22.710 1.00 93.75 371 ARG A O 1
ATOM 2866 N N . GLY A 1 372 ? -1.755 -16.007 -22.729 1.00 89.12 372 GLY A N 1
ATOM 2867 C CA . GLY A 1 372 ? -0.808 -16.242 -23.814 1.00 89.12 372 GLY A CA 1
ATOM 2868 C C . GLY A 1 372 ? 0.485 -16.907 -23.320 1.00 89.12 372 GLY A C 1
ATOM 2869 O O . GLY A 1 372 ? 0.654 -17.130 -22.117 1.00 89.12 372 GLY A O 1
ATOM 2870 N N . PRO A 1 373 ? 1.405 -17.251 -24.236 1.00 87.19 373 PRO A N 1
ATOM 2871 C CA . PRO A 1 373 ? 2.644 -17.935 -23.891 1.00 87.19 373 PRO A CA 1
ATOM 2872 C C . PRO A 1 373 ? 3.588 -17.032 -23.089 1.00 87.19 373 PRO A C 1
ATOM 2874 O O . PRO A 1 373 ? 3.755 -15.850 -23.391 1.00 87.19 373 PRO A O 1
ATOM 2877 N N . ASN A 1 374 ? 4.263 -17.615 -22.098 1.00 86.81 374 ASN A N 1
ATOM 2878 C CA . ASN A 1 374 ? 5.343 -16.935 -21.391 1.00 86.81 374 ASN A CA 1
ATOM 2879 C C . ASN A 1 374 ? 6.583 -16.863 -22.292 1.00 86.81 374 ASN A C 1
ATOM 2881 O O . ASN A 1 374 ? 6.953 -17.862 -22.914 1.00 86.81 374 ASN A O 1
ATOM 2885 N N . ARG A 1 375 ? 7.243 -15.702 -22.346 1.00 91.06 375 ARG A N 1
ATOM 2886 C CA . ARG A 1 375 ? 8.431 -15.479 -23.186 1.00 91.06 375 ARG A CA 1
ATOM 2887 C C . ARG A 1 375 ? 9.642 -15.110 -22.339 1.00 91.06 375 ARG A C 1
ATOM 2889 O O . ARG A 1 375 ? 9.529 -14.355 -21.376 1.00 91.06 375 ARG A O 1
ATOM 2896 N N . TRP A 1 376 ? 10.799 -15.627 -22.731 1.00 90.19 376 TRP A N 1
ATOM 2897 C CA . TRP A 1 376 ? 12.085 -15.326 -22.110 1.00 90.19 376 TRP A CA 1
ATOM 2898 C C . TRP A 1 376 ? 12.994 -14.652 -23.130 1.00 90.19 376 TRP A C 1
ATOM 2900 O O . TRP A 1 376 ? 13.039 -15.054 -24.293 1.00 90.19 376 TRP A O 1
ATOM 2910 N N . PHE A 1 377 ? 13.699 -13.623 -22.685 1.00 90.62 377 PHE A N 1
ATOM 2911 C CA . PHE A 1 377 ? 14.589 -12.804 -23.494 1.00 90.62 377 PHE A CA 1
ATOM 2912 C C . PHE A 1 377 ? 16.002 -12.856 -22.917 1.00 90.62 377 PHE A C 1
ATOM 2914 O O . PHE A 1 377 ? 16.188 -12.998 -21.707 1.00 90.62 377 PHE A O 1
ATOM 2921 N N . ALA A 1 378 ? 17.000 -12.746 -23.792 1.00 88.88 378 ALA A N 1
ATOM 2922 C CA . ALA A 1 378 ? 18.403 -12.776 -23.389 1.00 88.88 378 ALA A CA 1
ATOM 2923 C C . ALA A 1 378 ? 18.787 -11.548 -22.545 1.00 88.88 378 ALA A C 1
ATOM 2925 O O . ALA A 1 378 ? 19.495 -11.683 -21.551 1.00 88.88 378 ALA A O 1
ATOM 2926 N N . ASP A 1 379 ? 18.277 -10.373 -22.918 1.00 89.38 379 ASP A N 1
ATOM 2927 C CA . ASP A 1 379 ? 18.544 -9.095 -22.264 1.00 89.38 379 ASP A CA 1
ATOM 2928 C C . ASP A 1 379 ? 17.302 -8.181 -22.273 1.00 89.38 379 ASP A C 1
ATOM 2930 O O . ASP A 1 379 ? 16.287 -8.464 -22.921 1.00 89.38 379 ASP A O 1
ATOM 2934 N N . GLU A 1 380 ? 17.378 -7.083 -21.515 1.00 87.88 380 GLU A N 1
ATOM 2935 C CA . GLU A 1 380 ? 16.297 -6.098 -21.395 1.00 87.88 380 GLU A CA 1
ATOM 2936 C C . GLU A 1 380 ? 15.998 -5.397 -22.720 1.00 87.88 380 GLU A C 1
ATOM 2938 O O . GLU A 1 380 ? 14.831 -5.220 -23.057 1.00 87.88 380 GLU A O 1
ATOM 2943 N N . ALA A 1 381 ? 17.016 -5.085 -23.525 1.00 90.69 381 ALA A N 1
ATOM 2944 C CA . ALA A 1 381 ? 16.824 -4.401 -24.800 1.00 90.69 381 ALA A CA 1
ATOM 2945 C C . ALA A 1 381 ? 16.046 -5.270 -25.807 1.00 90.69 381 ALA A C 1
ATOM 2947 O O . ALA A 1 381 ? 15.206 -4.767 -26.556 1.00 90.69 381 ALA A O 1
ATOM 2948 N N . ALA A 1 382 ? 16.298 -6.580 -25.827 1.00 93.38 382 ALA A N 1
ATOM 2949 C CA . ALA A 1 382 ? 15.578 -7.549 -26.642 1.00 93.38 382 ALA A CA 1
ATOM 2950 C C . ALA A 1 382 ? 14.121 -7.697 -26.194 1.00 93.38 382 ALA A C 1
ATOM 2952 O O . ALA A 1 382 ? 13.227 -7.718 -27.045 1.00 93.38 382 ALA A O 1
ATOM 2953 N N . ARG A 1 383 ? 13.875 -7.754 -24.877 1.00 94.19 383 ARG A N 1
ATOM 2954 C CA . ARG A 1 383 ? 12.513 -7.737 -24.326 1.00 94.19 383 ARG A CA 1
ATOM 2955 C C . ARG A 1 383 ? 11.795 -6.453 -24.728 1.00 94.19 383 ARG A C 1
ATOM 2957 O O . ARG A 1 383 ? 10.695 -6.532 -25.260 1.00 94.19 383 ARG A O 1
ATOM 2964 N N . ASP A 1 384 ? 12.407 -5.295 -24.509 1.00 94.19 384 ASP A N 1
ATOM 2965 C CA . ASP A 1 384 ? 11.757 -3.997 -24.697 1.00 94.19 384 ASP A CA 1
ATOM 2966 C C . ASP A 1 384 ? 11.395 -3.757 -26.167 1.00 94.19 384 ASP A C 1
ATOM 2968 O O . ASP A 1 384 ? 10.267 -3.357 -26.456 1.00 94.19 384 ASP A O 1
ATOM 2972 N N . ARG A 1 385 ? 12.274 -4.126 -27.113 1.00 94.75 385 ARG A N 1
ATOM 2973 C CA . ARG A 1 385 ? 11.942 -4.123 -28.551 1.00 94.75 385 ARG A CA 1
ATOM 2974 C C . ARG A 1 385 ? 10.718 -4.984 -28.859 1.00 94.75 385 ARG A C 1
ATOM 2976 O O . ARG A 1 385 ? 9.799 -4.529 -29.538 1.00 94.75 385 ARG A O 1
ATOM 2983 N N . ALA A 1 386 ? 10.683 -6.207 -28.333 1.00 96.31 386 ALA A N 1
ATOM 2984 C CA . ALA A 1 386 ? 9.556 -7.105 -28.549 1.00 96.31 386 ALA A CA 1
ATOM 2985 C C . ALA A 1 386 ? 8.267 -6.587 -27.883 1.00 96.31 386 ALA A C 1
ATOM 2987 O O . ALA A 1 386 ? 7.175 -6.807 -28.408 1.00 96.31 386 ALA A O 1
ATOM 2988 N N . VAL A 1 387 ? 8.374 -5.928 -26.721 1.00 96.88 387 VAL A N 1
ATOM 2989 C CA . VAL A 1 387 ? 7.228 -5.365 -25.990 1.00 96.88 387 VAL A CA 1
ATOM 2990 C C . VAL A 1 387 ? 6.622 -4.235 -26.806 1.00 96.88 387 VAL A C 1
ATOM 2992 O O . VAL A 1 387 ? 5.408 -4.219 -26.997 1.00 96.88 387 VAL A O 1
ATOM 2995 N N . VAL A 1 388 ? 7.459 -3.337 -27.334 1.00 97.31 388 VAL A N 1
ATOM 2996 C CA . VAL A 1 388 ? 7.030 -2.248 -28.219 1.00 97.31 388 VAL A CA 1
ATOM 2997 C C . VAL A 1 388 ? 6.326 -2.811 -29.453 1.00 97.31 388 VAL A C 1
ATOM 2999 O O . VAL A 1 388 ? 5.202 -2.410 -29.750 1.00 97.31 388 VAL A O 1
ATOM 3002 N N . GLU A 1 389 ? 6.925 -3.793 -30.130 1.00 96.50 389 GLU A N 1
ATOM 3003 C CA . GLU A 1 389 ? 6.326 -4.435 -31.307 1.00 96.50 389 GLU A CA 1
ATOM 3004 C C . GLU A 1 389 ? 4.950 -5.044 -30.990 1.00 96.50 389 GLU A C 1
ATOM 3006 O O . GLU A 1 389 ? 3.961 -4.764 -31.678 1.00 96.50 389 GLU A O 1
ATOM 3011 N N . ARG A 1 390 ? 4.861 -5.830 -29.910 1.00 96.69 390 ARG A N 1
ATOM 3012 C CA . ARG A 1 390 ? 3.623 -6.496 -29.490 1.00 96.69 390 ARG A CA 1
ATOM 3013 C C . ARG A 1 390 ? 2.545 -5.501 -29.080 1.00 96.69 390 ARG A C 1
ATOM 3015 O O . ARG A 1 390 ? 1.394 -5.657 -29.490 1.00 96.69 390 ARG A O 1
ATOM 3022 N N . ALA A 1 391 ? 2.903 -4.490 -28.295 1.00 97.25 391 ALA A N 1
ATOM 3023 C CA . ALA A 1 391 ? 1.970 -3.475 -27.832 1.00 97.25 391 ALA A CA 1
ATOM 3024 C C . ALA A 1 391 ? 1.430 -2.639 -28.998 1.00 97.25 391 ALA A C 1
ATOM 3026 O O . ALA A 1 391 ? 0.221 -2.439 -29.082 1.00 97.25 391 ALA A O 1
ATOM 3027 N N . LEU A 1 392 ? 2.287 -2.229 -29.941 1.00 97.38 392 LEU A N 1
ATOM 3028 C CA . LEU A 1 392 ? 1.858 -1.498 -31.136 1.00 97.38 392 LEU A CA 1
ATOM 3029 C C . LEU A 1 392 ? 0.973 -2.352 -32.047 1.00 97.38 392 LEU A C 1
ATOM 3031 O O . LEU A 1 392 ? -0.022 -1.849 -32.564 1.00 97.38 392 LEU A O 1
ATOM 3035 N N . ALA A 1 393 ? 1.289 -3.637 -32.230 1.00 96.38 393 ALA A N 1
ATOM 3036 C CA . ALA A 1 393 ? 0.457 -4.543 -33.021 1.00 96.38 393 ALA A CA 1
ATOM 3037 C C . ALA A 1 393 ? -0.970 -4.649 -32.454 1.00 96.38 393 ALA A C 1
ATOM 3039 O O . ALA A 1 393 ? -1.938 -4.578 -33.207 1.00 96.38 393 ALA A O 1
ATOM 3040 N N . LEU A 1 394 ? -1.107 -4.758 -31.130 1.00 96.25 394 LEU A N 1
ATOM 3041 C CA . LEU A 1 394 ? -2.410 -4.801 -30.461 1.00 96.25 394 LEU A CA 1
ATOM 3042 C C . LEU A 1 394 ? -3.118 -3.439 -30.478 1.00 96.25 394 LEU A C 1
ATOM 3044 O O . LEU A 1 394 ? -4.309 -3.372 -30.783 1.00 96.25 394 LEU A O 1
ATOM 3048 N N . ALA A 1 395 ? -2.384 -2.356 -30.222 1.00 96.38 395 ALA A N 1
ATOM 3049 C CA . ALA A 1 395 ? -2.923 -1.000 -30.229 1.00 96.38 395 ALA A CA 1
ATOM 3050 C C . ALA A 1 395 ? -3.493 -0.606 -31.601 1.00 96.38 395 ALA A C 1
ATOM 3052 O O . ALA A 1 395 ? -4.566 -0.007 -31.667 1.00 96.38 395 ALA A O 1
ATOM 3053 N N . ARG A 1 396 ? -2.845 -1.022 -32.701 1.00 95.31 396 ARG A N 1
ATOM 3054 C CA . ARG A 1 396 ? -3.341 -0.824 -34.081 1.00 95.31 396 ARG A CA 1
ATOM 3055 C C . ARG A 1 396 ? -4.683 -1.503 -34.343 1.00 95.31 396 ARG A C 1
ATOM 3057 O O . ARG A 1 396 ? -5.467 -0.996 -35.135 1.00 95.31 396 ARG A O 1
ATOM 3064 N N . LEU A 1 397 ? -4.970 -2.606 -33.654 1.00 95.25 397 LEU A N 1
ATOM 3065 C CA . LEU A 1 397 ? -6.269 -3.285 -33.706 1.00 95.25 397 LEU A CA 1
ATOM 3066 C C . LEU A 1 397 ? -7.320 -2.609 -32.804 1.00 95.25 397 LEU A C 1
ATOM 3068 O O . LEU A 1 397 ? -8.412 -3.139 -32.621 1.00 95.25 397 LEU A O 1
ATOM 3072 N N . GLY A 1 398 ? -6.998 -1.458 -32.205 1.00 94.62 398 GLY A N 1
ATOM 3073 C CA . GLY A 1 398 ? -7.857 -0.748 -31.260 1.00 94.62 398 GLY A CA 1
ATOM 3074 C C . GLY A 1 398 ? -7.862 -1.353 -29.856 1.00 94.62 398 GLY A C 1
ATOM 3075 O O . GLY A 1 398 ? -8.648 -0.920 -29.009 1.00 94.62 398 GLY A O 1
ATOM 3076 N N . ARG A 1 399 ? -6.989 -2.325 -29.568 1.00 97.00 399 ARG A N 1
ATOM 3077 C CA . ARG A 1 399 ? -6.942 -3.009 -28.275 1.00 97.00 399 ARG A CA 1
ATOM 3078 C C . ARG A 1 399 ? -6.041 -2.258 -27.281 1.00 97.00 399 ARG A C 1
ATOM 3080 O O . ARG A 1 399 ? -4.883 -2.014 -27.610 1.00 97.00 399 ARG A O 1
ATOM 3087 N N . PRO A 1 400 ? -6.521 -1.908 -26.073 1.00 97.94 400 PRO A N 1
ATOM 3088 C CA . PRO A 1 400 ? -5.676 -1.287 -25.061 1.00 97.94 400 PRO A CA 1
ATOM 3089 C C . PRO A 1 400 ? -4.664 -2.270 -24.471 1.00 97.94 400 PRO A C 1
ATOM 3091 O O . PRO A 1 400 ? -4.953 -3.463 -24.309 1.00 97.94 400 PRO A O 1
ATOM 3094 N N . VAL A 1 401 ? -3.499 -1.746 -24.095 1.00 97.88 401 VAL A N 1
ATOM 3095 C CA . VAL A 1 401 ? -2.385 -2.508 -23.524 1.00 97.88 401 VAL A CA 1
ATOM 3096 C C . VAL A 1 401 ? -1.912 -1.862 -22.222 1.00 97.88 401 VAL A C 1
ATOM 3098 O O . VAL A 1 401 ? -1.589 -0.676 -22.187 1.00 97.88 401 VAL A O 1
ATOM 3101 N N . LEU A 1 402 ? -1.831 -2.656 -21.156 1.00 97.31 402 LEU A N 1
ATOM 3102 C CA . LEU A 1 402 ? -1.210 -2.295 -19.881 1.00 97.31 402 LEU A CA 1
ATOM 3103 C C . LEU A 1 402 ? 0.088 -3.087 -19.711 1.00 97.31 402 LEU A C 1
ATOM 3105 O O . LEU A 1 402 ? 0.069 -4.314 -19.770 1.00 97.31 402 LEU A O 1
ATOM 3109 N N . ILE A 1 403 ? 1.202 -2.403 -19.475 1.00 96.81 403 ILE A N 1
ATOM 3110 C CA . ILE A 1 403 ? 2.533 -2.997 -19.364 1.00 96.81 403 ILE A CA 1
ATOM 3111 C C . ILE A 1 403 ? 3.055 -2.767 -17.949 1.00 96.81 403 ILE A C 1
ATOM 3113 O O . ILE A 1 403 ? 3.243 -1.624 -17.548 1.00 96.81 403 ILE A O 1
ATOM 3117 N N . GLY A 1 404 ? 3.291 -3.836 -17.191 1.00 93.44 404 GLY A N 1
ATOM 3118 C CA . GLY A 1 404 ? 3.878 -3.755 -15.853 1.00 93.44 404 GLY A CA 1
ATOM 3119 C C . GLY A 1 404 ? 5.400 -3.874 -15.886 1.00 93.44 404 GLY A C 1
ATOM 3120 O O . GLY A 1 404 ? 5.917 -4.825 -16.467 1.00 93.44 404 GLY A O 1
ATOM 3121 N N . THR A 1 405 ? 6.109 -2.964 -15.221 1.00 89.94 405 THR A N 1
ATOM 3122 C CA . THR A 1 405 ? 7.585 -2.937 -15.078 1.00 89.94 405 THR A CA 1
ATOM 3123 C C . THR A 1 405 ? 7.995 -2.933 -13.596 1.00 89.94 405 THR A C 1
ATOM 3125 O O . THR A 1 405 ? 7.153 -2.709 -12.724 1.00 89.94 405 THR A O 1
ATOM 3128 N N . ASP A 1 406 ? 9.261 -3.201 -13.269 1.00 81.06 406 ASP A N 1
ATOM 3129 C CA . ASP A 1 406 ? 9.744 -3.332 -11.883 1.00 81.06 406 ASP A CA 1
ATOM 3130 C C . ASP A 1 406 ? 10.061 -2.007 -11.194 1.00 81.06 406 ASP A C 1
ATOM 3132 O O . ASP A 1 406 ? 10.016 -1.928 -9.962 1.00 81.06 406 ASP A O 1
ATOM 3136 N N . GLY A 1 407 ? 10.400 -0.971 -11.959 1.00 80.56 407 GLY A N 1
ATOM 3137 C CA . GLY A 1 407 ? 10.872 0.295 -11.414 1.00 80.56 407 GLY A CA 1
ATOM 3138 C C . GLY A 1 407 ? 10.774 1.450 -12.403 1.00 80.56 407 GLY A C 1
ATOM 3139 O O . GLY A 1 407 ? 10.710 1.253 -13.613 1.00 80.56 407 GLY A O 1
ATOM 3140 N N . VAL A 1 408 ? 10.802 2.672 -11.865 1.00 81.50 408 VAL A N 1
ATOM 3141 C CA . VAL A 1 408 ? 10.683 3.913 -12.646 1.00 81.50 408 VAL A CA 1
ATOM 3142 C C . VAL A 1 408 ? 11.720 4.006 -13.773 1.00 81.50 408 VAL A C 1
ATOM 3144 O O . VAL A 1 408 ? 11.322 4.348 -14.884 1.00 81.50 408 VAL A O 1
ATOM 3147 N N . PRO A 1 409 ? 13.014 3.666 -13.569 1.00 84.06 409 PRO A N 1
ATOM 3148 C CA . PRO A 1 409 ? 13.993 3.718 -14.655 1.00 84.06 409 PRO A CA 1
ATOM 3149 C C . PRO A 1 409 ? 13.604 2.843 -15.851 1.00 84.06 409 PRO A C 1
ATOM 3151 O O . PRO A 1 409 ? 13.670 3.303 -16.984 1.00 84.06 409 PRO A O 1
ATOM 3154 N N . GLN A 1 410 ? 13.124 1.625 -15.594 1.00 83.81 410 GLN A N 1
ATOM 3155 C CA . GLN A 1 410 ? 12.687 0.692 -16.631 1.00 83.81 410 GLN A CA 1
ATOM 3156 C C . GLN A 1 410 ? 11.425 1.188 -17.350 1.00 83.81 410 GLN A C 1
ATOM 3158 O O . GLN A 1 410 ? 11.326 1.088 -18.569 1.00 83.81 410 GLN A O 1
ATOM 3163 N N . SER A 1 411 ? 10.466 1.763 -16.615 1.00 88.25 411 SER A N 1
ATOM 3164 C CA . SER A 1 411 ? 9.279 2.389 -17.215 1.00 88.25 411 SER A CA 1
ATOM 3165 C C . SER A 1 411 ? 9.658 3.512 -18.176 1.00 88.25 411 SER A C 1
ATOM 3167 O O . SER A 1 411 ? 9.156 3.555 -19.295 1.00 88.25 411 SER A O 1
ATOM 3169 N N . LEU A 1 412 ? 10.569 4.397 -17.759 1.00 89.38 412 LEU A N 1
ATOM 3170 C CA . LEU A 1 412 ? 11.038 5.516 -18.579 1.00 89.38 412 LEU A CA 1
ATOM 3171 C C . LEU A 1 412 ? 11.846 5.042 -19.792 1.00 89.38 412 LEU A C 1
ATOM 3173 O O . LEU A 1 412 ? 11.673 5.582 -20.881 1.00 89.38 412 LEU A O 1
ATOM 3177 N N . GLN A 1 413 ? 12.679 4.011 -19.633 1.00 90.94 413 GLN A N 1
ATOM 3178 C CA . GLN A 1 413 ? 13.389 3.378 -20.748 1.00 90.94 413 GLN A CA 1
ATOM 3179 C C . GLN A 1 413 ? 12.418 2.809 -21.786 1.00 90.94 413 GLN A C 1
ATOM 3181 O O . GLN A 1 413 ? 12.596 3.029 -22.982 1.00 90.94 413 GLN A O 1
ATOM 3186 N N . LEU A 1 414 ? 11.362 2.126 -21.339 1.00 93.81 414 LEU A N 1
ATOM 3187 C CA . LEU A 1 414 ? 10.362 1.566 -22.241 1.00 93.81 414 LEU A CA 1
ATOM 3188 C C . LEU A 1 414 ? 9.554 2.661 -22.954 1.00 93.81 414 LEU A C 1
ATOM 3190 O O . LEU A 1 414 ? 9.279 2.536 -24.145 1.00 93.81 414 LEU A O 1
ATOM 3194 N N . VAL A 1 415 ? 9.211 3.751 -22.260 1.00 94.62 415 VAL A N 1
ATOM 3195 C CA . VAL A 1 415 ? 8.574 4.931 -22.874 1.00 94.62 415 VAL A CA 1
ATOM 3196 C C . VAL A 1 415 ? 9.473 5.531 -23.955 1.00 94.62 415 VAL A C 1
ATOM 3198 O O . VAL A 1 415 ? 9.013 5.718 -25.079 1.00 94.62 415 VAL A O 1
ATOM 3201 N N . ALA A 1 416 ? 10.763 5.725 -23.666 1.00 94.62 416 ALA A N 1
ATOM 3202 C CA . ALA A 1 416 ? 11.728 6.205 -24.654 1.00 94.62 416 ALA A CA 1
ATOM 3203 C C . ALA A 1 416 ? 11.849 5.252 -25.861 1.00 94.62 416 ALA A C 1
ATOM 3205 O O . ALA A 1 416 ? 12.005 5.702 -26.995 1.00 94.62 416 ALA A O 1
ATOM 3206 N N . ALA A 1 417 ? 11.722 3.936 -25.650 1.00 95.38 417 ALA A N 1
ATOM 3207 C CA . ALA A 1 417 ? 11.703 2.958 -26.737 1.00 95.38 417 ALA A CA 1
ATOM 3208 C C . ALA A 1 417 ? 10.454 3.088 -27.634 1.00 95.38 417 ALA A C 1
ATOM 3210 O O . ALA A 1 417 ? 10.568 2.954 -28.854 1.00 95.38 417 ALA A O 1
ATOM 3211 N N . PHE A 1 418 ? 9.278 3.387 -27.066 1.00 96.56 418 PHE A N 1
ATOM 3212 C CA . PHE A 1 418 ? 8.084 3.715 -27.856 1.00 96.56 418 PHE A CA 1
ATOM 3213 C C . PHE A 1 418 ? 8.261 5.016 -28.645 1.00 96.56 418 PHE A C 1
ATOM 3215 O O . PHE A 1 418 ? 7.963 5.045 -29.837 1.00 96.56 418 PHE A O 1
ATOM 3222 N N . GLU A 1 419 ? 8.776 6.071 -28.012 1.00 95.00 419 GLU A N 1
ATOM 3223 C CA . GLU A 1 419 ? 9.032 7.362 -28.666 1.00 95.00 419 GLU A CA 1
ATOM 3224 C C . GLU A 1 419 ? 10.018 7.222 -29.832 1.00 95.00 419 GLU A C 1
ATOM 3226 O O . GLU A 1 419 ? 9.765 7.731 -30.926 1.00 95.00 419 GLU A O 1
ATOM 3231 N N . ALA A 1 420 ? 11.092 6.451 -29.643 1.00 94.75 420 ALA A N 1
ATOM 3232 C CA . ALA A 1 420 ? 12.036 6.123 -30.705 1.00 94.75 420 ALA A CA 1
ATOM 3233 C C . ALA A 1 420 ? 11.368 5.343 -31.852 1.00 94.75 420 ALA A C 1
ATOM 3235 O O . ALA A 1 420 ? 11.648 5.610 -33.021 1.00 94.75 420 ALA A O 1
ATOM 3236 N N . ALA A 1 421 ? 10.454 4.416 -31.546 1.00 94.56 421 ALA A N 1
ATOM 3237 C CA . ALA A 1 421 ? 9.704 3.688 -32.568 1.00 94.56 421 ALA A CA 1
ATOM 3238 C C . ALA A 1 421 ? 8.779 4.615 -33.374 1.00 94.56 421 ALA A C 1
ATOM 3240 O O . ALA A 1 421 ? 8.688 4.475 -34.595 1.00 94.56 421 ALA A O 1
ATOM 3241 N N . PHE A 1 422 ? 8.125 5.581 -32.719 1.00 95.31 422 PHE A N 1
ATOM 3242 C CA . PHE A 1 422 ? 7.311 6.595 -33.396 1.00 95.31 422 PHE A CA 1
ATOM 3243 C C . PHE A 1 422 ? 8.163 7.485 -34.306 1.00 95.31 422 PHE A C 1
ATOM 3245 O O . PHE A 1 422 ? 7.805 7.694 -35.465 1.00 95.31 422 PHE A O 1
ATOM 3252 N N . ALA A 1 423 ? 9.327 7.933 -33.828 1.00 94.12 423 ALA A N 1
ATOM 3253 C CA . ALA A 1 423 ? 10.275 8.706 -34.631 1.00 94.12 423 ALA A CA 1
ATOM 3254 C C . ALA A 1 423 ? 10.813 7.916 -35.841 1.00 94.12 423 ALA A C 1
ATOM 3256 O O . ALA A 1 423 ? 11.058 8.495 -36.896 1.00 94.12 423 ALA A O 1
ATOM 3257 N N . ALA A 1 424 ? 10.940 6.591 -35.717 1.00 93.56 424 ALA A N 1
ATOM 3258 C CA . ALA A 1 424 ? 11.343 5.688 -36.797 1.00 93.56 424 ALA A CA 1
ATOM 3259 C C . ALA A 1 424 ? 10.210 5.340 -37.792 1.00 93.56 424 ALA A C 1
ATOM 3261 O O . ALA A 1 424 ? 10.408 4.504 -38.674 1.00 93.56 424 ALA A O 1
ATOM 3262 N N . GLY A 1 425 ? 9.029 5.959 -37.669 1.00 92.56 425 GLY A N 1
ATOM 3263 C CA . GLY A 1 425 ? 7.916 5.813 -38.614 1.00 92.56 425 GLY A CA 1
ATOM 3264 C C . GLY A 1 425 ? 6.802 4.860 -38.175 1.00 92.56 425 GLY A C 1
ATOM 3265 O O . GLY A 1 425 ? 5.879 4.601 -38.950 1.00 92.56 425 GLY A O 1
ATOM 3266 N N . ALA A 1 426 ? 6.831 4.333 -36.945 1.00 92.12 426 ALA A N 1
ATOM 3267 C CA . ALA A 1 426 ? 5.674 3.622 -36.413 1.00 92.12 426 ALA A CA 1
ATOM 3268 C C . ALA A 1 426 ? 4.498 4.591 -36.204 1.00 92.12 426 ALA A C 1
ATOM 3270 O O . ALA A 1 426 ? 4.676 5.695 -35.699 1.00 92.12 426 ALA A O 1
ATOM 3271 N N . ALA A 1 427 ? 3.279 4.153 -36.542 1.00 88.69 427 ALA A N 1
ATOM 3272 C CA . ALA A 1 427 ? 2.074 4.947 -36.301 1.00 88.69 427 ALA A CA 1
ATOM 3273 C C . ALA A 1 427 ? 1.987 5.398 -34.823 1.00 88.69 427 ALA A C 1
ATOM 3275 O O . ALA A 1 427 ? 2.059 4.531 -33.942 1.00 88.69 427 ALA A O 1
ATOM 3276 N N . PRO A 1 428 ? 1.830 6.708 -34.546 1.00 91.12 428 PRO A N 1
ATOM 3277 C CA . PRO A 1 428 ? 1.764 7.224 -33.186 1.00 91.12 428 PRO A CA 1
ATOM 3278 C C . PRO A 1 428 ? 0.521 6.689 -32.473 1.00 91.12 428 PRO A C 1
ATOM 3280 O O . PRO A 1 428 ? -0.578 6.694 -33.028 1.00 91.12 428 PRO A O 1
ATOM 3283 N N . MET A 1 429 ? 0.707 6.226 -31.237 1.00 92.38 429 MET A N 1
ATOM 3284 C CA . MET A 1 429 ? -0.359 5.696 -30.383 1.00 92.38 429 MET A CA 1
ATOM 3285 C C . MET A 1 429 ? -0.441 6.487 -29.076 1.00 92.38 429 MET A C 1
ATOM 3287 O O . MET A 1 429 ? 0.594 6.959 -28.601 1.00 92.38 429 MET A O 1
ATOM 3291 N N . PRO A 1 430 ? -1.628 6.606 -28.450 1.00 94.12 430 PRO A N 1
ATOM 3292 C CA . PRO A 1 430 ? -1.752 7.219 -27.132 1.00 94.12 430 PRO A CA 1
ATOM 3293 C C . PRO A 1 430 ? -0.934 6.433 -26.099 1.00 94.12 430 PRO A C 1
ATOM 3295 O O . PRO A 1 430 ? -1.296 5.309 -25.743 1.00 94.12 430 PRO A O 1
ATOM 3298 N N . LEU A 1 431 ? 0.164 7.023 -25.631 1.00 95.50 431 LEU A N 1
ATOM 3299 C CA . LEU A 1 431 ? 1.091 6.442 -24.664 1.00 95.50 431 LEU A CA 1
ATOM 3300 C C . LEU A 1 431 ? 1.029 7.220 -23.348 1.00 95.50 431 LEU A C 1
ATOM 3302 O O . LEU A 1 431 ? 1.045 8.448 -23.348 1.00 95.50 431 LEU A O 1
ATOM 3306 N N . GLN A 1 432 ? 0.992 6.505 -22.227 1.00 94.31 432 GLN A N 1
ATOM 3307 C CA . GLN A 1 432 ? 1.048 7.096 -20.891 1.00 94.31 432 GLN A CA 1
ATOM 3308 C C . GLN A 1 432 ? 1.926 6.268 -19.949 1.00 94.31 432 GLN A C 1
ATOM 3310 O O . GLN A 1 432 ? 2.050 5.051 -20.110 1.00 94.31 432 GLN A O 1
ATOM 3315 N N . CYS A 1 433 ? 2.509 6.928 -18.949 1.00 90.62 433 CYS A N 1
ATOM 3316 C CA . CYS A 1 433 ? 3.394 6.320 -17.959 1.00 90.62 433 CYS A CA 1
ATOM 3317 C C . CYS A 1 433 ? 2.911 6.631 -16.538 1.00 90.62 433 CYS A C 1
ATOM 3319 O O . CYS A 1 433 ? 2.556 7.769 -16.242 1.00 90.62 433 CYS A O 1
ATOM 3321 N N . LEU A 1 434 ? 2.917 5.619 -15.671 1.00 86.50 434 LEU A N 1
ATOM 3322 C CA . LEU A 1 434 ? 2.618 5.727 -14.245 1.00 86.50 434 LEU A CA 1
ATOM 3323 C C . LEU A 1 434 ? 3.902 5.420 -13.461 1.00 86.50 434 LEU A C 1
ATOM 3325 O O . LEU A 1 434 ? 4.390 4.281 -13.470 1.00 86.50 434 LEU A O 1
ATOM 3329 N N . ASP A 1 435 ? 4.466 6.430 -12.802 1.00 77.62 435 ASP A N 1
ATOM 3330 C CA . ASP A 1 435 ? 5.772 6.362 -12.134 1.00 77.62 435 ASP A CA 1
ATOM 3331 C C . ASP A 1 435 ? 5.701 6.260 -10.597 1.00 77.62 435 ASP A C 1
ATOM 3333 O O . ASP A 1 435 ? 6.738 6.309 -9.935 1.00 77.62 435 ASP A O 1
ATOM 3337 N N . ALA A 1 436 ? 4.507 6.029 -10.036 1.00 67.88 436 ALA A N 1
ATOM 3338 C CA . ALA A 1 436 ? 4.247 5.865 -8.601 1.00 67.88 436 ALA A CA 1
ATOM 3339 C C . ALA A 1 436 ? 4.641 7.092 -7.748 1.00 67.88 436 ALA A C 1
ATOM 3341 O O . ALA A 1 436 ? 5.005 6.944 -6.577 1.00 67.88 436 ALA A O 1
ATOM 3342 N N . ARG A 1 437 ? 4.623 8.300 -8.331 1.00 67.38 437 ARG A N 1
ATOM 3343 C CA . ARG A 1 437 ? 4.965 9.561 -7.647 1.00 67.38 437 ARG A CA 1
ATOM 3344 C C . ARG A 1 437 ? 3.752 10.402 -7.269 1.00 67.38 437 ARG A C 1
ATOM 3346 O O . ARG A 1 437 ? 3.858 11.194 -6.334 1.00 67.38 437 ARG A O 1
ATOM 3353 N N . GLN A 1 438 ? 2.640 10.291 -7.999 1.00 67.12 438 GLN A N 1
ATOM 3354 C CA . GLN A 1 438 ? 1.478 11.172 -7.837 1.00 67.12 438 GLN A CA 1
ATOM 3355 C C . GLN A 1 438 ? 0.167 10.386 -7.942 1.00 67.12 438 GLN A C 1
ATOM 3357 O O . GLN A 1 438 ? -0.437 10.300 -9.012 1.00 67.12 438 GLN A O 1
ATOM 3362 N N . ASP A 1 439 ? -0.319 9.884 -6.803 1.00 69.50 439 ASP A N 1
ATOM 3363 C CA . ASP A 1 439 ? -1.498 9.007 -6.718 1.00 69.50 439 ASP A CA 1
ATOM 3364 C C . ASP A 1 439 ? -2.740 9.551 -7.457 1.00 69.50 439 ASP A C 1
ATOM 3366 O O . ASP A 1 439 ? -3.438 8.801 -8.139 1.00 69.50 439 ASP A O 1
ATOM 3370 N N . ALA A 1 440 ? -3.027 10.856 -7.352 1.00 71.06 440 ALA A N 1
ATOM 3371 C CA . ALA A 1 440 ? -4.219 11.457 -7.956 1.00 71.06 440 ALA A CA 1
ATOM 3372 C C . ALA A 1 440 ? -4.140 11.549 -9.491 1.00 71.06 440 ALA A C 1
ATOM 3374 O O . ALA A 1 440 ? -5.110 11.226 -10.177 1.00 71.06 440 ALA A O 1
ATOM 3375 N N . LEU A 1 441 ? -2.990 11.965 -10.033 1.00 76.06 441 LEU A N 1
ATOM 3376 C CA . LEU A 1 441 ? -2.765 12.006 -11.480 1.00 76.06 441 LEU A CA 1
ATOM 3377 C C . LEU A 1 441 ? -2.768 10.586 -12.056 1.00 76.06 441 LEU A C 1
ATOM 3379 O O . LEU A 1 441 ? -3.395 10.326 -13.083 1.00 76.06 441 LEU A O 1
ATOM 3383 N N . GLU A 1 442 ? -2.132 9.651 -11.353 1.00 78.81 442 GLU A N 1
ATOM 3384 C CA . GLU A 1 442 ? -2.106 8.242 -11.735 1.00 78.81 442 GLU A CA 1
ATOM 3385 C C . GLU A 1 442 ? -3.497 7.623 -11.767 1.00 78.81 442 GLU A C 1
ATOM 3387 O O . GLU A 1 442 ? -3.789 6.850 -12.677 1.00 78.81 442 GLU A O 1
ATOM 3392 N N . ALA A 1 443 ? -4.365 7.975 -10.815 1.00 78.56 443 ALA A N 1
ATOM 3393 C CA . ALA A 1 443 ? -5.745 7.510 -10.795 1.00 78.56 443 ALA A CA 1
ATOM 3394 C C . ALA A 1 443 ? -6.532 7.973 -12.031 1.00 78.56 443 ALA A C 1
ATOM 3396 O O . ALA A 1 443 ? -7.306 7.194 -12.595 1.00 78.56 443 ALA A O 1
ATOM 3397 N N . THR A 1 444 ? -6.303 9.203 -12.492 1.00 84.62 444 THR A N 1
ATOM 3398 C CA . THR A 1 444 ? -6.890 9.705 -13.741 1.00 84.62 444 THR A CA 1
ATOM 3399 C C . THR A 1 444 ? -6.347 8.928 -14.940 1.00 84.62 444 THR A C 1
ATOM 3401 O O . THR A 1 444 ? -7.122 8.336 -15.692 1.00 84.62 444 THR A O 1
ATOM 3404 N N . LEU A 1 445 ? -5.023 8.825 -15.067 1.00 87.06 445 LEU A N 1
ATOM 3405 C CA . LEU A 1 445 ? -4.368 8.145 -16.190 1.00 87.06 445 LEU A CA 1
ATOM 3406 C C . LEU A 1 445 ? -4.756 6.659 -16.285 1.00 87.06 445 LEU A C 1
ATOM 3408 O O . LEU A 1 445 ? -5.114 6.166 -17.358 1.00 87.06 445 LEU A O 1
ATOM 3412 N N . ILE A 1 446 ? -4.751 5.928 -15.166 1.00 88.50 446 ILE A N 1
ATOM 3413 C CA . ILE A 1 446 ? -5.121 4.506 -15.155 1.00 88.50 446 ILE A CA 1
ATOM 3414 C C . ILE A 1 446 ? -6.607 4.301 -15.488 1.00 88.50 446 ILE A C 1
ATOM 3416 O O . ILE A 1 446 ? -6.944 3.306 -16.129 1.00 88.50 446 ILE A O 1
ATOM 3420 N N . SER A 1 447 ? -7.495 5.236 -15.125 1.00 87.88 447 SER A N 1
ATOM 3421 C CA . SER A 1 447 ? -8.922 5.144 -15.475 1.00 87.88 447 SER A CA 1
ATOM 3422 C C . SER A 1 447 ? -9.159 5.206 -16.989 1.00 87.88 447 SER A C 1
ATOM 3424 O O . SER A 1 447 ? -10.083 4.575 -17.504 1.00 87.88 447 SER A O 1
ATOM 3426 N N . GLU A 1 448 ? -8.271 5.886 -17.718 1.00 91.88 448 GLU A N 1
ATOM 3427 C CA . GLU A 1 448 ? -8.306 5.983 -19.176 1.00 91.88 448 GLU A CA 1
ATOM 3428 C C . GLU A 1 448 ? -7.641 4.792 -19.878 1.00 91.88 448 GLU A C 1
ATOM 3430 O O . GLU A 1 448 ? -7.799 4.637 -21.088 1.00 91.88 448 GLU A O 1
ATOM 3435 N N . ALA A 1 449 ? -6.940 3.911 -19.154 1.00 94.56 449 ALA A N 1
ATOM 3436 C CA . ALA A 1 449 ? -6.177 2.800 -19.735 1.00 94.56 449 ALA A CA 1
ATOM 3437 C C . ALA A 1 449 ? -7.033 1.807 -20.550 1.00 94.56 449 ALA A C 1
ATOM 3439 O O . ALA A 1 449 ? -6.493 1.048 -21.349 1.00 94.56 449 ALA A O 1
ATOM 3440 N N . GLY A 1 450 ? -8.359 1.809 -20.373 1.00 95.12 450 GLY A N 1
ATOM 3441 C CA . GLY A 1 450 ? -9.305 0.981 -21.130 1.00 95.12 450 GLY A CA 1
ATOM 3442 C C . GLY A 1 450 ? -9.792 1.586 -22.455 1.00 95.12 450 GLY A C 1
ATOM 3443 O O . GLY A 1 450 ? -10.659 0.992 -23.104 1.00 95.12 450 GLY A O 1
ATOM 3444 N N . GLN A 1 451 ? -9.280 2.756 -22.856 1.00 96.62 451 GLN A N 1
ATOM 3445 C CA . GLN A 1 451 ? -9.636 3.411 -24.120 1.00 96.62 451 GLN A CA 1
ATOM 3446 C C . GLN A 1 451 ? -9.009 2.706 -25.340 1.00 96.62 451 GLN A C 1
ATOM 3448 O O . GLN A 1 451 ? -7.912 2.158 -25.231 1.00 96.62 451 GLN A O 1
ATOM 3453 N N . PRO A 1 452 ? -9.660 2.718 -26.521 1.00 96.25 452 PRO A N 1
ATOM 3454 C CA . PRO A 1 452 ? -9.181 1.981 -27.689 1.00 96.25 452 PRO A CA 1
ATOM 3455 C C . PRO A 1 452 ? -7.770 2.403 -28.115 1.00 96.25 452 PRO A C 1
ATOM 3457 O O . PRO A 1 452 ? -7.480 3.592 -28.220 1.00 96.25 452 PRO A O 1
ATOM 3460 N N . GLY A 1 453 ? -6.901 1.420 -28.361 1.00 95.00 453 GLY A N 1
ATOM 3461 C CA . GLY A 1 453 ? -5.525 1.629 -28.831 1.00 95.00 453 GLY A CA 1
ATOM 3462 C C . GLY A 1 453 ? -4.565 2.273 -27.823 1.00 95.00 453 GLY A C 1
ATOM 3463 O O . GLY A 1 453 ? -3.425 2.566 -28.176 1.00 95.00 453 GLY A O 1
ATOM 3464 N N . ARG A 1 454 ? -4.989 2.504 -26.574 1.00 96.81 454 ARG A N 1
ATOM 3465 C CA . ARG A 1 454 ? -4.141 3.139 -25.560 1.00 96.81 454 ARG A CA 1
ATOM 3466 C C . ARG A 1 454 ? -3.085 2.180 -25.015 1.00 96.81 454 ARG A C 1
ATOM 3468 O O . ARG A 1 454 ? -3.390 1.036 -24.680 1.00 96.81 454 ARG A O 1
ATOM 3475 N N . ILE A 1 455 ? -1.864 2.679 -24.849 1.00 97.88 455 ILE A N 1
ATOM 3476 C CA . ILE A 1 455 ? -0.736 1.968 -24.248 1.00 97.88 455 ILE A CA 1
ATOM 3477 C C . ILE A 1 455 ? -0.392 2.636 -22.915 1.00 97.88 455 ILE A C 1
ATOM 3479 O O . ILE A 1 455 ? -0.135 3.835 -22.848 1.00 97.88 455 ILE A O 1
ATOM 3483 N N . THR A 1 456 ? -0.393 1.853 -21.840 1.00 97.00 456 THR A N 1
ATOM 3484 C CA . THR A 1 456 ? -0.111 2.316 -20.476 1.00 97.00 456 THR A CA 1
ATOM 3485 C C . THR A 1 456 ? 1.075 1.554 -19.915 1.00 97.00 456 THR A C 1
ATOM 3487 O O . THR A 1 456 ? 0.987 0.341 -19.746 1.00 97.00 456 THR A O 1
ATOM 3490 N N . VAL A 1 457 ? 2.162 2.247 -19.590 1.00 95.06 457 VAL A N 1
ATOM 3491 C CA . VAL A 1 457 ? 3.305 1.678 -18.863 1.00 95.06 457 VAL A CA 1
ATOM 3492 C C . VAL A 1 457 ? 3.128 1.979 -17.379 1.00 95.06 457 VAL A C 1
ATOM 3494 O O . VAL A 1 457 ? 2.981 3.134 -16.992 1.00 95.06 457 VAL A O 1
ATOM 3497 N N . ALA A 1 458 ? 3.114 0.948 -16.542 1.00 90.62 458 ALA A N 1
ATOM 3498 C CA . ALA A 1 458 ? 2.863 1.051 -15.114 1.00 90.62 458 ALA A CA 1
ATOM 3499 C C . ALA A 1 458 ? 4.030 0.484 -14.306 1.00 90.62 458 ALA A C 1
ATOM 3501 O O . ALA A 1 458 ? 4.349 -0.706 -14.382 1.00 90.62 458 ALA A O 1
ATOM 3502 N N . THR A 1 459 ? 4.626 1.336 -13.473 1.00 84.75 459 THR A N 1
ATOM 3503 C CA . THR A 1 459 ? 5.654 0.912 -12.524 1.00 84.75 459 THR A CA 1
ATOM 3504 C C . THR A 1 459 ? 5.012 0.094 -11.405 1.00 84.75 459 THR A C 1
ATOM 3506 O O . THR A 1 459 ? 4.212 0.604 -10.621 1.00 84.75 459 THR A O 1
ATOM 3509 N N . ARG A 1 460 ? 5.361 -1.188 -11.309 1.00 81.25 460 ARG A N 1
ATOM 3510 C CA . ARG A 1 460 ? 4.788 -2.156 -10.364 1.00 81.25 460 AR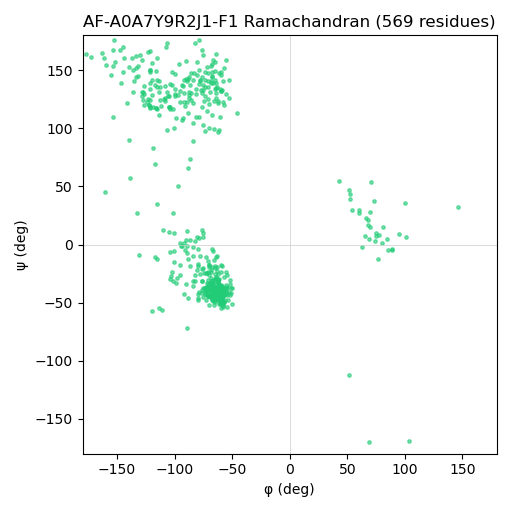G A CA 1
ATOM 3511 C C . ARG A 1 460 ? 3.260 -2.176 -10.409 1.00 81.25 460 ARG A C 1
ATOM 3513 O O . ARG A 1 460 ? 2.655 -2.601 -11.387 1.00 81.25 460 ARG A O 1
ATOM 3520 N N . MET A 1 461 ? 2.641 -1.729 -9.326 1.00 68.75 461 MET A N 1
ATOM 3521 C CA . MET A 1 461 ? 1.197 -1.673 -9.144 1.00 68.75 461 MET A CA 1
ATOM 3522 C C . MET A 1 461 ? 0.733 -0.217 -9.018 1.00 68.75 461 MET A C 1
ATOM 3524 O O . MET A 1 461 ? -0.187 0.059 -8.250 1.00 68.75 461 MET A O 1
ATOM 3528 N N . ALA A 1 462 ? 1.376 0.712 -9.736 1.00 75.31 462 ALA A N 1
ATOM 3529 C CA . ALA A 1 462 ? 0.906 2.090 -9.874 1.00 75.31 462 ALA A CA 1
ATOM 3530 C C . ALA A 1 462 ? -0.562 2.119 -10.348 1.00 75.31 462 ALA A C 1
ATOM 3532 O O . ALA A 1 462 ? -0.996 1.261 -11.126 1.00 75.31 462 ALA A O 1
ATOM 3533 N N . GLY A 1 463 ? -1.361 3.052 -9.822 1.00 62.97 463 GLY A N 1
ATOM 3534 C CA . GLY A 1 463 ? -2.819 3.038 -10.015 1.00 62.97 463 GLY A CA 1
ATOM 3535 C C . GLY A 1 463 ? -3.554 1.895 -9.281 1.00 62.97 463 GLY A C 1
ATOM 3536 O O . GLY A 1 463 ? -4.610 1.415 -9.724 1.00 62.97 463 GLY A O 1
ATOM 3537 N N . ARG A 1 464 ? -3.015 1.400 -8.153 1.00 74.25 464 ARG A N 1
ATOM 3538 C CA . ARG A 1 464 ? -3.707 0.414 -7.298 1.00 74.25 464 ARG A CA 1
ATOM 3539 C C . ARG A 1 464 ? -5.040 0.978 -6.785 1.00 74.25 464 ARG A C 1
ATOM 3541 O O . ARG A 1 464 ? -5.179 2.168 -6.559 1.00 74.25 464 ARG A O 1
ATOM 3548 N N . GLY A 1 465 ? -6.050 0.117 -6.628 1.00 71.81 465 GLY A N 1
ATOM 3549 C CA . GLY A 1 465 ? -7.366 0.533 -6.126 1.00 71.81 465 GLY A CA 1
ATOM 3550 C C . GLY A 1 465 ? -8.233 1.323 -7.118 1.00 71.81 465 GLY A C 1
ATOM 3551 O O . GLY A 1 465 ? -9.338 1.732 -6.759 1.00 71.81 465 GLY A O 1
ATOM 3552 N N . VAL A 1 466 ? -7.775 1.527 -8.359 1.00 79.75 466 VAL A N 1
ATOM 3553 C CA . VAL A 1 466 ? -8.554 2.163 -9.433 1.00 79.75 466 VAL A CA 1
ATOM 3554 C C . VAL A 1 466 ? -8.977 1.132 -10.481 1.00 79.75 466 VAL A C 1
ATOM 3556 O O . VAL A 1 466 ? -8.219 0.231 -10.865 1.00 79.75 466 VAL A O 1
ATOM 3559 N N . ASP A 1 467 ? -10.235 1.237 -10.904 1.00 84.00 467 ASP A N 1
ATOM 3560 C CA . ASP A 1 467 ? -10.832 0.359 -11.900 1.00 84.00 467 ASP A CA 1
ATOM 3561 C C . ASP A 1 467 ? -10.518 0.821 -13.328 1.00 84.00 467 ASP A C 1
ATOM 3563 O O . ASP A 1 467 ? -10.525 2.017 -13.603 1.00 84.00 467 ASP A O 1
ATOM 3567 N N . ILE A 1 468 ? -10.266 -0.129 -14.233 1.00 91.12 468 ILE A N 1
ATOM 3568 C CA . ILE A 1 468 ? -10.004 0.151 -15.651 1.00 91.12 468 ILE A CA 1
ATOM 3569 C C . ILE A 1 468 ? -11.247 -0.278 -16.419 1.00 91.12 468 ILE A C 1
ATOM 3571 O O . ILE A 1 468 ? -11.430 -1.464 -16.694 1.00 91.12 468 ILE A O 1
ATOM 3575 N N . ARG A 1 469 ? -12.115 0.682 -16.738 1.00 90.31 469 ARG A N 1
ATOM 3576 C CA . ARG A 1 469 ? -13.341 0.409 -17.493 1.00 90.31 469 ARG A CA 1
ATOM 3577 C C . ARG A 1 469 ? -13.023 0.328 -18.978 1.00 90.31 469 ARG A C 1
ATOM 3579 O O . ARG A 1 469 ? -12.383 1.225 -19.523 1.00 90.31 469 ARG A O 1
ATOM 3586 N N . LEU A 1 470 ? -13.480 -0.734 -19.632 1.00 92.62 470 LEU A N 1
ATOM 3587 C CA . LEU A 1 470 ? -13.293 -0.890 -21.068 1.00 92.62 470 LEU A CA 1
ATOM 3588 C C . LEU A 1 470 ? -14.265 -0.019 -21.854 1.00 92.62 470 LEU A C 1
ATOM 3590 O O . LEU A 1 470 ? -15.475 -0.036 -21.629 1.00 92.62 470 LEU A O 1
ATOM 3594 N N . HIS A 1 471 ? -13.735 0.687 -22.847 1.00 94.62 471 HIS A N 1
ATOM 3595 C CA . HIS A 1 471 ? -14.567 1.282 -23.882 1.00 94.62 471 HIS A CA 1
ATOM 3596 C C . HIS A 1 471 ? -15.205 0.168 -24.746 1.00 94.62 471 HIS A C 1
ATOM 3598 O O . HIS A 1 471 ? -14.522 -0.813 -25.053 1.00 94.62 471 HIS A O 1
ATOM 3604 N N . PRO A 1 472 ? -16.455 0.298 -25.238 1.00 93.69 472 PRO A N 1
ATOM 3605 C CA . PRO A 1 472 ? -17.111 -0.751 -26.035 1.00 93.69 472 PRO A CA 1
ATOM 3606 C C . PRO A 1 472 ? -16.292 -1.240 -27.242 1.00 93.69 472 PRO A C 1
ATOM 3608 O O . PRO A 1 472 ? -16.182 -2.441 -27.480 1.00 93.69 472 PRO A O 1
ATOM 3611 N N . ARG A 1 473 ? -15.635 -0.318 -27.962 1.00 93.62 473 ARG A N 1
ATOM 3612 C CA . ARG A 1 473 ? -14.708 -0.660 -29.062 1.00 93.62 473 ARG A CA 1
ATOM 3613 C C . ARG A 1 473 ? -13.492 -1.470 -28.594 1.00 93.62 473 ARG A C 1
ATOM 3615 O O . ARG A 1 473 ? -13.066 -2.379 -29.293 1.00 93.62 473 ARG A O 1
ATOM 3622 N N . ALA A 1 474 ? -12.957 -1.172 -27.409 1.00 94.44 474 ALA A N 1
ATOM 3623 C CA . ALA A 1 474 ? -11.852 -1.930 -26.832 1.00 94.44 474 ALA A CA 1
ATOM 3624 C C . ALA A 1 474 ? -12.292 -3.349 -26.442 1.00 94.44 474 ALA A C 1
ATOM 3626 O O . ALA A 1 474 ? -11.560 -4.302 -26.694 1.00 94.44 474 ALA A O 1
ATOM 3627 N N . ALA A 1 475 ? -13.498 -3.506 -25.884 1.00 93.31 475 ALA A N 1
ATOM 3628 C CA . ALA A 1 475 ? -14.069 -4.818 -25.579 1.00 93.31 475 ALA A CA 1
ATOM 3629 C C . ALA A 1 475 ? -14.252 -5.671 -26.850 1.00 93.31 475 ALA A C 1
ATOM 3631 O O . ALA A 1 475 ? -13.868 -6.839 -26.861 1.00 93.31 475 ALA A O 1
ATOM 3632 N N . GLN A 1 476 ? -14.747 -5.076 -27.943 1.00 93.69 476 GLN A N 1
ATOM 3633 C CA . GLN A 1 476 ? -14.864 -5.743 -29.250 1.00 93.69 476 GLN A CA 1
ATOM 3634 C C . GLN A 1 476 ? -13.500 -6.141 -29.839 1.00 93.69 476 GLN A C 1
ATOM 3636 O O . GLN A 1 476 ? -13.385 -7.206 -30.436 1.00 93.69 476 GLN A O 1
ATOM 3641 N N . ALA A 1 477 ? -12.453 -5.345 -29.603 1.00 94.06 477 ALA A N 1
ATOM 3642 C CA . ALA A 1 477 ? -11.074 -5.635 -30.009 1.00 94.06 477 ALA A CA 1
ATOM 3643 C C . ALA A 1 477 ? -10.357 -6.688 -29.126 1.00 94.06 477 ALA A C 1
ATOM 3645 O O . ALA A 1 477 ? -9.136 -6.837 -29.192 1.00 94.06 477 ALA A O 1
ATOM 3646 N N . GLY A 1 478 ? -11.091 -7.410 -28.270 1.00 93.31 478 GLY A N 1
ATOM 3647 C CA . GLY A 1 478 ? -10.551 -8.443 -27.375 1.00 93.31 478 GLY A CA 1
ATOM 3648 C C . GLY A 1 478 ? -10.229 -7.959 -25.956 1.00 93.31 478 GLY A C 1
ATOM 3649 O O . GLY A 1 478 ? -9.614 -8.697 -25.181 1.00 93.31 478 GLY A O 1
ATOM 3650 N N . GLY A 1 479 ? -10.623 -6.736 -25.599 1.00 95.94 479 GLY A N 1
ATOM 3651 C CA . GLY A 1 479 ? -10.483 -6.153 -24.262 1.00 95.94 479 GLY A CA 1
ATOM 3652 C C . GLY A 1 479 ? -9.045 -5.854 -23.843 1.00 95.94 479 GLY A C 1
ATOM 3653 O O . GLY A 1 479 ? -8.127 -5.917 -24.656 1.00 95.94 479 GLY A O 1
ATOM 3654 N N . LEU A 1 480 ? -8.829 -5.513 -22.569 1.00 97.19 480 LEU A N 1
ATOM 3655 C CA . LEU A 1 480 ? -7.505 -5.109 -22.079 1.00 97.19 480 LEU A CA 1
ATOM 3656 C C . LEU A 1 480 ? -6.500 -6.262 -22.190 1.00 97.19 480 LEU A C 1
ATOM 3658 O O . LEU A 1 480 ? -6.729 -7.359 -21.666 1.00 97.19 480 LEU A O 1
ATOM 3662 N N . HIS A 1 481 ? -5.376 -5.996 -22.848 1.00 97.50 481 HIS A N 1
ATOM 3663 C CA . HIS A 1 481 ? -4.215 -6.875 -22.842 1.00 97.50 481 HIS A CA 1
ATOM 3664 C C . HIS A 1 481 ? -3.222 -6.420 -21.772 1.00 97.50 481 HIS A C 1
ATOM 3666 O O . HIS A 1 481 ? -2.902 -5.237 -21.688 1.00 97.50 481 HIS A O 1
ATOM 3672 N N . VAL A 1 482 ? -2.729 -7.344 -20.954 1.00 97.12 482 VAL A N 1
ATOM 3673 C CA . VAL A 1 482 ? -1.766 -7.047 -19.889 1.00 97.12 482 VAL A CA 1
ATOM 3674 C C . VAL A 1 482 ? -0.456 -7.772 -20.174 1.00 97.12 482 VAL A C 1
ATOM 3676 O O . VAL A 1 482 ? -0.406 -9.001 -20.172 1.00 97.12 482 VAL A O 1
ATOM 3679 N N . LEU A 1 483 ? 0.610 -7.004 -20.377 1.00 96.25 483 LEU A N 1
ATOM 3680 C CA . LEU A 1 483 ? 1.977 -7.495 -20.507 1.00 96.25 483 LEU A CA 1
ATOM 3681 C C . LEU A 1 483 ? 2.691 -7.334 -19.171 1.00 96.25 483 LEU A C 1
ATOM 3683 O O . LEU A 1 483 ? 3.013 -6.225 -18.747 1.00 96.25 483 LEU A O 1
ATOM 3687 N N . ASN A 1 484 ? 2.950 -8.443 -18.494 1.00 94.50 484 ASN A N 1
ATOM 3688 C CA . ASN A 1 484 ? 3.742 -8.429 -17.277 1.00 94.50 484 ASN A CA 1
ATOM 3689 C C . ASN A 1 484 ? 5.226 -8.575 -17.637 1.00 94.50 484 ASN A C 1
ATOM 3691 O O . ASN A 1 484 ? 5.630 -9.626 -18.131 1.00 94.50 484 ASN A O 1
ATOM 3695 N N . CYS A 1 485 ? 6.023 -7.534 -17.397 1.00 92.25 485 CYS A N 1
ATOM 3696 C CA . CYS A 1 485 ? 7.478 -7.540 -17.582 1.00 92.25 485 CYS A CA 1
ATOM 3697 C C . CYS A 1 485 ? 8.245 -7.481 -16.248 1.00 92.25 485 CYS A C 1
ATOM 3699 O O . CYS A 1 485 ? 9.444 -7.203 -16.249 1.00 92.25 485 CYS A O 1
ATOM 3701 N N . GLN A 1 486 ? 7.549 -7.699 -15.128 1.00 85.81 486 GLN A N 1
ATOM 3702 C CA . GLN A 1 486 ? 8.052 -7.537 -13.764 1.00 85.81 486 GLN A CA 1
ATOM 3703 C C . GLN A 1 486 ? 8.697 -8.811 -13.264 1.00 85.81 486 GLN A C 1
ATOM 3705 O O . GLN A 1 486 ? 8.120 -9.879 -13.477 1.00 85.81 486 GLN A O 1
ATOM 3710 N N . ASP A 1 487 ? 9.788 -8.699 -12.511 1.00 82.38 487 ASP A N 1
ATOM 3711 C CA . ASP A 1 487 ? 10.363 -9.758 -11.693 1.00 82.38 487 ASP A CA 1
ATOM 3712 C C . ASP A 1 487 ? 9.769 -9.847 -10.286 1.00 82.38 487 ASP A C 1
ATOM 3714 O O . ASP A 1 487 ? 10.365 -9.484 -9.271 1.00 82.38 487 ASP A O 1
ATOM 3718 N N . ASN A 1 488 ? 8.539 -10.358 -10.235 1.00 78.44 488 ASN A N 1
ATOM 3719 C CA . ASN A 1 488 ? 7.805 -10.502 -8.988 1.00 78.44 488 ASN A CA 1
ATOM 3720 C C . ASN A 1 488 ? 8.297 -11.691 -8.134 1.00 78.44 488 ASN A C 1
ATOM 3722 O O . ASN A 1 488 ? 8.307 -12.826 -8.617 1.00 78.44 488 ASN A O 1
ATOM 3726 N N . PRO A 1 489 ? 8.573 -11.483 -6.828 1.00 70.44 489 PRO A N 1
ATOM 3727 C CA . PRO A 1 489 ? 9.014 -12.539 -5.908 1.00 70.44 489 PRO A CA 1
ATOM 3728 C C . PRO A 1 489 ? 7.908 -13.529 -5.510 1.00 70.44 489 PRO A C 1
ATOM 3730 O O . PRO A 1 489 ? 8.178 -14.544 -4.869 1.00 70.44 489 PRO A O 1
ATOM 3733 N N . ALA A 1 490 ? 6.646 -13.236 -5.834 1.00 73.75 490 ALA A N 1
ATOM 3734 C CA . ALA A 1 490 ? 5.507 -14.062 -5.461 1.00 73.75 490 ALA A CA 1
ATOM 3735 C C . ALA A 1 490 ? 4.414 -14.023 -6.533 1.00 73.75 490 ALA A C 1
ATOM 3737 O O . ALA A 1 490 ? 4.039 -12.950 -7.003 1.00 73.75 490 ALA A O 1
ATOM 3738 N N . ARG A 1 491 ? 3.808 -15.188 -6.810 1.00 80.50 491 ARG A N 1
ATOM 3739 C CA . ARG A 1 491 ? 2.710 -15.351 -7.783 1.00 80.50 491 ARG A CA 1
ATOM 3740 C C . ARG A 1 491 ? 1.546 -14.384 -7.562 1.00 80.50 491 ARG A C 1
ATOM 3742 O O . ARG A 1 491 ? 0.911 -13.955 -8.516 1.00 80.50 491 ARG A O 1
ATOM 3749 N N . ARG A 1 492 ? 1.260 -14.035 -6.300 1.00 82.69 492 ARG A N 1
ATOM 3750 C CA . ARG A 1 492 ? 0.175 -13.102 -5.952 1.00 82.69 492 ARG A CA 1
ATOM 3751 C C . ARG A 1 492 ? 0.326 -11.751 -6.653 1.00 82.69 492 ARG A C 1
ATOM 3753 O O . ARG A 1 492 ? -0.672 -11.191 -7.080 1.00 82.69 492 ARG A O 1
ATOM 3760 N N . LEU A 1 493 ? 1.554 -11.258 -6.808 1.00 79.81 493 LEU A N 1
ATOM 3761 C CA . LEU A 1 493 ? 1.827 -9.957 -7.420 1.00 79.81 493 LEU A CA 1
ATOM 3762 C C . LEU A 1 493 ? 1.570 -10.005 -8.931 1.00 79.81 493 LEU A C 1
ATOM 3764 O O . LEU A 1 493 ? 0.935 -9.104 -9.474 1.00 79.81 493 LEU A O 1
ATOM 3768 N N . ASP A 1 494 ? 1.942 -11.111 -9.584 1.00 87.19 494 ASP A N 1
ATOM 3769 C CA . ASP A 1 494 ? 1.593 -11.347 -10.987 1.00 87.19 494 ASP A CA 1
ATOM 3770 C C . ASP A 1 494 ? 0.067 -11.404 -11.171 1.00 87.19 494 ASP A C 1
ATOM 3772 O O . ASP A 1 494 ? -0.489 -10.741 -12.046 1.00 87.19 494 ASP A O 1
ATOM 3776 N N . GLU A 1 495 ? -0.641 -12.139 -10.306 1.00 87.19 495 GLU A N 1
ATOM 3777 C CA . GLU A 1 495 ? -2.105 -12.244 -10.362 1.00 87.19 495 GLU A CA 1
ATOM 3778 C C . GLU A 1 495 ? -2.818 -10.914 -10.073 1.00 87.19 495 GLU A C 1
ATOM 3780 O O . GLU A 1 495 ? -3.883 -10.664 -10.642 1.00 87.19 495 GLU A O 1
ATOM 3785 N N . GLN A 1 496 ? -2.243 -10.030 -9.252 1.00 85.19 496 GLN A N 1
ATOM 3786 C CA . GLN A 1 496 ? -2.778 -8.683 -9.037 1.00 85.19 496 GLN A CA 1
ATOM 3787 C C . GLN A 1 496 ? -2.723 -7.836 -10.317 1.00 85.19 496 GLN A C 1
ATOM 3789 O O . GLN A 1 496 ? -3.684 -7.112 -10.607 1.00 85.19 496 GLN A O 1
ATOM 3794 N N . LEU A 1 497 ? -1.637 -7.937 -11.092 1.00 89.38 497 LEU A N 1
ATOM 3795 C CA . LEU A 1 497 ? -1.515 -7.262 -12.385 1.00 89.38 497 LEU A CA 1
ATOM 3796 C C . LEU A 1 497 ? -2.430 -7.916 -13.435 1.00 89.38 497 LEU A C 1
ATOM 3798 O O . LEU A 1 497 ? -3.179 -7.223 -14.120 1.00 89.38 497 LEU A O 1
ATOM 3802 N N . PHE A 1 498 ? -2.466 -9.248 -13.508 1.00 91.62 498 PHE A N 1
ATOM 3803 C CA . PHE A 1 498 ? -3.361 -9.988 -14.409 1.00 91.62 498 PHE A CA 1
ATOM 3804 C C . PHE A 1 498 ? -4.844 -9.745 -14.114 1.00 91.62 498 PHE A C 1
ATOM 3806 O O . PHE A 1 498 ? -5.669 -9.717 -15.026 1.00 91.62 498 PHE A O 1
ATOM 3813 N N . GLY A 1 499 ? -5.195 -9.527 -12.848 1.00 87.94 499 GLY A N 1
ATOM 3814 C CA . GLY A 1 499 ? -6.538 -9.147 -12.422 1.00 87.94 499 GLY A CA 1
ATOM 3815 C C . GLY A 1 499 ? -6.968 -7.754 -12.891 1.00 87.94 499 GLY A C 1
ATOM 3816 O O . GLY A 1 499 ? -8.116 -7.373 -12.674 1.00 87.94 499 GLY A O 1
ATOM 3817 N N . ARG A 1 500 ? -6.084 -6.972 -13.528 1.00 91.19 500 ARG A N 1
ATOM 3818 C CA . ARG A 1 500 ? -6.445 -5.665 -14.088 1.00 91.19 500 ARG A CA 1
ATOM 3819 C C . ARG A 1 500 ? -7.314 -5.783 -15.340 1.00 91.19 500 ARG A C 1
ATOM 3821 O O . ARG A 1 500 ? -8.080 -4.850 -15.564 1.00 91.19 500 ARG A O 1
ATOM 3828 N N . CYS A 1 501 ? -7.264 -6.897 -16.078 1.00 92.38 501 CYS A N 1
ATOM 3829 C CA . CYS A 1 501 ? -8.117 -7.171 -17.242 1.00 92.38 501 CYS A CA 1
ATOM 3830 C C . CYS A 1 501 ? -9.209 -8.219 -16.961 1.00 92.38 501 CYS A C 1
ATOM 3832 O O . CYS A 1 501 ? -9.232 -8.844 -15.899 1.00 92.38 501 CYS A O 1
ATOM 3834 N N . ALA A 1 502 ? -10.100 -8.413 -17.943 1.00 90.44 502 ALA A N 1
ATOM 3835 C CA . ALA A 1 502 ? -11.172 -9.411 -17.931 1.00 90.44 502 ALA A CA 1
ATOM 3836 C C . ALA A 1 502 ? -12.069 -9.361 -16.677 1.00 90.44 502 ALA A C 1
ATOM 3838 O O . ALA A 1 502 ? -12.385 -10.385 -16.060 1.00 90.44 502 ALA A O 1
ATOM 3839 N N . ARG A 1 503 ? -12.436 -8.145 -16.263 1.00 88.12 503 ARG A N 1
ATOM 3840 C CA . ARG A 1 503 ? -13.270 -7.894 -15.083 1.00 88.12 503 ARG A CA 1
ATOM 3841 C C . ARG A 1 503 ? -14.741 -7.988 -15.459 1.00 88.12 503 ARG A C 1
ATOM 3843 O O . ARG A 1 503 ? -15.107 -7.628 -16.565 1.00 88.12 503 ARG A O 1
ATOM 3850 N N . GLN A 1 504 ? -15.593 -8.446 -14.542 1.00 84.19 504 GLN A N 1
ATOM 3851 C CA . GLN A 1 504 ? -17.051 -8.467 -14.754 1.00 84.19 504 GLN A CA 1
ATOM 3852 C C . GLN A 1 504 ? -17.509 -9.187 -16.040 1.00 84.19 504 GLN A C 1
ATOM 3854 O O . GLN A 1 504 ? -18.545 -8.859 -16.605 1.00 84.19 504 GLN A O 1
ATOM 3859 N N . GLY A 1 505 ? -16.752 -10.191 -16.495 1.00 84.69 505 GLY A N 1
ATOM 3860 C CA . GLY A 1 505 ? -17.052 -10.921 -17.730 1.00 84.69 505 GLY A CA 1
ATOM 3861 C C . GLY A 1 505 ? -16.532 -10.256 -19.009 1.00 84.69 505 GLY A C 1
ATOM 3862 O O . GLY A 1 505 ? -16.773 -10.786 -20.094 1.00 84.69 505 GLY A O 1
ATOM 3863 N N . ASP A 1 506 ? -15.788 -9.153 -18.905 1.00 90.88 506 ASP A N 1
ATOM 3864 C CA . ASP A 1 506 ? -15.080 -8.564 -20.039 1.00 90.88 506 ASP A CA 1
ATOM 3865 C C . ASP A 1 506 ? -14.074 -9.556 -20.646 1.00 90.88 506 ASP A C 1
ATOM 3867 O O . ASP A 1 506 ? -13.478 -10.365 -19.921 1.00 90.88 506 ASP A O 1
ATOM 3871 N N . PRO A 1 507 ? -13.828 -9.487 -21.968 1.00 93.56 507 PRO A N 1
ATOM 3872 C CA . PRO A 1 507 ? -12.699 -10.175 -22.568 1.00 93.56 507 PRO A CA 1
ATOM 3873 C C . PRO A 1 507 ? -11.383 -9.532 -22.111 1.00 93.56 507 PRO A C 1
ATOM 3875 O O . PRO A 1 507 ? -11.305 -8.348 -21.771 1.00 93.56 507 PRO A O 1
ATOM 3878 N N . GLY A 1 508 ? -10.314 -10.312 -22.115 1.00 95.69 508 GLY A N 1
ATOM 3879 C CA . GLY A 1 508 ? -8.981 -9.802 -21.836 1.00 95.69 508 GLY A CA 1
ATOM 3880 C C . GLY A 1 508 ? -7.946 -10.896 -21.973 1.00 95.69 508 GLY A C 1
ATOM 3881 O O . GLY A 1 508 ? -8.271 -12.083 -21.987 1.00 95.69 508 GLY A O 1
ATOM 3882 N N . SER A 1 509 ? -6.682 -10.505 -22.065 1.00 96.31 509 SER A N 1
ATOM 3883 C CA . SER A 1 509 ? -5.599 -11.487 -22.079 1.00 96.31 509 SER A CA 1
ATOM 3884 C C . SER A 1 509 ? -4.365 -10.997 -21.351 1.00 96.31 509 SER A C 1
ATOM 3886 O O . SER A 1 509 ? -4.214 -9.801 -21.093 1.00 96.31 509 SER A O 1
ATOM 3888 N N . VAL A 1 510 ? -3.513 -11.944 -20.980 1.00 96.62 510 VAL A N 1
ATOM 3889 C CA . VAL A 1 510 ? -2.279 -11.696 -20.238 1.00 96.62 510 VAL A CA 1
ATOM 3890 C C . VAL A 1 510 ? -1.122 -12.455 -20.871 1.00 96.62 510 VAL A C 1
ATOM 3892 O O . VAL A 1 510 ? -1.301 -13.591 -21.312 1.00 96.62 510 VAL A O 1
ATOM 3895 N N . GLU A 1 511 ? 0.067 -11.866 -20.864 1.00 95.31 511 GLU A N 1
ATOM 3896 C CA . GLU A 1 511 ? 1.323 -12.558 -21.169 1.00 95.31 511 GLU A CA 1
ATOM 3897 C C . GLU A 1 511 ? 2.382 -12.193 -20.118 1.00 95.31 511 GLU A C 1
ATOM 3899 O O . GLU A 1 511 ? 2.339 -11.111 -19.522 1.00 95.31 511 GLU A O 1
ATOM 3904 N N . HIS A 1 512 ? 3.333 -13.102 -19.877 1.00 92.75 512 HIS A N 1
ATOM 3905 C CA . HIS A 1 512 ? 4.424 -12.901 -18.916 1.00 92.75 512 HIS A CA 1
ATOM 3906 C C . HIS A 1 512 ? 5.784 -13.005 -19.592 1.00 92.75 512 HIS A C 1
ATOM 3908 O O . HIS A 1 512 ? 6.118 -14.040 -20.172 1.00 92.75 512 HIS A O 1
ATOM 3914 N N . TRP A 1 513 ? 6.542 -11.915 -19.575 1.00 93.12 513 TRP A N 1
ATOM 3915 C CA . TRP A 1 513 ? 7.756 -11.752 -20.365 1.00 93.12 513 TRP A CA 1
ATOM 3916 C C . TRP A 1 513 ? 8.937 -11.407 -19.453 1.00 93.12 513 TRP A C 1
ATOM 3918 O O . TRP A 1 513 ? 8.889 -10.427 -18.715 1.00 93.12 513 TRP A O 1
ATOM 3928 N N . ARG A 1 514 ? 10.003 -12.214 -19.479 1.00 85.38 514 ARG A N 1
ATOM 3929 C CA . ARG A 1 514 ? 11.133 -12.128 -18.533 1.00 85.38 514 ARG A CA 1
ATOM 3930 C C . ARG A 1 514 ? 12.482 -12.073 -19.231 1.00 85.38 514 ARG A C 1
ATOM 3932 O O . ARG A 1 514 ? 12.614 -12.523 -20.363 1.00 85.38 514 ARG A O 1
ATOM 3939 N N . VAL A 1 515 ? 13.487 -11.562 -18.527 1.00 85.31 515 VAL A N 1
ATOM 3940 C CA . VAL A 1 515 ? 14.891 -11.585 -18.956 1.00 85.31 515 VAL A CA 1
ATOM 3941 C C . VAL A 1 515 ? 15.639 -12.660 -18.164 1.00 85.31 515 VAL A C 1
ATOM 3943 O O . VAL A 1 515 ? 15.421 -12.797 -16.961 1.00 85.31 515 VAL A O 1
ATOM 3946 N N . GLY A 1 516 ? 16.510 -13.423 -18.825 1.00 76.19 516 GLY A N 1
ATOM 3947 C CA . GLY A 1 516 ? 17.350 -14.452 -18.201 1.00 76.19 516 GLY A CA 1
ATOM 3948 C C . GLY A 1 516 ? 16.875 -15.893 -18.425 1.00 76.19 516 GLY A C 1
ATOM 3949 O O . GLY A 1 516 ? 16.025 -16.166 -19.268 1.00 76.19 516 GLY A O 1
ATOM 3950 N N . ALA A 1 517 ? 17.470 -16.847 -17.702 1.00 56.19 517 ALA A N 1
ATOM 3951 C CA . ALA A 1 517 ? 17.133 -18.269 -17.816 1.00 56.19 517 ALA A CA 1
ATOM 3952 C C . ALA A 1 517 ? 15.900 -18.635 -16.963 1.00 56.19 517 ALA A C 1
ATOM 3954 O O . ALA A 1 517 ? 15.742 -18.078 -15.872 1.00 56.19 517 ALA A O 1
ATOM 3955 N N . PRO A 1 518 ? 15.070 -19.610 -17.392 1.00 53.28 518 PRO A N 1
ATOM 3956 C CA . PRO A 1 518 ? 13.920 -20.076 -16.625 1.00 53.28 518 PRO A CA 1
ATOM 3957 C C . PRO A 1 518 ? 14.365 -20.683 -15.291 1.00 53.28 518 PRO A C 1
ATOM 3959 O O . PRO A 1 518 ? 14.763 -21.842 -15.211 1.00 53.28 518 PRO A O 1
ATOM 3962 N N . ARG A 1 519 ? 14.312 -19.896 -14.213 1.00 51.84 519 ARG A N 1
ATOM 3963 C CA . ARG A 1 519 ? 14.457 -20.416 -12.849 1.00 51.84 519 ARG A CA 1
ATOM 3964 C C . ARG A 1 519 ? 13.139 -21.061 -12.425 1.00 51.84 519 ARG A C 1
ATOM 3966 O O . ARG A 1 519 ? 12.070 -20.542 -12.733 1.00 51.84 519 ARG A O 1
ATOM 3973 N N . SER A 1 520 ? 13.222 -22.191 -11.714 1.00 45.69 520 SER A N 1
ATOM 3974 C CA . SER A 1 520 ? 12.079 -22.836 -11.050 1.00 45.69 520 SER A CA 1
ATOM 3975 C C . SER A 1 520 ? 11.263 -21.781 -10.306 1.00 45.69 520 SER A C 1
ATOM 3977 O O . SER A 1 520 ? 11.755 -21.184 -9.349 1.00 45.69 520 SER A O 1
ATOM 3979 N N . LEU A 1 521 ? 10.034 -21.547 -10.771 1.00 51.62 521 LEU A N 1
ATOM 3980 C CA . LEU A 1 521 ? 9.320 -20.303 -10.499 1.00 51.62 521 LEU A CA 1
ATOM 3981 C C . LEU A 1 521 ? 8.915 -20.099 -9.040 1.00 51.62 521 LEU A C 1
ATOM 3983 O O . LEU A 1 521 ? 8.721 -18.957 -8.663 1.00 51.62 521 LEU A O 1
ATOM 3987 N N . TYR A 1 522 ? 8.855 -21.128 -8.195 1.00 48.34 522 TYR A N 1
ATOM 3988 C CA . TYR A 1 522 ? 8.670 -20.963 -6.750 1.00 48.34 522 TYR A CA 1
ATOM 3989 C C . TYR A 1 522 ? 9.287 -22.173 -6.042 1.00 48.34 522 TYR A C 1
ATOM 3991 O O . TYR A 1 522 ? 8.764 -23.282 -6.141 1.00 48.34 522 TYR A O 1
ATOM 3999 N N . THR A 1 523 ? 10.405 -22.005 -5.335 1.00 35.12 523 THR A N 1
ATOM 4000 C CA . THR A 1 523 ? 10.883 -23.047 -4.419 1.00 35.12 523 THR A CA 1
ATOM 4001 C C . THR A 1 523 ? 10.006 -23.028 -3.173 1.00 35.12 523 THR A C 1
ATOM 4003 O O . THR A 1 523 ? 10.126 -22.168 -2.302 1.00 35.12 523 THR A O 1
ATOM 4006 N N . VAL A 1 524 ? 9.089 -23.992 -3.076 1.00 35.53 524 VAL A N 1
ATOM 4007 C CA . VAL A 1 524 ? 8.396 -24.270 -1.817 1.00 35.53 524 VAL A CA 1
ATOM 4008 C C . VAL A 1 524 ? 9.418 -24.894 -0.872 1.00 35.53 524 VAL A C 1
ATOM 4010 O O . VAL A 1 524 ? 9.736 -26.077 -0.964 1.00 35.53 524 VAL A O 1
ATOM 4013 N N . SER A 1 525 ? 9.954 -24.082 0.036 1.00 32.50 525 SER A N 1
ATOM 4014 C CA . SER A 1 525 ? 10.689 -24.574 1.198 1.00 32.50 525 SER A CA 1
ATOM 4015 C C . SER A 1 525 ? 9.714 -25.325 2.109 1.00 32.50 525 SER A C 1
ATOM 4017 O O . SER A 1 525 ? 8.931 -24.733 2.853 1.00 32.50 525 SER A O 1
ATOM 4019 N N . ALA A 1 526 ? 9.726 -26.651 2.007 1.00 38.34 526 ALA A N 1
ATOM 4020 C CA . ALA A 1 526 ? 8.978 -27.556 2.864 1.00 38.34 526 ALA A CA 1
ATOM 4021 C C . ALA A 1 526 ? 9.800 -27.911 4.112 1.00 38.34 526 ALA A C 1
ATOM 4023 O O . ALA A 1 526 ? 10.184 -29.061 4.284 1.00 38.34 526 ALA A O 1
ATOM 4024 N N . LEU A 1 527 ? 10.084 -26.949 4.995 1.00 37.41 527 LEU A N 1
ATOM 4025 C CA . LEU A 1 527 ? 10.686 -27.251 6.300 1.00 37.41 527 LEU A CA 1
ATOM 4026 C C . LEU A 1 527 ? 10.112 -26.368 7.411 1.00 37.41 527 LEU A C 1
ATOM 4028 O O . LEU A 1 527 ? 10.184 -25.143 7.370 1.00 37.41 527 LEU A O 1
ATOM 4032 N N . GLY A 1 528 ? 9.547 -27.029 8.427 1.00 36.75 528 GLY A N 1
ATOM 4033 C CA . GLY A 1 528 ? 9.111 -26.393 9.671 1.00 36.75 528 GLY A CA 1
ATOM 4034 C C . GLY A 1 528 ? 7.868 -26.993 10.334 1.00 36.75 528 GLY A C 1
ATOM 4035 O O . GLY A 1 528 ? 7.102 -26.254 10.950 1.00 36.75 528 GLY A O 1
ATOM 4036 N N . ALA A 1 529 ? 7.630 -28.304 10.215 1.00 44.25 529 ALA A N 1
ATOM 4037 C CA . ALA A 1 529 ? 6.769 -29.017 11.160 1.00 44.25 529 ALA A CA 1
ATOM 4038 C C . ALA A 1 529 ? 7.504 -29.151 12.511 1.00 44.25 529 ALA A C 1
ATOM 4040 O O . ALA A 1 529 ? 8.728 -29.189 12.519 1.00 44.25 529 ALA A O 1
ATOM 4041 N N . TRP A 1 530 ? 6.752 -29.237 13.619 1.00 39.75 530 TRP A N 1
ATOM 4042 C CA . TRP A 1 530 ? 7.200 -29.437 15.021 1.00 39.75 530 TRP A CA 1
ATOM 4043 C C . TRP A 1 530 ? 7.286 -28.222 15.970 1.00 39.75 530 TRP A C 1
ATOM 4045 O O . TRP A 1 530 ? 8.093 -28.209 16.893 1.00 39.75 530 TRP A O 1
ATOM 4055 N N . ARG A 1 531 ? 6.370 -27.243 15.872 1.00 44.06 531 ARG A N 1
ATOM 4056 C CA . ARG A 1 531 ? 6.047 -26.331 17.008 1.00 44.06 531 ARG A CA 1
ATOM 4057 C C . ARG A 1 531 ? 4.544 -26.150 17.266 1.00 44.06 531 ARG A C 1
ATOM 4059 O O . ARG A 1 531 ? 4.110 -25.131 17.796 1.00 44.06 531 ARG A O 1
ATOM 4066 N N . ASP A 1 532 ? 3.740 -27.150 16.910 1.00 51.69 532 ASP A N 1
ATOM 4067 C CA . ASP A 1 532 ? 2.311 -26.941 16.643 1.00 51.69 532 ASP A CA 1
ATOM 4068 C C . ASP A 1 532 ? 1.341 -27.416 17.746 1.00 51.69 532 ASP A C 1
ATOM 4070 O O . ASP A 1 532 ? 0.153 -27.120 17.692 1.00 51.69 532 ASP A O 1
ATOM 4074 N N . VAL A 1 533 ? 1.803 -28.098 18.800 1.00 48.41 533 VAL A N 1
ATOM 4075 C CA . VAL A 1 533 ? 0.892 -28.678 19.816 1.00 48.41 533 VAL A CA 1
ATOM 4076 C C . VAL A 1 533 ? 0.562 -27.693 20.947 1.00 48.41 533 VAL A C 1
ATOM 4078 O O . VAL A 1 533 ? -0.609 -27.469 21.258 1.00 48.41 533 VAL A O 1
ATOM 4081 N N . ALA A 1 534 ? 1.564 -27.002 21.502 1.00 48.25 534 ALA A N 1
ATOM 4082 C CA . ALA A 1 534 ? 1.352 -25.989 22.546 1.00 48.25 534 ALA A CA 1
ATOM 4083 C C . ALA A 1 534 ? 0.625 -24.727 22.025 1.00 48.25 534 ALA A C 1
ATOM 4085 O O . ALA A 1 534 ? -0.037 -24.010 22.781 1.00 48.25 534 ALA A O 1
ATOM 4086 N N . TRP A 1 535 ? 0.718 -24.463 20.717 1.00 50.78 535 TRP A N 1
ATOM 4087 C CA . TRP A 1 535 ? 0.023 -23.364 20.046 1.00 50.78 535 TRP A CA 1
ATOM 4088 C C . TRP A 1 535 ? -1.467 -23.668 19.825 1.00 50.78 535 TRP A C 1
ATOM 4090 O O . TRP A 1 535 ? -2.309 -22.817 20.120 1.00 50.78 535 TRP A O 1
ATOM 4100 N N . ARG A 1 536 ? -1.816 -24.900 19.419 1.00 49.22 536 ARG A N 1
ATOM 4101 C CA . ARG A 1 536 ? -3.211 -25.340 19.205 1.00 49.22 536 ARG A CA 1
ATOM 4102 C C . ARG A 1 536 ? -4.077 -25.235 20.467 1.00 49.22 536 ARG A C 1
ATOM 4104 O O . ARG A 1 536 ? -5.241 -24.845 20.378 1.00 49.22 536 ARG A O 1
ATOM 4111 N N . LEU A 1 537 ? -3.508 -25.479 21.651 1.00 49.28 537 LEU A N 1
ATOM 4112 C CA . LEU A 1 537 ? -4.223 -25.327 22.928 1.00 49.28 537 LEU A CA 1
ATOM 4113 C C . LEU A 1 537 ? -4.500 -23.856 23.289 1.00 49.28 537 LEU A C 1
ATOM 4115 O O . LEU A 1 537 ? -5.580 -23.532 23.780 1.00 49.28 537 LEU A O 1
ATOM 4119 N N . ARG A 1 538 ? -3.577 -22.936 22.972 1.00 54.00 538 ARG A N 1
ATOM 4120 C CA . ARG A 1 538 ? -3.793 -21.486 23.150 1.00 54.00 538 ARG A CA 1
ATOM 4121 C C . ARG A 1 538 ? -4.776 -20.904 22.126 1.00 54.00 538 ARG A C 1
ATOM 4123 O O . ARG A 1 538 ? -5.402 -19.887 22.420 1.00 54.00 538 ARG A O 1
ATOM 4130 N N . GLN A 1 539 ? -4.930 -21.537 20.961 1.00 53.53 539 GLN A N 1
ATOM 4131 C CA . GLN A 1 539 ? -5.888 -21.130 19.926 1.00 53.53 539 GLN A CA 1
ATOM 4132 C C . GLN A 1 539 ? -7.333 -21.514 20.261 1.00 53.53 539 GLN A C 1
ATOM 4134 O O . GLN A 1 539 ? -8.219 -20.678 20.109 1.00 53.53 539 GLN A O 1
ATOM 4139 N N . ARG A 1 540 ? -7.583 -22.696 20.840 1.00 45.66 540 ARG A N 1
ATOM 4140 C CA . ARG A 1 540 ? -8.943 -23.093 21.264 1.00 45.66 540 ARG A CA 1
ATOM 4141 C C . ARG A 1 540 ? -9.566 -22.127 22.282 1.00 45.66 540 ARG A C 1
ATOM 4143 O O . ARG A 1 540 ? -10.747 -21.806 22.190 1.00 45.66 540 ARG A O 1
ATOM 4150 N N . ALA A 1 541 ? -8.762 -21.576 23.194 1.00 48.28 541 ALA A N 1
ATOM 4151 C CA . ALA A 1 541 ? -9.212 -20.547 24.137 1.00 48.28 541 ALA A CA 1
ATOM 4152 C C . ALA A 1 541 ? -9.509 -19.185 23.470 1.00 48.28 541 ALA A C 1
ATOM 4154 O O . ALA A 1 541 ? -10.318 -18.412 23.983 1.00 48.28 541 ALA A O 1
ATOM 4155 N N . ARG A 1 542 ? -8.874 -18.879 22.328 1.00 51.31 542 ARG A N 1
ATOM 4156 C CA . ARG A 1 542 ? -9.156 -17.680 21.517 1.00 51.31 542 ARG A CA 1
ATOM 4157 C C . ARG A 1 542 ? -10.407 -17.858 20.663 1.00 51.31 542 ARG A C 1
ATOM 4159 O O . ARG A 1 542 ? -11.220 -16.944 20.598 1.00 51.31 542 ARG A O 1
ATOM 4166 N N . GLU A 1 543 ? -10.597 -19.037 20.078 1.00 48.69 543 GLU A N 1
ATOM 4167 C CA . GLU A 1 543 ? -11.786 -19.372 19.289 1.00 48.69 543 GLU A CA 1
ATOM 4168 C C . GLU A 1 543 ? -13.064 -19.343 20.136 1.00 48.69 543 GLU A C 1
ATOM 4170 O O . GLU A 1 543 ? -14.080 -18.827 19.669 1.00 48.69 543 GLU A O 1
ATOM 4175 N N . ALA A 1 544 ? -12.991 -19.796 21.394 1.00 45.94 544 ALA A N 1
ATOM 4176 C CA . ALA A 1 544 ? -14.091 -19.711 22.356 1.00 45.94 544 ALA A CA 1
ATOM 4177 C C . ALA A 1 544 ? -14.443 -18.257 22.733 1.00 45.94 544 ALA A C 1
ATOM 4179 O O . ALA A 1 544 ? -15.617 -17.906 22.784 1.00 45.94 544 ALA A O 1
ATOM 4180 N N . ARG A 1 545 ? -13.447 -17.377 22.915 1.00 45.84 545 ARG A N 1
ATOM 4181 C CA . ARG A 1 545 ? -13.671 -15.949 23.228 1.00 45.84 545 ARG A CA 1
ATOM 4182 C C . ARG A 1 545 ? -14.189 -15.152 22.029 1.00 45.84 545 ARG A C 1
ATOM 4184 O O . ARG A 1 545 ? -15.105 -14.354 22.180 1.00 45.84 545 ARG A O 1
ATOM 4191 N N . ALA A 1 546 ? -13.680 -15.435 20.829 1.00 48.09 546 ALA A N 1
ATOM 4192 C CA . ALA A 1 546 ? -14.222 -14.882 19.590 1.00 48.09 546 ALA A CA 1
ATOM 4193 C C . ALA A 1 546 ? -15.636 -15.416 19.297 1.00 48.09 546 ALA A C 1
ATOM 4195 O O . ALA A 1 546 ? -16.439 -14.729 18.677 1.00 48.09 546 ALA A O 1
ATOM 4196 N N . ALA A 1 547 ? -15.980 -16.644 19.706 1.00 45.50 547 ALA A N 1
ATOM 4197 C CA . ALA A 1 547 ? -17.348 -17.166 19.616 1.00 45.50 547 ALA A CA 1
ATOM 4198 C C . ALA A 1 547 ? -18.312 -16.459 20.589 1.00 45.50 547 ALA A C 1
ATOM 4200 O O . ALA A 1 547 ? -19.452 -16.181 20.218 1.00 45.50 547 ALA A O 1
ATOM 4201 N N . ASP A 1 548 ? -17.841 -16.103 21.784 1.00 43.19 548 ASP A N 1
ATOM 4202 C CA . ASP A 1 548 ? -18.633 -15.391 22.793 1.00 43.19 548 ASP A CA 1
ATOM 4203 C C . ASP A 1 548 ? -18.864 -13.908 22.419 1.00 43.19 548 ASP A C 1
ATOM 4205 O O . ASP A 1 548 ? -19.975 -13.385 22.529 1.00 43.19 548 ASP A O 1
ATOM 4209 N N . GLU A 1 549 ? -17.874 -13.242 21.811 1.00 48.41 549 GLU A N 1
ATOM 4210 C CA . GLU A 1 549 ? -18.070 -11.923 21.183 1.00 48.41 549 GLU A CA 1
ATOM 4211 C C . GLU A 1 549 ? -18.911 -11.982 19.894 1.00 48.41 549 GLU A C 1
ATOM 4213 O O . GLU A 1 549 ? -19.688 -11.060 19.629 1.00 48.41 549 GLU A O 1
ATOM 4218 N N . ARG A 1 550 ? -18.855 -13.084 19.129 1.00 51.28 550 ARG A N 1
ATOM 4219 C CA . ARG A 1 550 ? -19.787 -13.347 18.013 1.00 51.28 550 ARG A CA 1
ATOM 4220 C C . ARG A 1 550 ? -21.233 -13.527 18.486 1.00 51.28 550 ARG A C 1
ATOM 4222 O O . ARG A 1 550 ? -22.156 -13.223 17.735 1.00 51.28 550 ARG A O 1
ATOM 4229 N N . ARG A 1 551 ? -21.450 -13.950 19.737 1.00 42.81 551 ARG A N 1
ATOM 4230 C CA . ARG A 1 551 ? -22.765 -13.911 20.399 1.00 42.81 551 ARG A CA 1
ATOM 4231 C C . ARG A 1 551 ? -23.185 -12.480 20.747 1.00 42.81 551 ARG A C 1
ATOM 4233 O O . ARG A 1 551 ? -24.348 -12.147 20.552 1.00 42.81 551 ARG A O 1
ATOM 4240 N N . ARG A 1 552 ? -22.253 -11.608 21.153 1.00 45.72 552 ARG A N 1
ATOM 4241 C CA . ARG A 1 552 ? -22.523 -10.174 21.403 1.00 45.72 552 ARG A CA 1
ATOM 4242 C C . ARG A 1 552 ? -22.839 -9.363 20.141 1.00 45.72 552 ARG A C 1
ATOM 4244 O O . ARG A 1 552 ? -23.551 -8.374 20.249 1.00 45.72 552 ARG A O 1
ATOM 4251 N N . LEU A 1 553 ? -22.432 -9.810 18.945 1.00 48.50 553 LEU A N 1
ATOM 4252 C CA . LEU A 1 553 ? -22.935 -9.253 17.672 1.00 48.50 553 LEU A CA 1
ATOM 4253 C C . LEU A 1 553 ? -24.470 -9.366 17.529 1.00 48.50 553 LEU A C 1
ATOM 4255 O O . LEU A 1 553 ? -25.047 -8.630 16.734 1.00 48.50 553 LEU A O 1
ATOM 4259 N N . ARG A 1 554 ? -25.127 -10.237 18.315 1.00 47.50 554 ARG A N 1
ATOM 4260 C CA . ARG A 1 554 ? -26.593 -10.387 18.376 1.00 47.50 554 ARG A CA 1
ATOM 4261 C C . ARG A 1 554 ? -27.276 -9.482 19.415 1.00 47.50 554 ARG A C 1
ATOM 4263 O O . ARG A 1 554 ? -28.495 -9.440 19.445 1.00 47.50 55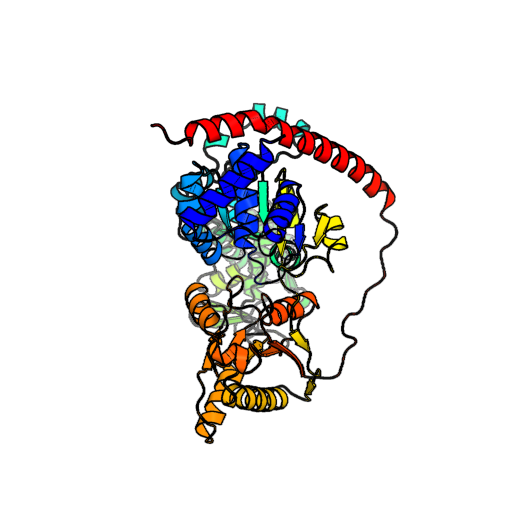4 ARG A O 1
ATOM 4270 N N . LEU A 1 555 ? -26.519 -8.769 20.258 1.00 46.38 555 LEU A N 1
ATOM 4271 C CA . LEU A 1 555 ? -27.051 -7.856 21.287 1.00 46.38 555 LEU A CA 1
ATOM 4272 C C . LEU A 1 555 ? -27.107 -6.385 20.826 1.00 46.38 555 LEU A C 1
ATOM 4274 O O . LEU A 1 555 ? -27.513 -5.518 21.587 1.00 46.38 555 LEU A O 1
ATOM 4278 N N . GLY A 1 556 ? -26.715 -6.095 19.580 1.00 53.16 556 GLY A N 1
ATOM 4279 C CA . GLY A 1 556 ? -26.844 -4.764 18.971 1.00 53.16 556 GLY A CA 1
ATOM 4280 C C . GLY A 1 556 ? -28.173 -4.533 18.246 1.00 53.16 556 GLY A C 1
ATOM 4281 O O . GLY A 1 556 ? -28.377 -3.453 17.699 1.00 53.16 556 GLY A O 1
ATOM 4282 N N . ASP A 1 557 ? -29.062 -5.529 18.210 1.00 59.97 557 ASP A N 1
ATOM 4283 C CA . ASP A 1 557 ? -30.312 -5.462 17.446 1.00 59.97 557 ASP A CA 1
ATOM 4284 C C . ASP A 1 557 ? -31.260 -4.370 17.976 1.00 59.97 557 ASP A C 1
ATOM 4286 O O . ASP A 1 557 ? -31.965 -3.751 17.182 1.00 59.97 557 ASP A O 1
ATOM 4290 N N . ASP A 1 558 ? -31.214 -4.055 19.274 1.00 58.34 558 ASP A N 1
ATOM 4291 C CA . ASP A 1 558 ? -32.014 -2.975 19.871 1.00 58.34 558 ASP A CA 1
ATOM 4292 C C . ASP A 1 558 ? -31.491 -1.577 19.493 1.00 58.34 558 ASP A C 1
ATOM 4294 O O . ASP A 1 558 ? -32.275 -0.679 19.198 1.00 58.34 558 ASP A O 1
ATOM 4298 N N . LEU A 1 559 ? -30.166 -1.402 19.405 1.00 62.81 559 LEU A N 1
ATOM 4299 C CA . LEU A 1 559 ? -29.526 -0.174 18.905 1.00 62.81 559 LEU A CA 1
ATOM 4300 C C . LEU A 1 559 ? -29.806 0.042 17.415 1.00 62.81 559 LEU A C 1
ATOM 4302 O O . LEU A 1 559 ? -30.077 1.164 16.984 1.00 62.81 559 LEU A O 1
ATOM 4306 N N . VAL A 1 560 ? -29.767 -1.043 16.636 1.00 63.41 560 VAL A N 1
ATOM 4307 C CA . VAL A 1 560 ? -30.126 -1.019 15.216 1.00 63.41 560 VAL A CA 1
ATOM 4308 C C . VAL A 1 560 ? -31.593 -0.626 15.057 1.00 63.41 560 VAL A C 1
ATOM 4310 O O . VAL A 1 560 ? -31.872 0.262 14.260 1.00 63.41 560 VAL A O 1
ATOM 4313 N N . ARG A 1 561 ? -32.515 -1.210 15.836 1.00 62.31 561 ARG A N 1
ATOM 4314 C CA . ARG A 1 561 ? -33.938 -0.823 15.831 1.00 62.31 561 ARG A CA 1
ATOM 4315 C C . ARG A 1 561 ? -34.129 0.653 16.175 1.00 62.31 561 ARG A C 1
ATOM 4317 O O . ARG A 1 561 ? -34.673 1.376 15.355 1.00 62.31 561 ARG A O 1
ATOM 4324 N N . GLN A 1 562 ? -33.558 1.136 17.281 1.00 63.50 562 GLN A N 1
ATOM 4325 C CA . GLN A 1 562 ? -33.653 2.553 17.667 1.00 63.50 562 GLN A CA 1
ATOM 4326 C C . GLN A 1 562 ? -33.121 3.516 16.594 1.00 63.50 562 GLN A C 1
ATOM 4328 O O . GLN A 1 562 ? -33.684 4.592 16.393 1.00 63.50 562 GLN A O 1
ATOM 4333 N N . ARG A 1 563 ? -32.024 3.165 15.910 1.00 68.75 563 ARG A N 1
ATOM 4334 C CA . ARG A 1 563 ? -31.488 3.981 14.808 1.00 68.75 563 ARG A CA 1
ATOM 4335 C C . ARG A 1 563 ? -32.356 3.894 13.554 1.00 68.75 563 ARG A C 1
ATOM 4337 O O . ARG A 1 563 ? -32.537 4.914 12.900 1.00 68.75 563 ARG A O 1
ATOM 4344 N N . LEU A 1 564 ? -32.898 2.721 13.228 1.00 65.81 564 LEU A N 1
ATOM 4345 C CA . LEU A 1 564 ? -33.824 2.549 12.106 1.00 65.81 564 LEU A CA 1
ATOM 4346 C C . LEU A 1 564 ? -35.124 3.334 12.322 1.00 65.81 564 LEU A C 1
ATOM 4348 O O . LEU A 1 564 ? -35.576 3.986 11.385 1.00 65.81 564 LEU A O 1
ATOM 4352 N N . ASP A 1 565 ? -35.661 3.347 13.543 1.00 67.25 565 ASP A N 1
ATOM 4353 C CA . ASP A 1 565 ? -36.884 4.078 13.894 1.00 67.25 565 ASP A CA 1
ATOM 4354 C C . ASP A 1 565 ? -36.694 5.599 13.765 1.00 67.25 565 ASP A C 1
ATOM 4356 O O . ASP A 1 565 ? -37.568 6.293 13.259 1.00 67.25 565 ASP A O 1
ATOM 4360 N N . ARG A 1 566 ? -35.511 6.127 14.123 1.00 64.25 566 ARG A N 1
ATOM 4361 C CA . ARG A 1 566 ? -35.157 7.551 13.926 1.00 64.25 566 ARG A CA 1
ATOM 4362 C C . ARG A 1 566 ? -34.956 7.953 12.463 1.00 64.25 566 ARG A C 1
ATOM 4364 O O . ARG A 1 566 ? -34.918 9.141 12.164 1.00 64.25 566 ARG A O 1
ATOM 4371 N N . LEU A 1 567 ? -34.754 6.979 11.580 1.00 59.19 567 LEU A N 1
ATOM 4372 C CA . LEU A 1 567 ? -34.562 7.185 10.145 1.00 59.19 567 LEU A CA 1
ATOM 4373 C C . LEU A 1 567 ? -35.842 6.896 9.347 1.00 59.19 567 LEU A C 1
ATOM 4375 O O . LEU A 1 567 ? -35.845 7.081 8.127 1.00 59.19 567 LEU A O 1
ATOM 4379 N N . ALA A 1 568 ? -36.911 6.401 9.979 1.00 52.47 568 ALA A N 1
ATOM 4380 C CA . ALA A 1 568 ? -38.208 6.297 9.327 1.00 52.47 568 ALA A CA 1
ATOM 4381 C C . ALA A 1 568 ? -38.659 7.710 8.912 1.00 52.47 568 ALA A C 1
ATOM 4383 O O . ALA A 1 568 ? -38.491 8.639 9.704 1.00 52.47 568 ALA A O 1
ATOM 4384 N N . PRO A 1 569 ? -39.149 7.909 7.674 1.00 44.16 569 PRO A N 1
ATOM 4385 C CA . PRO A 1 569 ? -39.688 9.204 7.288 1.00 44.16 569 PRO A CA 1
ATOM 4386 C C . PRO A 1 569 ? -40.815 9.549 8.265 1.00 44.16 569 PRO A C 1
ATOM 4388 O O . PRO A 1 569 ? -41.755 8.771 8.411 1.00 44.16 569 PRO A O 1
ATOM 4391 N N . GLY A 1 570 ? -40.665 10.663 8.983 1.00 42.91 570 GLY A N 1
ATOM 4392 C CA . GLY A 1 570 ? -41.811 11.315 9.603 1.00 42.91 570 GLY A CA 1
ATOM 4393 C C . GLY A 1 570 ? -42.740 11.787 8.489 1.00 42.91 570 GLY A C 1
ATOM 4394 O O . GLY A 1 570 ? -42.238 12.224 7.450 1.00 42.91 570 GLY A O 1
ATOM 4395 N N . ASP A 1 571 ? -44.042 11.610 8.706 1.00 32.50 571 ASP A N 1
ATOM 4396 C CA . ASP A 1 571 ? -45.124 12.088 7.835 1.00 32.50 571 ASP A CA 1
ATOM 4397 C C . ASP A 1 571 ? -44.935 13.540 7.362 1.00 32.50 571 ASP A C 1
ATOM 4399 O O . ASP A 1 571 ? -44.470 14.382 8.173 1.00 32.50 571 ASP A O 1
#

Foldseek 3Di:
DVLPVVLVVVLQVLCCVQPVDGDDPLLCVLLVCQLLQFAEAAFPQLPQLSSLVSNLLLQLLLVAAEEEAEQAQVLLQVSQVSCVSSCVLLVFFEAEDHPPDDLVRLLVRLPTSYYRYHLLVVVVLQLVCVLVVLHDFFPDPVVVVVCVVVCVVPDDPVSCSVRSNNAFAEYEYEQCCCQVPVQLVDKDFDWDQPPVVVVLVLLVVLLVLLVVDDEPQQWDADLVVLWIGGDPRNLVVQCVVCVPPDPQSNPSVRSRVSNGLLNSLPPRDDDLQQWHQDPLDIWGQDNPPRDTDPPDADPDCSRVSNSVVVVGDGDRDTDRSDIDGSLGVSSRYPGYYYYHNFCPVCQVVCCVSPVHGYDYRDRPDDFQEAEDEAAEDADLVRLLLVVLVVLLVLLVLQAFEEEEEAAQVSLVVSVVVNVVVVVVPRDDFAEEEQHPPDLVVQLVVQCCSQGTSYYYYYYQCGNPPHAHDHDPSNLVSQTYEYEYAYPDLDPSSVSSRSSNIRHPNGGYYYYYYYYDDDDPNDPPPPDDPDPPDVVVVVVVVVVVVSVVVVVVSVVSSVSSVVSVVVSPDDD

pLDDT: mean 82.01, std 16.23, range [32.5, 97.94]

Sequence (571 aa):
MDTNAALKTRLDATCREALGLVPRPNQWLAAQALVEGRLAELATGEGKTLALALAAALLALRGRSVHLLTANDYLATRDARQLHGWYARLGLRVAAVSAEHTAAERAAAYRADVVYVSARELVFDSLRDQVAGRSAWSASARDARLSAHARALTQTPDDDAAATVSAFDAALIDEADSILLDEAVMPLVLARHGEAGERLSQLGTALDLAARLQPGRDFELQPVARDAALTPAGAQRLDTLCTGLARLWRHRLHREELVRLALVATHLLQPQRDYLVRHGQLRLIDPVTGRIATGRMWSNGLHELVCLKEGCPPPPPTESAARTTYSHFLRRYRLIGGTSATLHDQRHELHRLYGLRVTRIPPHAPPRRERGPNRWFADEAARDRAVVERALALARLGRPVLIGTDGVPQSLQLVAAFEAAFAAGAAPMPLQCLDARQDALEATLISEAGQPGRITVATRMAGRGVDIRLHPRAAQAGGLHVLNCQDNPARRLDEQLFGRCARQGDPGSVEHWRVGAPRSLYTVSALGAWRDVAWRLRQRAREARAADERRRLRLGDDLVRQRLDRLAPGD

InterPro domains:
  IPR000185 Protein translocase subunit SecA [PR00906] (41-55)
  IPR000185 Protein translocase subunit SecA [PR00906] (57-67)
  IPR000185 Protein translocase subunit SecA [PR00906] (110-130)
  IPR000185 Protein translocase subunit SecA [PR00906] (288-310)
  IPR000185 Protein translocase subunit SecA [PR00906] (325-342)
  IPR000185 Protein translocase subunit SecA [PTHR30612] (15-512)
  IPR011115 SecA DEAD-like, N-terminal [PF07517] (14-350)
  IPR011115 SecA DEAD-like, N-terminal [SM00957] (1-351)
  IPR011130 SecA, preprotein cross-linking domain [PF01043] (206-306)
  IPR011130 SecA, preprotein cross-linking domain [SM00958] (195-307)
  IPR014001 Helicase superfamily 1/2, ATP-binding domain [PS51192] (29-285)
  IPR014018 SecA motor DEAD [PS51196] (1-571)
  IPR027417 P-loop containing nucleoside triphosphate hydrolase [G3DSA:3.40.50.300] (13-364)
  IPR027417 P-loop containing nucleoside triphosphate hydrolase [G3DSA:3.40.50.300] (366-514)
  IPR027417 P-loop containing nucleoside triphosphate hydrolase [SSF52540] (13-363)
  IPR027417 P-loop containing nucleoside triphosphate hydrolase [SSF52540] (373-510)
  IPR036670 SecA, preprotein cross-linking domain superfamily [SSF81767] (194-313)
  IPR044722 SecA, C-terminal helicase domain [PF21090] (372-471)
  IPR044722 SecA, C-terminal helicase domain [PF21090] (474-511)

Nearest PDB structures (foldseek):
  6t4h-assembly1_A  TM=7.302E-01  e=1.038E-38  Clostridioides difficile 630
  1nl3-assembly1_B  TM=6.255E-01  e=4.754E-41  Mycobacterium tuberculosis
  1nl3-assembly1_A  TM=6.239E-01  e=9.785E-41  Mycobacterium tuberculosis
  1nkt-assembly1_A  TM=6.231E-01  e=4.632E-40  Mycobacterium tuberculosis
  5eul-assembly1_A  TM=6.454E-01  e=2.590E-39  Bacillus subtilis subsp. subtilis str. 168